Protein AF-A0A2R5G2Y9-F1 (afdb_monomer)

Nearest PDB structures (foldseek):
  3ja6-assembly1_I  TM=5.221E-01  e=2.420E+00  Escherichia coli
  3g6b-assembly1_A  TM=4.926E-01  e=2.273E+00  Thermotoga maritima
  8otz-assembly1_D3  TM=7.997E-01  e=9.014E+00  Bos taurus

Mean predicted aligned error: 24.1 Å

pLDDT: mean 70.46, std 15.28, range [30.41, 95.12]

Secondary structure (DSSP, 8-state):
-HHHHHHHHHHHHHHHHHHHHHHHHHHHHHHHHHHHHHHHHHHHHHHHHHHHHHHHHHHHHHHHHHHHHHHHTTTTTS-S------SSS---------SSSTTSSSSTTSSSSSS-SSSS---------------------TT-HHHHHHHHHHHHHHHHHHHHHHHHHHHHHHHHHHHHHHHHHHHHHHHHHHHHHHHHHHHHHHHHHHHHHHHHHHHHHHHHHHHHHHHHHHHHHHHHHHHHHHHHHHHHHHHHHHHHHHHHHHHHHHHHHHHHHHHHHHHHHHHHHHHHHHHHHHHHHHHHHHHHHHHHHHHHHHHHHHHHHHHHHHHHHHHHHHHHHHHHHHHHHHHHHHHHHHHHHHHHHHHHHHHHHHSTTS--------SSSSSSSTTTHHHHHHHHHHHHHHHHHHHHHHHHHHHHHHHHHHHHHHHHHHHHHHHHHHHHHHHHHHHHHHHHHHHHHHHHHHHHHHHHHHHHHHHHHHHHHHHHHHHHHHHHHHHHHH-SS-HHHHHHHHHHHHHHHHHHHHHHHHHHHHHHHHHHHHHHHHHHHHHHHHHHHHHHHHHHHHHHHHHHHHTT-TTHHHHHHHHHHHHHHHHHHHHHHHHHHHHHHHHHHHHHHHHHHHHHHHHHHHHHHHHHHHHHTS-HHHHHHH-

Sequence (655 aa):
MQRKAKHYISAQKQNELHVSSLKAQIRAKDDQLKQHYQSIKQKSLARNMESKELRLEVRRLQARLLDMESQMGTRLKVTDMEREKSRVADEKALGLNAELVKVREAERRARRDVENMASRLSAECAKTTSLSEHLNRALEESKVWERKCAMLSEQEAEIKADLESANAAREATHVELQSIRAEVEVAQASLAKEQQVAQMAAQRNQEIHASALAQHDANLAKEKQSLTEALERAQKAQRAAEEDRAAFNAKLNDAKSTQTTLERAITDARAEVEARRIEVEDAQHARQTLEQELETARNLASSLENAYKEEQRRTDATQKALANAQEESAARTKALENAQGDLAKARAEQKDLEETRTRERKEFALQVEQAAEQAKSAATREGAHARAELESRAMAASRDAAAAKIETETTRQELDLARQELDRARQELKKARQEHGTSLERISEESKSSLRALQTRAESWRVKAENAEKALERKEHEVRLARGELARHASELERLAELQQLIERKGDQEGDLREILLSVKEQLAAHKALLNLRLLLKSAEATDAVTHLEFARVKEKNLEQQLQVLVYNVTACESHMTQCDPIATQKQQLTRTRRLEKLESQLKESATQRDDYLRTSQTNRDRLSQLLRQAETRLALSQSETLGKLPENVKTLWA

Foldseek 3Di:
DVVVVVVVVVVVVVVVVVVVVVVVVVVVVVVVVVVVVVVVVVVVVVVVVVVVVVVVVVVVVVVVVVVVVVVVVVVVPDDPDPPPPDDDDPPDDDDDPPPPPVPPPPPPPPPPPPPPPPPPPDDDDDDDDDDDDDDDDDDDDDPCVVVVVVVVVVVVVVVVVVVVVVVVVVVVVVVVVVVVVVVVVVVVVVVVVVVVVVVVVVVVVVVVVVVVVVVVVVVVVVVVVVVVVVVVVVVVVVVVVVVVVVVVVVVVVVVVVVVVVVVVVVVVVVVVVVVVVVVVVVVVVVVVVVVVVVVVVVVVVVVVVVVVVVVVVVVVVVVVVVVVVVVVVVVVVVVVVVVVVVVVVVVVVVVVVVVVVVVVVVVVVVVVVVVVVVCPPDDDDDDDDPPDPVVVPPVVVVVVVVVVVVVVVVVVVVVVVVVVVVVVVVVVVVVVVVVVVVVLVVVLVVLVVVLVVLVVVLVVLVVVLVVLVVVLVVLVVVLVVLVVVVVVLVVVVVVLVVVVVVVVVPDDDPPPVVVVSVVVVVVSVVVVVVSVVVSVVSVVVSVVSVVVSVVSVVVSVVSVVVSVVSVVVSVV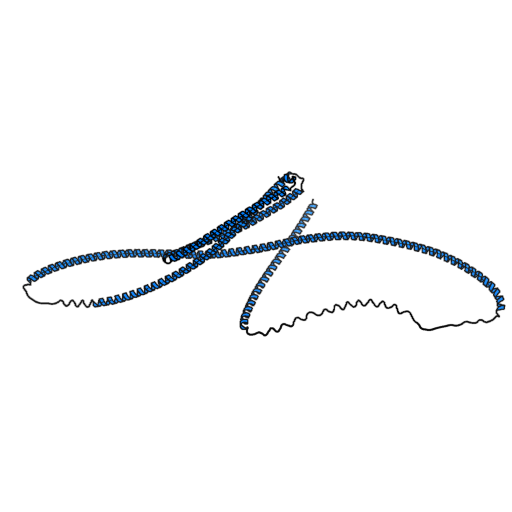SVVVVCVVDVPVVVVVVVVVVVVVVVVVVVVVVVVVVVVVVVVVVVVVVVVVVVVVVVVVVVVVVVVVVVLVPDDPVVVVVVD

Structure (mmCIF, N/CA/C/O backbone):
data_AF-A0A2R5G2Y9-F1
#
_entry.id   AF-A0A2R5G2Y9-F1
#
loop_
_atom_site.group_PDB
_atom_site.id
_atom_site.type_symbol
_atom_site.label_atom_id
_atom_site.label_alt_id
_atom_site.label_comp_id
_atom_site.label_asym_id
_atom_site.label_entity_id
_atom_site.label_seq_id
_atom_site.pdbx_PDB_ins_code
_atom_site.Cartn_x
_atom_site.Cartn_y
_atom_site.Cartn_z
_atom_site.occupancy
_atom_site.B_iso_or_equiv
_atom_site.auth_seq_id
_atom_site.auth_comp_id
_atom_site.auth_asym_id
_atom_site.auth_atom_id
_atom_site.pdbx_PDB_model_num
ATOM 1 N N . MET A 1 1 ? -20.084 44.482 50.387 1.00 67.38 1 MET A N 1
ATOM 2 C CA . MET A 1 1 ? -19.023 44.467 49.349 1.00 67.38 1 MET A CA 1
ATOM 3 C C . MET A 1 1 ? -17.738 43.782 49.825 1.00 67.38 1 MET A C 1
ATOM 5 O O . MET A 1 1 ? -17.414 42.735 49.283 1.00 67.38 1 MET A O 1
ATOM 9 N N . GLN A 1 2 ? -17.060 44.257 50.880 1.00 69.56 2 GLN A N 1
ATOM 10 C CA . GLN A 1 2 ? -15.782 43.672 51.350 1.00 69.56 2 GLN A CA 1
ATOM 11 C C . GLN A 1 2 ? -15.826 42.164 51.691 1.00 69.56 2 GLN A C 1
ATOM 13 O O . GLN A 1 2 ? -14.888 41.442 51.370 1.00 69.56 2 GLN A O 1
ATOM 18 N N . ARG A 1 3 ? -16.917 41.649 52.283 1.00 79.44 3 ARG A N 1
ATOM 19 C CA . ARG A 1 3 ? -17.065 40.199 52.549 1.00 79.44 3 ARG A CA 1
ATOM 20 C C . ARG A 1 3 ? -17.144 39.362 51.262 1.00 79.44 3 ARG A C 1
ATOM 22 O O . ARG A 1 3 ? -16.497 38.327 51.180 1.00 79.44 3 ARG A O 1
ATOM 29 N N . LYS A 1 4 ? -17.865 39.837 50.236 1.00 81.31 4 LYS A N 1
ATOM 30 C CA . LYS A 1 4 ? -17.953 39.162 48.926 1.00 81.31 4 LYS A CA 1
ATOM 31 C C . LYS A 1 4 ? -16.590 39.128 48.222 1.00 81.31 4 LYS A C 1
ATOM 33 O O . LYS A 1 4 ? -16.210 38.088 47.702 1.00 81.31 4 LYS A O 1
ATOM 38 N N . ALA A 1 5 ? -15.821 40.219 48.299 1.00 82.25 5 ALA A N 1
ATOM 39 C CA . ALA A 1 5 ? -14.457 40.268 47.767 1.00 82.25 5 ALA A CA 1
ATOM 40 C C . ALA A 1 5 ? -13.515 39.268 48.469 1.00 82.25 5 ALA A C 1
ATOM 42 O O . ALA A 1 5 ? -12.759 38.567 47.802 1.00 82.25 5 ALA A O 1
ATOM 43 N N . LYS A 1 6 ? -13.606 39.128 49.802 1.00 86.69 6 LYS A N 1
ATOM 44 C CA . LYS A 1 6 ? -12.825 38.126 50.554 1.00 86.69 6 LYS A CA 1
ATOM 45 C C . LYS A 1 6 ? -13.173 36.685 50.157 1.00 86.69 6 LYS A C 1
ATOM 47 O O . LYS A 1 6 ? -12.262 35.878 49.989 1.00 86.69 6 LYS A O 1
ATOM 52 N N . HIS A 1 7 ? -14.455 36.369 49.962 1.00 87.38 7 HIS A N 1
ATOM 53 C CA . HIS A 1 7 ? -14.868 35.038 49.501 1.00 87.38 7 HIS A CA 1
ATOM 54 C C . HIS A 1 7 ? -14.390 34.736 48.078 1.00 87.38 7 HIS A C 1
ATOM 56 O O . HIS A 1 7 ? -13.902 33.636 47.834 1.00 87.38 7 HIS A O 1
ATOM 62 N N . TYR A 1 8 ? -14.452 35.713 47.170 1.00 89.62 8 TYR A N 1
ATOM 63 C CA . TYR A 1 8 ? -13.953 35.551 45.804 1.00 89.62 8 TYR A CA 1
ATOM 64 C C . TYR A 1 8 ? -12.441 35.282 45.772 1.00 89.62 8 TYR A C 1
ATOM 66 O O . TYR A 1 8 ? -12.003 34.320 45.150 1.00 89.62 8 TYR A O 1
ATOM 74 N N . ILE A 1 9 ? -11.646 36.053 46.526 1.00 90.81 9 ILE A N 1
ATOM 75 C CA . ILE A 1 9 ? -10.191 35.840 46.629 1.00 90.81 9 ILE A CA 1
ATOM 76 C C . ILE A 1 9 ? -9.870 34.461 47.231 1.00 90.81 9 ILE A C 1
ATOM 78 O O . ILE A 1 9 ? -8.941 33.790 46.785 1.00 90.81 9 ILE A O 1
ATOM 82 N N . SER A 1 10 ? -10.639 34.011 48.228 1.00 90.88 10 SER A N 1
ATOM 83 C CA . SER A 1 10 ? -10.462 32.681 48.826 1.00 90.88 10 SER A CA 1
ATOM 84 C C . SER A 1 10 ? -10.769 31.552 47.839 1.00 90.88 10 SER A C 1
ATOM 86 O O . SER A 1 10 ? -9.999 30.597 47.751 1.00 90.88 10 SER A O 1
ATOM 88 N N . ALA A 1 11 ? -11.864 31.662 47.083 1.00 88.44 11 ALA A N 1
ATOM 89 C CA . ALA A 1 11 ? -12.238 30.683 46.064 1.00 88.44 11 ALA A CA 1
ATOM 90 C C . ALA A 1 11 ? -11.217 30.649 44.915 1.00 88.44 11 ALA A C 1
ATOM 92 O O . ALA A 1 11 ? -10.822 29.577 44.464 1.00 88.44 11 ALA A O 1
ATOM 93 N N . GLN A 1 12 ? -10.716 31.815 44.499 1.00 92.06 12 GLN A N 1
ATOM 94 C CA . GLN A 1 12 ? -9.671 31.913 43.484 1.00 92.06 12 GLN A CA 1
ATOM 95 C C . GLN A 1 12 ? -8.375 31.224 43.938 1.00 92.06 12 GLN A C 1
ATOM 97 O O . GLN A 1 12 ? -7.825 30.417 43.192 1.00 92.06 12 GLN A O 1
ATOM 102 N N . LYS A 1 13 ? -7.936 31.441 45.186 1.00 91.94 13 LYS A N 1
ATOM 103 C CA . LYS A 1 13 ? -6.767 30.741 45.749 1.00 91.94 13 LYS A CA 1
ATOM 104 C C . LYS A 1 13 ? -6.963 29.225 45.827 1.00 91.94 13 LYS A C 1
ATOM 106 O O . LYS A 1 13 ? -6.029 28.476 45.553 1.00 91.94 13 LYS A O 1
ATOM 111 N N . GLN A 1 14 ? -8.161 28.753 46.179 1.00 90.38 14 GLN A N 1
ATOM 112 C CA . GLN A 1 14 ? -8.462 27.316 46.175 1.00 90.38 14 GLN A CA 1
ATOM 113 C C . GLN A 1 14 ? -8.412 26.722 44.762 1.00 90.38 14 GLN A C 1
ATOM 115 O O . GLN A 1 14 ? -7.844 25.646 44.577 1.00 90.38 14 GLN A O 1
ATOM 120 N N . ASN A 1 15 ? -8.919 27.441 43.758 1.00 92.00 15 ASN A N 1
ATOM 121 C CA . ASN A 1 15 ? -8.829 27.018 42.362 1.00 92.00 15 ASN A CA 1
ATOM 122 C C . AS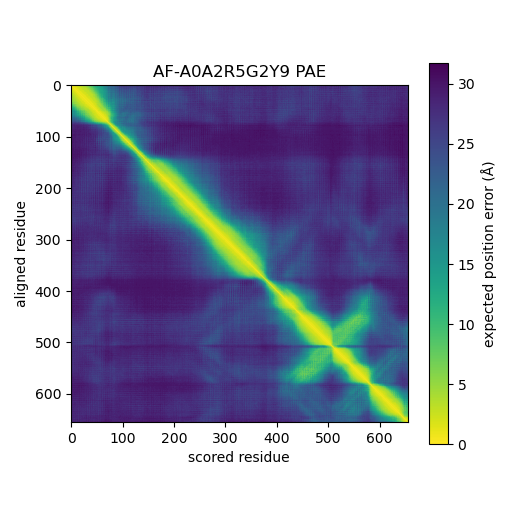N A 1 15 ? -7.377 26.981 41.865 1.00 92.00 15 ASN A C 1
ATOM 124 O O . ASN A 1 15 ? -6.983 26.020 41.208 1.00 92.00 15 ASN A O 1
ATOM 128 N N . GLU A 1 16 ? -6.551 27.967 42.218 1.00 91.38 16 GLU A N 1
ATOM 129 C CA . GLU A 1 16 ? -5.123 27.986 41.867 1.00 91.38 16 GLU A CA 1
ATOM 130 C C . GLU A 1 16 ? -4.354 26.808 42.489 1.00 91.38 16 GLU A C 1
ATOM 132 O O . GLU A 1 16 ? -3.528 26.174 41.820 1.00 91.38 16 GLU A O 1
ATOM 137 N N . LEU A 1 17 ? -4.667 26.452 43.740 1.00 93.56 17 LEU A N 1
ATOM 138 C CA . LEU A 1 17 ? -4.117 25.263 44.398 1.00 93.56 17 LEU A CA 1
ATOM 139 C C . LEU A 1 17 ? -4.585 23.969 43.720 1.00 93.56 17 LEU A C 1
ATOM 141 O O . LEU A 1 17 ? -3.776 23.065 43.498 1.00 93.56 17 LEU A O 1
ATOM 145 N N . HIS A 1 18 ? -5.860 23.886 43.336 1.00 91.38 18 HIS A N 1
ATOM 146 C CA . HIS A 1 18 ? -6.403 22.720 42.643 1.00 91.38 18 HIS A CA 1
ATOM 147 C C . HIS A 1 18 ? -5.765 22.528 41.259 1.00 91.38 18 HIS A C 1
ATOM 149 O O . HIS A 1 18 ? -5.308 21.433 40.932 1.00 91.38 18 HIS A O 1
ATOM 155 N N . VAL A 1 19 ? -5.622 23.604 40.480 1.00 91.94 19 VAL A N 1
ATOM 156 C CA . VAL A 1 19 ? -4.936 23.584 39.178 1.00 91.94 19 VAL A CA 1
ATOM 157 C C . VAL A 1 19 ? -3.465 23.192 39.332 1.00 91.94 19 VAL A C 1
ATOM 159 O O . VAL A 1 19 ? -2.943 22.423 38.524 1.00 91.94 19 VAL A O 1
ATOM 162 N N . SER A 1 20 ? -2.788 23.675 40.375 1.00 91.88 20 SER A N 1
ATOM 163 C CA . SER A 1 20 ? -1.395 23.302 40.658 1.00 91.88 20 SER A CA 1
ATOM 164 C C . SER A 1 20 ? -1.260 21.817 41.015 1.00 91.88 20 SER A C 1
ATOM 166 O O . SER A 1 20 ? -0.347 21.152 40.523 1.00 91.88 20 SER A O 1
ATOM 168 N N . SER A 1 21 ? -2.204 21.275 41.790 1.00 95.12 21 SER A N 1
ATOM 169 C CA . SER A 1 21 ? -2.285 19.843 42.109 1.00 95.12 21 SER A CA 1
ATOM 170 C C . SER A 1 21 ? -2.505 18.987 40.857 1.00 95.12 21 SER A C 1
ATOM 172 O O . SER A 1 21 ? -1.764 18.033 40.621 1.00 95.12 21 SER A O 1
ATOM 174 N N . LEU A 1 22 ? -3.444 19.374 39.985 1.00 93.12 22 LEU A N 1
ATOM 175 C CA . LEU A 1 22 ? -3.693 18.670 38.722 1.00 93.12 22 LEU A CA 1
ATOM 176 C C . LEU A 1 22 ? -2.467 18.695 37.799 1.00 93.12 22 LEU A C 1
ATOM 178 O O . LEU A 1 22 ? -2.102 17.667 37.232 1.00 93.12 22 LEU A O 1
ATOM 182 N N . LYS A 1 23 ? -1.766 19.831 37.699 1.00 92.50 23 LYS A N 1
ATOM 183 C CA . LYS A 1 23 ? -0.509 19.923 36.934 1.00 92.50 23 LYS A CA 1
ATOM 184 C C . LYS A 1 23 ? 0.572 18.990 37.483 1.00 92.50 23 LYS A C 1
ATOM 186 O O . LYS A 1 23 ? 1.299 18.385 36.697 1.00 92.50 23 LYS A O 1
ATOM 191 N N . ALA A 1 24 ? 0.682 18.857 38.805 1.00 90.31 24 ALA A N 1
ATOM 192 C CA . ALA A 1 24 ? 1.619 17.923 39.425 1.00 90.31 24 ALA A CA 1
ATOM 193 C C . ALA A 1 24 ? 1.250 16.458 39.126 1.00 90.31 24 ALA A C 1
ATOM 195 O O . ALA A 1 24 ? 2.128 15.665 38.788 1.00 90.31 24 ALA A O 1
ATOM 196 N N . GLN A 1 25 ? -0.041 16.112 39.167 1.00 91.75 25 GLN A N 1
ATOM 197 C CA . GLN A 1 25 ? -0.523 14.769 38.823 1.00 91.75 25 GLN A CA 1
ATOM 198 C C . GLN A 1 25 ? -0.269 14.414 37.352 1.00 91.75 25 GLN A C 1
ATOM 200 O O . GLN A 1 25 ? 0.174 13.302 37.068 1.00 91.75 25 GLN A O 1
ATOM 205 N N . ILE A 1 26 ? -0.486 15.355 36.427 1.00 91.38 26 ILE A N 1
ATOM 206 C CA . ILE A 1 26 ? -0.198 15.159 34.997 1.00 91.38 26 ILE A CA 1
ATOM 207 C C . ILE A 1 26 ? 1.293 14.877 34.785 1.00 91.38 26 ILE A C 1
ATOM 209 O O . ILE A 1 26 ? 1.637 13.893 34.140 1.00 91.38 26 ILE A O 1
ATOM 213 N N . ARG A 1 27 ? 2.185 15.666 35.401 1.00 91.50 27 ARG A N 1
ATOM 214 C CA . ARG A 1 27 ? 3.639 15.434 35.307 1.00 91.50 27 ARG A CA 1
ATOM 215 C C . ARG A 1 27 ? 4.042 14.063 35.849 1.00 91.50 27 ARG A C 1
ATOM 217 O O . ARG A 1 27 ? 4.801 13.352 35.201 1.00 91.50 27 ARG A O 1
ATOM 224 N N . ALA A 1 28 ? 3.482 13.659 36.990 1.00 91.06 28 ALA A N 1
ATOM 225 C CA . ALA A 1 28 ? 3.741 12.338 37.556 1.00 91.06 28 ALA A CA 1
ATOM 226 C C . ALA A 1 28 ? 3.275 11.202 36.624 1.00 91.06 28 ALA A C 1
ATOM 228 O O . ALA A 1 28 ? 3.950 10.178 36.513 1.00 91.06 28 ALA A O 1
ATOM 229 N N . LYS A 1 29 ? 2.143 11.375 35.929 1.00 93.06 29 LYS A N 1
ATOM 230 C CA . LYS A 1 29 ? 1.647 10.408 34.939 1.00 93.06 29 LYS A CA 1
ATOM 231 C C . LYS A 1 29 ? 2.501 10.366 33.673 1.00 93.06 29 LYS A C 1
ATOM 233 O O . LYS A 1 29 ? 2.789 9.271 33.192 1.00 93.06 29 LYS A O 1
ATOM 238 N N . ASP A 1 30 ? 2.966 11.511 33.186 1.00 92.81 30 ASP A N 1
ATOM 239 C CA . ASP A 1 30 ? 3.897 11.577 32.056 1.00 92.81 30 ASP A CA 1
ATOM 240 C C . ASP A 1 30 ? 5.224 10.878 32.370 1.00 92.81 30 ASP A C 1
ATOM 242 O O . ASP A 1 30 ? 5.755 10.138 31.539 1.00 92.81 30 ASP A O 1
ATOM 246 N N . ASP A 1 31 ? 5.747 11.048 33.584 1.00 91.88 31 ASP A N 1
ATOM 247 C CA . ASP A 1 31 ? 6.979 10.380 34.004 1.00 91.88 31 ASP A CA 1
ATOM 248 C C . ASP A 1 31 ? 6.782 8.860 34.159 1.00 91.88 31 ASP A C 1
ATOM 250 O O . ASP A 1 31 ? 7.640 8.087 33.723 1.00 91.88 31 ASP A O 1
ATOM 254 N N . GLN A 1 32 ? 5.621 8.409 34.657 1.00 90.94 32 GLN A N 1
ATOM 255 C CA . GLN A 1 32 ? 5.244 6.985 34.650 1.00 90.94 32 GLN A CA 1
ATOM 256 C C . GLN A 1 32 ? 5.187 6.415 33.222 1.00 90.94 32 GLN A C 1
ATOM 258 O O . GLN A 1 32 ? 5.704 5.325 32.966 1.00 90.94 32 GLN A O 1
ATOM 263 N N . LEU A 1 33 ? 4.605 7.150 32.269 1.00 90.44 33 LEU A N 1
ATOM 264 C CA . LEU A 1 33 ? 4.533 6.726 30.867 1.00 90.44 33 LEU A CA 1
ATOM 265 C C . LEU A 1 33 ? 5.920 6.637 30.221 1.00 90.44 33 LEU A C 1
ATOM 267 O O . LEU A 1 33 ? 6.210 5.661 29.524 1.00 90.44 33 LEU A O 1
ATOM 271 N N . LYS A 1 34 ? 6.812 7.597 30.495 1.00 90.88 34 LYS A N 1
ATOM 272 C CA . LYS A 1 34 ? 8.206 7.551 30.020 1.00 90.88 34 LYS A CA 1
ATOM 273 C C . LYS A 1 34 ? 8.951 6.331 30.562 1.00 90.88 34 LYS A C 1
ATOM 275 O O . LYS A 1 34 ? 9.643 5.659 29.796 1.00 90.88 34 LYS A O 1
ATOM 280 N N . GLN A 1 35 ? 8.780 6.009 31.846 1.00 90.50 35 GLN A N 1
ATOM 281 C CA . GLN A 1 35 ? 9.374 4.811 32.453 1.00 90.50 35 GLN A CA 1
ATOM 282 C C . GLN A 1 35 ? 8.833 3.522 31.816 1.00 90.50 35 GLN A C 1
ATOM 284 O O . GLN A 1 35 ? 9.610 2.629 31.464 1.00 90.50 35 GLN A O 1
ATOM 289 N N . HIS A 1 36 ? 7.519 3.436 31.580 1.00 88.62 36 HIS A N 1
ATOM 290 C CA . HIS A 1 36 ? 6.918 2.299 30.878 1.00 88.62 36 HIS A CA 1
ATOM 291 C C . HIS A 1 36 ? 7.454 2.145 29.452 1.00 88.62 36 HIS A C 1
ATOM 293 O O . HIS A 1 36 ? 7.800 1.035 29.045 1.00 88.62 36 HIS A O 1
ATOM 299 N N . TYR A 1 37 ? 7.588 3.245 28.710 1.00 90.88 37 TYR A N 1
ATOM 300 C CA . TYR A 1 37 ? 8.136 3.225 27.356 1.00 90.88 37 TYR A CA 1
ATOM 301 C C . TYR A 1 37 ? 9.590 2.732 27.327 1.00 90.88 37 TYR A C 1
ATOM 303 O O . TYR A 1 37 ? 9.945 1.879 26.510 1.00 90.88 37 TYR A O 1
ATOM 311 N N . GLN A 1 38 ? 10.428 3.198 28.259 1.00 89.19 38 GLN A N 1
ATOM 312 C CA . GLN A 1 38 ? 11.806 2.716 28.394 1.00 89.19 38 GLN A CA 1
ATOM 313 C C . GLN A 1 38 ? 11.863 1.220 28.737 1.00 89.19 38 GLN A C 1
ATOM 315 O O . GLN A 1 38 ? 12.646 0.488 28.128 1.00 89.19 38 GLN A O 1
ATOM 320 N N . SER A 1 39 ? 10.991 0.741 29.630 1.00 92.38 39 SER A N 1
ATOM 321 C CA . SER A 1 39 ? 10.887 -0.685 29.969 1.00 92.38 39 SER A CA 1
ATOM 322 C C . SER A 1 39 ? 10.476 -1.541 28.765 1.00 92.38 39 SER A C 1
ATOM 324 O O . SER A 1 39 ? 11.082 -2.583 28.508 1.00 92.38 39 SER A O 1
ATOM 326 N N . ILE A 1 40 ? 9.490 -1.097 27.978 1.00 89.19 40 ILE A N 1
ATOM 327 C CA . ILE A 1 40 ? 9.062 -1.791 26.752 1.00 89.19 40 ILE A CA 1
ATOM 328 C C . ILE A 1 40 ? 10.211 -1.839 25.741 1.00 89.19 40 ILE A C 1
ATOM 330 O O . ILE A 1 40 ? 10.488 -2.901 25.180 1.00 89.19 40 ILE A O 1
ATOM 334 N N . LYS A 1 41 ? 10.930 -0.725 25.554 1.00 90.31 41 LYS A N 1
ATOM 335 C CA . LYS A 1 41 ? 12.093 -0.660 24.662 1.00 90.31 41 LYS A CA 1
ATOM 336 C C . LYS A 1 41 ? 13.175 -1.662 25.081 1.00 90.31 41 LYS A C 1
ATOM 338 O O . LYS A 1 41 ? 13.643 -2.428 24.240 1.00 90.31 41 LYS A O 1
ATOM 343 N N . GLN A 1 42 ? 13.513 -1.730 26.368 1.00 88.81 42 GLN A N 1
ATOM 344 C CA . GLN A 1 42 ? 14.480 -2.701 26.898 1.00 88.81 42 GLN A CA 1
ATOM 345 C C . GLN A 1 42 ? 14.015 -4.153 26.706 1.00 88.81 42 GLN A C 1
ATOM 347 O O . GLN A 1 42 ? 14.784 -4.982 26.221 1.00 88.81 42 GLN A O 1
ATOM 352 N N . LYS A 1 43 ? 12.741 -4.459 26.987 1.00 89.75 43 LYS A N 1
ATOM 353 C CA . LYS A 1 43 ? 12.165 -5.797 26.754 1.00 89.75 43 LYS A CA 1
ATOM 354 C C . LYS A 1 43 ? 12.174 -6.186 25.273 1.00 89.75 43 LYS A C 1
ATOM 356 O O . LYS A 1 43 ? 12.436 -7.341 24.951 1.00 89.75 43 LYS A O 1
ATOM 361 N N . SER A 1 44 ? 11.921 -5.240 24.368 1.00 86.31 44 SER A N 1
ATOM 362 C CA . SER A 1 44 ? 11.975 -5.490 22.921 1.00 86.31 44 SER A CA 1
ATOM 363 C C . SER A 1 44 ? 13.395 -5.812 22.440 1.00 86.31 44 SER A C 1
ATOM 365 O O . SER A 1 44 ? 13.582 -6.719 21.631 1.00 86.31 44 SER A O 1
ATOM 367 N N . LEU A 1 45 ? 14.407 -5.132 22.993 1.00 85.81 45 LEU A N 1
ATOM 368 C CA . LEU A 1 45 ? 15.814 -5.407 22.704 1.00 85.81 45 LEU A CA 1
ATOM 369 C C . LEU A 1 45 ? 16.230 -6.787 23.221 1.00 85.81 45 LEU A C 1
ATOM 371 O O . LEU A 1 45 ? 16.869 -7.532 22.483 1.00 85.81 45 LEU A O 1
ATOM 375 N N . ALA A 1 46 ? 15.804 -7.160 24.431 1.00 83.94 46 ALA A N 1
ATOM 376 C CA . ALA A 1 46 ? 16.055 -8.486 24.993 1.00 83.94 46 ALA A CA 1
ATOM 377 C C . ALA A 1 46 ? 15.450 -9.605 24.123 1.00 83.94 46 ALA A C 1
ATOM 379 O O . ALA A 1 46 ? 16.160 -10.529 23.740 1.00 83.94 46 ALA A O 1
ATOM 380 N N . ARG A 1 47 ? 14.183 -9.472 23.701 1.00 86.31 47 ARG A N 1
ATOM 381 C CA . ARG A 1 47 ? 13.533 -10.441 22.794 1.00 86.31 47 ARG A CA 1
ATOM 382 C C . ARG A 1 47 ? 14.218 -10.537 21.431 1.00 86.31 47 ARG A C 1
ATOM 384 O O . ARG A 1 47 ? 14.289 -11.614 20.847 1.00 86.31 47 ARG A O 1
ATOM 391 N N . ASN A 1 48 ? 14.729 -9.424 20.906 1.00 82.88 48 ASN A N 1
ATOM 392 C CA . ASN A 1 48 ? 15.477 -9.430 19.649 1.00 82.88 48 ASN A CA 1
ATOM 393 C C . ASN A 1 48 ? 16.822 -10.157 19.776 1.00 82.88 48 ASN A C 1
ATOM 395 O O . ASN A 1 48 ? 17.236 -10.824 18.827 1.00 82.88 48 ASN A O 1
ATOM 399 N N . MET A 1 49 ? 17.492 -10.046 20.925 1.00 84.88 49 MET A N 1
ATOM 400 C CA . MET A 1 49 ? 18.711 -10.805 21.214 1.00 84.88 49 MET A CA 1
ATOM 401 C C . MET A 1 49 ? 18.409 -12.297 21.368 1.00 84.88 49 MET A C 1
ATOM 403 O O . MET A 1 49 ? 19.034 -13.107 20.691 1.00 84.88 49 MET A O 1
ATOM 407 N N . GLU A 1 50 ? 17.369 -12.649 22.121 1.00 85.50 50 GLU A N 1
ATOM 408 C CA . GLU A 1 50 ? 16.903 -14.031 22.289 1.00 85.50 50 GLU A CA 1
ATOM 409 C C . GLU A 1 50 ? 16.489 -14.664 20.945 1.00 85.50 50 GLU A C 1
ATOM 411 O O . GLU A 1 50 ? 16.882 -15.778 20.614 1.00 85.50 50 GLU A O 1
ATOM 416 N N . SER A 1 51 ? 15.794 -13.918 20.077 1.00 84.56 51 SER A N 1
ATOM 417 C CA . SER A 1 51 ? 15.458 -14.357 18.712 1.00 84.56 51 SER A CA 1
ATOM 418 C C . SER A 1 51 ? 16.692 -14.571 17.825 1.00 84.56 51 SER A C 1
ATOM 420 O O . SER A 1 51 ? 16.674 -15.417 16.923 1.00 84.56 51 SER A O 1
ATOM 422 N N . LYS A 1 52 ? 17.766 -13.797 18.022 1.00 84.75 52 LYS A N 1
ATOM 423 C CA . LYS A 1 52 ? 19.035 -14.008 17.311 1.00 84.75 52 LYS A CA 1
ATOM 424 C C . LYS A 1 52 ? 19.753 -15.250 17.831 1.00 84.75 52 LYS A C 1
ATOM 426 O O . LYS A 1 52 ? 20.233 -16.032 17.016 1.00 84.75 52 LYS A O 1
ATOM 431 N N . GLU A 1 53 ? 19.781 -15.458 19.142 1.00 85.12 53 GLU A N 1
ATOM 432 C CA . GLU A 1 53 ? 20.364 -16.652 19.764 1.00 85.12 53 GLU A CA 1
ATOM 433 C C . GLU A 1 53 ? 19.623 -17.923 19.350 1.00 85.12 53 GLU A C 1
ATOM 435 O O . GLU A 1 53 ? 20.258 -18.869 18.895 1.00 85.12 53 GLU A O 1
ATOM 440 N N . LEU A 1 54 ? 18.287 -17.911 19.360 1.00 83.75 54 LEU A N 1
ATOM 441 C CA . LEU A 1 54 ? 17.472 -19.025 18.868 1.00 83.75 54 LEU A CA 1
ATOM 442 C C . LEU A 1 54 ? 17.729 -19.315 17.385 1.00 83.75 54 LEU A C 1
ATOM 444 O O . LEU A 1 54 ? 17.840 -20.474 16.997 1.00 83.75 54 LEU A O 1
ATOM 448 N N . ARG A 1 55 ? 17.889 -18.287 16.539 1.00 83.50 55 ARG A N 1
ATOM 449 C CA . ARG A 1 55 ? 18.254 -18.482 15.123 1.00 83.50 55 ARG A CA 1
ATOM 450 C C . ARG A 1 55 ? 19.643 -19.095 14.953 1.00 83.50 55 ARG A C 1
ATOM 452 O O . ARG A 1 55 ? 19.837 -19.909 14.051 1.00 83.50 55 ARG A O 1
ATOM 459 N N . LEU A 1 56 ? 20.603 -18.713 15.791 1.00 87.06 56 LEU A N 1
ATOM 460 C CA . LEU A 1 56 ? 21.934 -19.320 15.795 1.00 87.06 56 LEU A CA 1
ATOM 461 C C . LEU A 1 56 ? 21.883 -20.769 16.285 1.00 87.06 56 LEU A C 1
ATOM 463 O O . LEU A 1 56 ? 22.540 -21.622 15.693 1.00 87.06 56 LEU A O 1
ATOM 467 N N . GLU A 1 57 ? 21.071 -21.068 17.295 1.00 88.44 57 GLU A N 1
ATOM 468 C CA . GLU A 1 57 ? 20.916 -22.424 17.818 1.00 88.44 57 GLU A CA 1
ATOM 469 C C . GLU A 1 57 ? 20.202 -23.343 16.822 1.00 88.44 57 GLU A C 1
ATOM 471 O O . GLU A 1 57 ? 20.668 -24.450 16.576 1.00 88.44 57 GLU A O 1
ATOM 476 N N . VAL A 1 58 ? 19.162 -22.861 16.133 1.00 85.50 58 VAL A N 1
ATOM 477 C CA . VAL A 1 58 ? 18.527 -23.598 15.026 1.00 85.50 58 VAL A CA 1
ATOM 478 C C . VAL A 1 58 ? 19.542 -23.915 13.927 1.00 85.50 58 VAL A C 1
ATOM 480 O O . VAL A 1 58 ? 19.577 -25.043 13.446 1.00 85.50 58 VAL A O 1
ATOM 483 N N . ARG A 1 59 ? 20.423 -22.971 13.565 1.00 87.50 59 ARG A N 1
ATOM 484 C CA . ARG A 1 59 ? 21.496 -23.232 12.588 1.00 87.50 59 ARG A CA 1
ATOM 485 C C . ARG A 1 59 ? 22.516 -24.252 13.096 1.00 87.50 59 ARG A C 1
ATOM 487 O O . ARG A 1 59 ? 22.948 -25.100 12.323 1.00 87.50 59 ARG A O 1
ATOM 494 N N . ARG A 1 60 ? 22.889 -24.205 14.380 1.00 89.00 60 ARG A N 1
ATOM 495 C CA . ARG A 1 60 ? 23.775 -25.209 14.998 1.00 89.00 60 ARG A CA 1
ATOM 496 C C . ARG A 1 60 ? 23.136 -26.594 15.005 1.00 89.00 60 ARG A C 1
ATOM 498 O O . ARG A 1 60 ? 23.812 -27.569 14.694 1.00 89.00 60 ARG A O 1
ATOM 505 N N . LEU A 1 61 ? 21.847 -26.685 15.323 1.00 86.12 61 LEU A N 1
ATOM 506 C CA . LEU A 1 61 ? 21.095 -27.938 15.310 1.00 86.12 61 LEU A CA 1
ATOM 507 C C . LEU A 1 61 ? 20.914 -28.477 13.888 1.00 86.12 61 LEU A C 1
ATOM 509 O O . LEU A 1 61 ? 21.096 -29.670 13.681 1.00 86.12 61 LEU A O 1
ATOM 513 N N . GLN A 1 62 ? 20.648 -27.620 12.899 1.00 83.75 62 GLN A N 1
ATOM 514 C CA . GLN A 1 62 ? 20.618 -28.012 11.485 1.00 83.75 62 GLN A CA 1
ATOM 515 C C . GLN A 1 62 ? 21.980 -28.526 11.003 1.00 83.75 62 GLN A C 1
ATOM 517 O O . GLN A 1 62 ? 22.036 -29.544 10.322 1.00 83.75 62 GLN A O 1
ATOM 522 N N . ALA A 1 63 ? 23.079 -27.878 11.401 1.00 80.06 63 ALA A N 1
ATOM 523 C CA . ALA A 1 63 ? 24.425 -28.358 11.092 1.00 80.06 63 ALA A CA 1
ATOM 524 C C . ALA A 1 63 ? 24.712 -29.722 11.744 1.00 80.06 63 ALA A C 1
ATOM 526 O O . ALA A 1 63 ? 25.252 -30.606 11.089 1.00 80.06 63 ALA A O 1
ATOM 527 N N . ARG A 1 64 ? 24.297 -29.928 13.004 1.00 85.69 64 ARG A N 1
ATOM 528 C CA . ARG A 1 64 ? 24.408 -31.231 13.686 1.00 85.69 64 ARG A CA 1
ATOM 529 C C . ARG A 1 64 ? 23.544 -32.313 13.042 1.00 85.69 64 ARG A C 1
ATOM 531 O O . ARG A 1 64 ? 23.979 -33.454 12.987 1.00 85.69 64 ARG A O 1
ATOM 538 N N . LEU A 1 65 ? 22.347 -31.972 12.565 1.00 81.12 65 LEU A N 1
ATOM 539 C CA . LEU A 1 65 ? 21.472 -32.908 11.855 1.00 81.12 65 LEU A CA 1
ATOM 540 C C . LEU A 1 65 ? 22.083 -33.345 10.524 1.00 81.12 65 LEU A C 1
ATOM 542 O O . LEU A 1 65 ? 22.121 -34.539 10.264 1.00 81.12 65 LEU A O 1
ATOM 546 N N . LEU A 1 66 ? 22.641 -32.419 9.741 1.00 78.81 66 LEU A N 1
ATOM 547 C CA . LEU A 1 66 ? 23.363 -32.752 8.505 1.00 78.81 66 LEU A CA 1
ATOM 548 C C . LEU A 1 66 ? 24.597 -33.629 8.775 1.00 78.81 66 LEU A C 1
ATOM 550 O O . LEU A 1 66 ? 24.878 -34.564 8.025 1.00 78.81 66 LEU A O 1
ATOM 554 N N . ASP A 1 67 ? 25.314 -33.365 9.869 1.00 76.75 67 ASP A N 1
ATOM 555 C CA . ASP A 1 67 ? 26.471 -34.167 10.279 1.00 76.75 67 ASP A CA 1
ATOM 556 C C . ASP A 1 67 ? 26.047 -35.566 10.771 1.00 76.75 67 ASP A C 1
ATOM 558 O O . ASP A 1 67 ? 26.667 -36.575 10.438 1.00 76.75 67 ASP A O 1
ATOM 562 N N . MET A 1 68 ? 24.919 -35.662 11.481 1.00 79.12 68 MET A N 1
ATOM 563 C CA . MET A 1 68 ? 24.302 -36.937 11.851 1.00 79.12 68 MET A CA 1
ATOM 564 C C . MET A 1 68 ? 23.765 -37.711 10.643 1.00 79.12 68 MET A C 1
ATOM 566 O O . MET A 1 68 ? 23.917 -38.925 10.611 1.00 79.12 68 MET A O 1
ATOM 570 N N . GLU A 1 69 ? 23.162 -37.060 9.648 1.00 77.25 69 GLU A N 1
ATOM 571 C CA . GLU A 1 69 ? 22.702 -37.703 8.408 1.00 77.25 69 GLU A CA 1
ATOM 572 C C . GLU A 1 69 ? 23.887 -38.264 7.605 1.00 77.25 69 GLU A C 1
ATOM 574 O O . GLU A 1 69 ? 23.830 -39.400 7.130 1.00 77.25 69 GLU A O 1
ATOM 579 N N . SER A 1 70 ? 25.006 -37.532 7.562 1.00 67.00 70 SER A N 1
ATOM 580 C CA . SER A 1 70 ? 26.289 -38.010 7.027 1.00 67.00 70 SER A CA 1
ATOM 581 C C . SER A 1 70 ? 26.822 -39.234 7.798 1.00 67.00 70 SER A C 1
ATOM 583 O O . SER A 1 70 ? 27.244 -40.232 7.205 1.00 67.00 70 SER A O 1
ATOM 585 N N . GLN A 1 71 ? 26.721 -39.227 9.132 1.00 64.44 71 GLN A N 1
ATOM 586 C CA . GLN A 1 71 ? 27.123 -40.354 9.986 1.00 64.44 71 GLN A CA 1
ATOM 587 C C . GLN A 1 71 ? 26.150 -41.550 9.928 1.00 64.44 71 GLN A C 1
ATOM 589 O O . GLN A 1 71 ? 26.576 -42.698 10.048 1.00 64.44 71 GLN A O 1
ATOM 594 N N . MET A 1 72 ? 24.851 -41.331 9.704 1.00 57.88 72 MET A N 1
ATOM 595 C CA . MET A 1 72 ? 23.859 -42.402 9.546 1.00 57.88 72 MET A CA 1
ATOM 596 C C . MET A 1 72 ? 23.944 -43.071 8.170 1.00 57.88 72 MET A C 1
ATOM 598 O O . MET A 1 72 ? 23.743 -44.284 8.081 1.00 57.88 72 MET A O 1
ATOM 602 N N . GLY A 1 73 ? 24.369 -42.343 7.131 1.00 53.69 73 GLY A N 1
ATOM 603 C CA . GLY A 1 73 ? 24.720 -42.914 5.824 1.00 53.69 73 GLY A CA 1
ATOM 604 C C . GLY A 1 73 ? 25.846 -43.958 5.879 1.00 53.69 73 GLY A C 1
ATOM 605 O O . GLY A 1 73 ? 25.937 -44.812 5.001 1.00 53.69 73 GLY A O 1
ATOM 606 N N . THR A 1 74 ? 26.659 -43.962 6.942 1.00 51.53 74 THR A N 1
ATOM 607 C CA . THR A 1 74 ? 27.725 -44.956 7.174 1.00 51.53 74 THR A CA 1
ATOM 608 C C . THR A 1 74 ? 27.398 -45.983 8.269 1.00 51.53 74 THR A C 1
ATOM 610 O O . THR A 1 74 ? 28.148 -46.943 8.445 1.00 51.53 74 THR A O 1
ATOM 613 N N . ARG A 1 75 ? 26.260 -45.855 8.971 1.00 44.62 75 ARG A N 1
ATOM 614 C CA . ARG A 1 75 ? 25.859 -46.734 10.093 1.00 44.62 75 ARG A CA 1
ATOM 615 C C . ARG A 1 75 ? 24.591 -47.563 9.872 1.00 44.62 75 ARG A C 1
ATOM 617 O O . ARG A 1 75 ? 24.193 -48.299 10.772 1.00 44.62 75 ARG A O 1
ATOM 624 N N . LEU A 1 76 ? 24.030 -47.584 8.662 1.00 43.41 76 LEU A N 1
ATOM 625 C CA . LEU A 1 76 ? 22.993 -48.548 8.246 1.00 43.41 76 LEU A CA 1
ATOM 626 C C . LEU A 1 76 ? 23.546 -49.976 8.026 1.00 43.41 76 LEU A C 1
ATOM 628 O O . LEU A 1 76 ? 23.298 -50.613 7.005 1.00 43.41 76 LEU A O 1
ATOM 632 N N . LYS A 1 77 ? 24.307 -50.492 8.999 1.00 48.28 77 LYS A N 1
ATOM 633 C CA . LYS A 1 77 ? 24.651 -51.919 9.121 1.00 48.28 77 LYS A CA 1
ATOM 634 C C . LYS A 1 77 ? 24.622 -52.469 10.548 1.00 48.28 77 LYS A C 1
ATOM 636 O O . LYS A 1 77 ? 24.901 -53.649 10.723 1.00 48.28 77 LYS A O 1
ATOM 641 N N . VAL A 1 78 ? 24.258 -51.685 11.562 1.00 46.75 78 VAL A N 1
ATOM 642 C CA . VAL A 1 78 ? 24.100 -52.213 12.924 1.00 46.75 78 VAL A CA 1
ATOM 643 C C . VAL A 1 78 ? 22.990 -51.442 13.626 1.00 46.75 78 VAL A C 1
ATOM 645 O O . VAL A 1 78 ? 23.180 -50.265 13.905 1.00 46.75 78 VAL A O 1
ATOM 648 N N . THR A 1 79 ? 21.843 -52.083 13.876 1.00 44.19 79 THR A N 1
ATOM 649 C CA . THR A 1 79 ? 21.137 -52.124 15.181 1.00 44.19 79 THR A CA 1
ATOM 650 C C . THR A 1 79 ? 19.680 -52.590 15.027 1.00 44.19 79 THR A C 1
ATOM 652 O O . THR A 1 79 ? 18.756 -51.793 14.938 1.00 44.19 79 THR A O 1
ATOM 655 N N . ASP A 1 80 ? 19.487 -53.908 15.098 1.00 42.53 80 ASP A N 1
ATOM 656 C CA . ASP A 1 80 ? 18.204 -54.566 15.410 1.00 42.53 80 ASP A CA 1
ATOM 657 C C . ASP A 1 80 ? 18.161 -55.026 16.889 1.00 42.53 80 ASP A C 1
ATOM 659 O O . ASP A 1 80 ? 17.569 -56.044 17.224 1.00 42.53 80 ASP A O 1
ATOM 663 N N . MET A 1 81 ? 18.819 -54.314 17.817 1.00 44.38 81 MET A N 1
ATOM 664 C CA . MET A 1 81 ? 19.035 -54.825 19.187 1.00 44.38 81 MET A CA 1
ATOM 665 C C . MET A 1 81 ? 18.620 -53.920 20.357 1.00 44.38 81 MET A C 1
ATOM 667 O O . MET A 1 81 ? 18.985 -54.221 21.488 1.00 44.38 81 MET A O 1
ATOM 671 N N . GLU A 1 82 ? 17.833 -52.854 20.171 1.00 41.59 82 GLU A N 1
ATOM 672 C CA . GLU A 1 82 ? 17.458 -51.984 21.310 1.00 41.59 82 GLU A CA 1
ATOM 673 C C . GLU A 1 82 ? 15.993 -51.510 21.299 1.00 41.59 82 GLU A C 1
ATOM 675 O O . GLU A 1 82 ? 15.695 -50.327 21.435 1.00 41.59 82 GLU A O 1
ATOM 680 N N . ARG A 1 83 ? 15.041 -52.450 21.192 1.00 42.91 83 ARG A N 1
ATOM 681 C CA . ARG A 1 83 ? 13.607 -52.203 21.478 1.00 42.91 83 ARG A CA 1
ATOM 682 C C . ARG A 1 83 ? 13.053 -52.963 22.691 1.00 42.91 83 ARG A C 1
ATOM 684 O O . ARG A 1 83 ? 11.845 -53.097 22.835 1.00 42.91 83 ARG A O 1
ATOM 691 N N . GLU A 1 84 ? 13.915 -53.355 23.626 1.00 42.66 84 GLU A N 1
ATOM 692 C CA . GLU A 1 84 ? 13.543 -54.190 24.780 1.00 42.66 84 GLU A CA 1
ATOM 693 C C . GLU A 1 84 ? 13.751 -53.497 26.149 1.00 42.66 84 GLU A C 1
ATOM 695 O O . GLU A 1 84 ? 14.184 -54.139 27.100 1.00 42.66 84 GLU A O 1
ATOM 700 N N . LYS A 1 85 ? 13.502 -52.181 26.294 1.00 42.84 85 LYS A N 1
ATOM 701 C CA . LYS A 1 85 ? 13.612 -51.477 27.602 1.00 42.84 85 LYS A CA 1
ATOM 702 C C . LYS A 1 85 ? 12.634 -50.302 27.813 1.00 42.84 85 LYS A C 1
ATOM 704 O O . LYS A 1 85 ? 13.035 -49.237 28.271 1.00 42.84 85 LYS A O 1
ATOM 709 N N . SER A 1 86 ? 11.333 -50.477 27.563 1.00 37.69 86 SER A N 1
ATOM 710 C CA . SER A 1 86 ? 10.315 -49.564 28.133 1.00 37.69 86 SER A CA 1
ATOM 711 C C . SER A 1 86 ? 8.988 -50.265 28.447 1.00 37.69 86 SER A C 1
ATOM 713 O O . SER A 1 86 ? 7.981 -50.076 27.763 1.00 37.69 86 SER A O 1
ATOM 715 N N . ARG A 1 87 ? 8.970 -51.105 29.490 1.00 46.19 87 ARG A N 1
ATOM 716 C CA . ARG A 1 87 ? 7.718 -51.727 29.956 1.00 46.19 87 ARG A CA 1
ATOM 717 C C . ARG A 1 87 ? 7.559 -51.918 31.465 1.00 46.19 87 ARG A C 1
ATOM 719 O O . ARG A 1 87 ? 6.756 -52.743 31.874 1.00 46.19 87 ARG A O 1
ATOM 726 N N . VAL A 1 88 ? 8.261 -51.154 32.303 1.00 43.75 88 VAL A N 1
ATOM 727 C CA . VAL A 1 88 ? 8.057 -51.211 33.764 1.00 43.75 88 VAL A CA 1
ATOM 728 C C . VAL A 1 88 ? 8.298 -49.836 34.389 1.00 43.75 88 VAL A C 1
ATOM 730 O O . VAL A 1 88 ? 9.424 -49.560 34.787 1.00 43.75 88 VAL A O 1
ATOM 733 N N . ALA A 1 89 ? 7.274 -48.973 34.454 1.00 41.72 89 ALA A N 1
ATOM 734 C CA . ALA A 1 89 ? 7.265 -47.803 35.350 1.00 41.72 89 ALA A CA 1
ATOM 735 C C . ALA A 1 89 ? 5.895 -47.091 35.503 1.00 41.72 89 ALA A C 1
ATOM 737 O O . ALA A 1 89 ? 5.906 -45.906 35.791 1.00 41.72 89 ALA A O 1
ATOM 738 N N . ASP A 1 90 ? 4.735 -47.753 35.360 1.00 40.50 90 ASP A N 1
ATOM 739 C CA . ASP A 1 90 ? 3.420 -47.075 35.507 1.00 40.50 90 ASP A CA 1
ATOM 740 C C . ASP A 1 90 ? 2.351 -47.907 36.254 1.00 40.50 90 ASP A C 1
ATOM 742 O O . ASP A 1 90 ? 1.188 -47.956 35.870 1.00 40.50 90 ASP A O 1
ATOM 746 N N . GLU A 1 91 ? 2.712 -48.544 37.375 1.00 44.66 91 GLU A N 1
ATOM 747 C CA . GLU A 1 91 ? 1.734 -49.173 38.290 1.00 44.66 91 GLU A CA 1
ATOM 748 C C . GLU A 1 91 ? 2.088 -48.967 39.773 1.00 44.66 91 GLU A C 1
ATOM 750 O O . GLU A 1 91 ? 2.347 -49.916 40.514 1.00 44.66 91 GLU A O 1
ATOM 755 N N . LYS A 1 92 ? 2.118 -47.712 40.247 1.00 46.19 92 LYS A N 1
ATOM 756 C CA . LYS A 1 92 ? 2.232 -47.431 41.696 1.00 46.19 92 LYS A CA 1
ATOM 757 C C . LYS A 1 92 ? 1.754 -46.032 42.106 1.00 46.19 92 LYS A C 1
ATOM 759 O O . LYS A 1 92 ? 2.506 -45.258 42.687 1.00 46.19 92 LYS A O 1
ATOM 764 N N . ALA A 1 93 ? 0.492 -45.698 41.822 1.00 44.00 93 ALA A N 1
ATOM 765 C CA . ALA A 1 93 ? -0.074 -44.407 42.240 1.00 44.00 93 ALA A CA 1
ATOM 766 C C . ALA A 1 93 ? -1.569 -44.409 42.619 1.00 44.00 93 ALA A C 1
ATOM 768 O O . ALA A 1 93 ? -2.206 -43.366 42.529 1.00 44.00 93 ALA A O 1
ATOM 769 N N . LEU A 1 94 ? -2.143 -45.523 43.089 1.00 45.31 94 LEU A N 1
ATOM 770 C CA . LEU A 1 94 ? -3.487 -45.522 43.690 1.00 45.31 94 LEU A CA 1
ATOM 771 C C . LEU A 1 94 ? -3.580 -46.533 44.837 1.00 45.31 94 LEU A C 1
ATOM 773 O O . LEU A 1 94 ? -3.858 -47.711 44.637 1.00 45.31 94 LEU A O 1
ATOM 777 N N . GLY A 1 95 ? -3.348 -46.057 46.058 1.00 34.22 95 GLY A N 1
ATOM 778 C CA . GLY A 1 95 ? -3.545 -46.846 47.267 1.00 34.22 95 GLY A CA 1
ATOM 779 C C . GLY A 1 95 ? -2.993 -46.133 48.489 1.00 34.22 95 GLY A C 1
ATOM 780 O O . GLY A 1 95 ? -1.785 -46.154 48.684 1.00 34.22 95 GLY A O 1
ATOM 781 N N . LEU A 1 96 ? -3.894 -45.505 49.259 1.00 34.97 96 LEU A N 1
ATOM 782 C CA . LEU A 1 96 ? -3.864 -45.249 50.715 1.00 34.97 96 LEU A CA 1
ATOM 783 C C . LEU A 1 96 ? -4.542 -43.910 51.047 1.00 34.97 96 LEU A C 1
ATOM 785 O O . LEU A 1 96 ? -3.898 -42.882 51.217 1.00 34.97 96 LEU A O 1
ATOM 789 N N . ASN A 1 97 ? -5.870 -43.940 51.176 1.00 39.12 97 ASN A N 1
ATOM 790 C CA . ASN A 1 97 ? -6.608 -42.948 51.962 1.00 39.12 97 ASN A CA 1
ATOM 791 C C . ASN A 1 97 ? -7.774 -43.642 52.690 1.00 39.12 97 ASN A C 1
ATOM 793 O O . ASN A 1 97 ? -8.950 -43.357 52.480 1.00 39.12 97 ASN A O 1
ATOM 797 N N . ALA A 1 98 ? -7.412 -44.648 53.494 1.00 48.41 98 ALA A N 1
ATOM 798 C CA . ALA A 1 98 ? -8.314 -45.563 54.197 1.00 48.41 98 ALA A CA 1
ATOM 799 C C . ALA A 1 98 ? -8.261 -45.411 55.735 1.00 48.41 98 ALA A C 1
ATOM 801 O O . ALA A 1 98 ? -8.553 -46.361 56.457 1.00 48.41 98 ALA A O 1
ATOM 802 N N . GLU A 1 99 ? -7.939 -44.218 56.249 1.00 48.12 99 GLU A N 1
ATOM 803 C CA . GLU A 1 99 ? -7.912 -43.925 57.697 1.00 48.12 99 GLU A CA 1
ATOM 804 C C . GLU A 1 99 ? -8.620 -42.612 58.085 1.00 48.12 99 GLU A C 1
ATOM 806 O O . GLU A 1 99 ? -8.238 -41.929 59.027 1.00 48.12 99 GLU A O 1
ATOM 811 N N . LEU A 1 100 ? -9.716 -42.265 57.401 1.00 44.44 100 LEU A N 1
ATOM 812 C CA . LEU A 1 100 ? -10.564 -41.113 57.765 1.00 44.44 100 LEU A CA 1
ATOM 813 C C . LEU A 1 100 ? -12.064 -41.450 57.845 1.00 44.44 100 LEU A C 1
ATOM 815 O O . LEU A 1 100 ? -12.924 -40.588 57.684 1.00 44.44 100 LEU A O 1
ATOM 819 N N . VAL A 1 101 ? -12.383 -42.719 58.134 1.00 49.06 101 VAL A N 1
ATOM 820 C CA . VAL A 1 101 ? -13.768 -43.205 58.337 1.00 49.06 101 VAL A CA 1
ATOM 821 C C . VAL A 1 101 ? -13.965 -43.942 59.676 1.00 49.06 101 VAL A C 1
ATOM 823 O O . VAL A 1 101 ? -15.093 -44.106 60.125 1.00 49.06 101 VAL A O 1
ATOM 826 N N . LYS A 1 102 ? -12.903 -44.279 60.422 1.00 48.38 102 LYS A N 1
ATOM 827 C CA . LYS A 1 102 ? -13.011 -45.045 61.686 1.00 48.38 102 LYS A CA 1
ATOM 828 C C . LYS A 1 102 ? -13.204 -44.218 62.973 1.00 48.38 102 LYS A C 1
ATOM 830 O O . LYS A 1 102 ? -13.153 -44.778 64.060 1.00 48.38 102 LYS A O 1
ATOM 835 N N . VAL A 1 103 ? -13.489 -42.915 62.878 1.00 47.12 103 VAL A N 1
ATOM 836 C CA . VAL A 1 103 ? -13.713 -42.036 64.056 1.00 47.12 103 VAL A CA 1
ATOM 837 C C . VAL A 1 103 ? -15.176 -41.574 64.205 1.00 47.12 103 VAL A C 1
ATOM 839 O O . VAL A 1 103 ? -15.542 -40.998 65.221 1.00 47.12 103 VAL A O 1
ATOM 842 N N . ARG A 1 104 ? -16.077 -41.901 63.264 1.00 52.25 104 ARG A N 1
ATOM 843 C CA . ARG A 1 104 ? -17.500 -41.483 63.319 1.00 52.25 104 ARG A CA 1
ATOM 844 C C . ARG A 1 104 ? -18.506 -42.581 63.699 1.00 52.25 104 ARG A C 1
ATOM 846 O O . ARG A 1 104 ? -19.707 -42.394 63.537 1.00 52.25 104 ARG A O 1
ATOM 853 N N . GLU A 1 105 ? -18.042 -43.693 64.273 1.00 47.34 105 GLU A N 1
ATOM 854 C CA . GLU A 1 105 ? -18.911 -44.793 64.744 1.00 47.34 105 GLU A CA 1
ATOM 855 C C . GLU A 1 105 ? -18.846 -45.066 66.261 1.00 47.34 105 GLU A C 1
ATOM 857 O O . GLU A 1 105 ? -19.562 -45.930 66.764 1.00 47.34 105 GLU A O 1
ATOM 862 N N . ALA A 1 106 ? -18.082 -44.277 67.024 1.00 44.62 106 ALA A N 1
ATOM 863 C CA . ALA A 1 106 ? -18.005 -44.392 68.487 1.00 44.62 106 ALA A CA 1
ATOM 864 C C . ALA A 1 106 ? -19.103 -43.610 69.248 1.00 44.62 106 ALA A C 1
ATOM 866 O O . ALA A 1 106 ? -19.287 -43.808 70.444 1.00 44.62 106 ALA A O 1
ATOM 867 N N . GLU A 1 107 ? -19.891 -42.771 68.571 1.00 43.09 107 GLU A N 1
ATOM 868 C CA . GLU A 1 107 ? -20.845 -41.849 69.215 1.00 43.09 107 GLU A CA 1
ATOM 869 C C . GLU A 1 107 ? -22.272 -42.424 69.365 1.00 43.09 107 GLU A C 1
ATOM 871 O O . GLU A 1 107 ? -23.092 -41.913 70.124 1.00 43.09 107 GLU A O 1
ATOM 876 N N . ARG A 1 108 ? -22.591 -43.546 68.701 1.00 50.88 108 ARG A N 1
ATOM 877 C CA . ARG A 1 108 ? -23.945 -44.148 68.738 1.00 50.88 108 ARG A CA 1
ATOM 878 C C . ARG A 1 108 ? -24.163 -45.198 69.837 1.00 50.88 108 ARG A C 1
ATOM 880 O O . ARG A 1 108 ? -25.277 -45.698 69.969 1.00 50.88 108 ARG A O 1
ATOM 887 N N . ARG A 1 109 ? -23.144 -45.533 70.639 1.00 50.94 109 ARG A N 1
ATOM 888 C CA . ARG A 1 109 ? -23.237 -46.562 71.702 1.00 50.94 109 ARG A CA 1
ATOM 889 C C . ARG A 1 109 ? -23.575 -46.020 73.099 1.00 50.94 109 ARG A C 1
ATOM 891 O O . ARG A 1 109 ? -23.763 -46.809 74.010 1.00 50.94 109 ARG A O 1
ATOM 898 N N . ALA A 1 110 ? -23.760 -44.709 73.261 1.00 44.84 110 ALA A N 1
ATOM 899 C CA . ALA A 1 110 ? -24.032 -44.069 74.556 1.00 44.84 110 ALA A CA 1
ATOM 900 C C . ALA A 1 110 ? -25.526 -43.802 74.867 1.00 44.84 110 ALA A C 1
ATOM 902 O O . ALA A 1 110 ? -25.834 -42.906 75.644 1.00 44.84 110 ALA A O 1
ATOM 903 N N . ARG A 1 111 ? -26.484 -44.523 74.263 1.00 46.97 111 ARG A N 1
ATOM 904 C CA . ARG A 1 111 ? -27.927 -44.237 74.462 1.00 46.97 111 ARG A CA 1
ATOM 905 C C . ARG A 1 111 ? -28.819 -45.429 74.829 1.00 46.97 111 ARG A C 1
ATOM 907 O O . ARG A 1 111 ? -30.030 -45.277 74.772 1.00 46.97 111 ARG A O 1
ATOM 914 N N . ARG A 1 112 ? -28.276 -46.599 75.191 1.00 52.19 112 ARG A N 1
ATOM 915 C CA . ARG A 1 112 ? -29.117 -47.788 75.466 1.00 52.19 112 ARG A CA 1
ATOM 916 C C . ARG A 1 112 ? -28.942 -48.498 76.812 1.00 52.19 112 ARG A C 1
ATOM 918 O O . ARG A 1 112 ? -29.738 -49.379 77.093 1.00 52.19 112 ARG A O 1
ATOM 925 N N . ASP A 1 113 ? -28.047 -48.047 77.690 1.00 44.09 113 ASP A N 1
ATOM 926 C CA . ASP A 1 113 ? -27.792 -48.753 78.963 1.00 44.09 113 ASP A CA 1
ATOM 927 C C . ASP A 1 113 ? -28.237 -47.990 80.229 1.00 44.09 113 ASP A C 1
ATOM 929 O O . ASP A 1 113 ? -27.886 -48.370 81.342 1.00 44.09 113 ASP A O 1
ATOM 933 N N . VAL A 1 114 ? -29.062 -46.943 80.088 1.00 46.53 114 VAL A N 1
ATOM 934 C CA . VAL A 1 114 ? -29.632 -46.181 81.227 1.00 46.53 114 VAL A CA 1
ATOM 935 C C . VAL A 1 114 ? -31.054 -46.646 81.606 1.00 46.53 114 VAL A C 1
ATOM 937 O O . VAL A 1 114 ? -31.577 -46.260 82.644 1.00 46.53 114 VAL A O 1
ATOM 940 N N . GLU A 1 115 ? -31.664 -47.564 80.849 1.00 44.06 115 GLU A N 1
ATOM 941 C CA . GLU A 1 115 ? -33.037 -48.053 81.096 1.00 44.06 115 GLU A CA 1
ATOM 942 C C . GLU A 1 115 ? -33.142 -49.373 81.892 1.00 44.06 115 GLU A C 1
ATOM 944 O O . GLU A 1 115 ? -34.247 -49.827 82.168 1.00 44.06 115 GLU A O 1
ATOM 949 N N . ASN A 1 116 ? -32.035 -49.971 82.355 1.00 43.41 116 ASN A N 1
ATOM 950 C CA . ASN A 1 116 ? -32.047 -51.299 83.004 1.00 43.41 116 ASN A CA 1
ATOM 951 C C . ASN A 1 116 ? -31.701 -51.317 84.512 1.00 43.41 116 ASN A C 1
ATOM 953 O O . ASN A 1 116 ? -31.163 -52.303 85.014 1.00 43.41 116 ASN A O 1
ATOM 957 N N . MET A 1 117 ? -32.043 -50.266 85.269 1.00 39.88 117 MET A N 1
ATOM 958 C CA . MET A 1 117 ? -31.863 -50.221 86.739 1.00 39.88 117 MET A CA 1
ATOM 959 C C . MET A 1 117 ? -33.164 -50.118 87.564 1.00 39.88 117 MET A C 1
ATOM 961 O O . MET A 1 117 ? -33.120 -49.777 88.741 1.00 39.88 117 MET A O 1
ATOM 965 N N . ALA A 1 118 ? -34.323 -50.482 87.001 1.00 40.97 118 ALA A N 1
ATOM 966 C CA . ALA A 1 118 ? -35.623 -50.377 87.684 1.00 40.97 118 ALA A CA 1
ATOM 967 C C . ALA A 1 118 ? -36.371 -51.715 87.889 1.00 40.97 118 ALA A C 1
ATOM 969 O O . ALA A 1 118 ? -37.599 -51.735 87.942 1.00 40.97 118 ALA A O 1
ATOM 970 N N . SER A 1 119 ? -35.682 -52.861 88.006 1.00 39.50 119 SER A N 1
ATOM 971 C CA . SER A 1 119 ? -36.383 -54.160 88.163 1.00 39.50 119 SER A CA 1
ATOM 972 C C . SER A 1 119 ? -35.706 -55.210 89.055 1.00 39.50 119 SER A C 1
ATOM 974 O O . SER A 1 119 ? -35.931 -56.402 88.865 1.00 39.50 119 SER A O 1
ATOM 976 N N . ARG A 1 120 ? -34.892 -54.820 90.048 1.00 40.53 120 ARG A N 1
ATOM 977 C CA . ARG A 1 120 ? -34.274 -55.791 90.983 1.00 40.53 120 ARG A CA 1
ATOM 978 C C . ARG A 1 120 ? -34.252 -55.354 92.455 1.00 40.53 120 ARG A C 1
ATOM 980 O O . ARG A 1 120 ? -33.249 -55.538 93.132 1.00 40.53 120 ARG A O 1
ATOM 987 N N . LEU A 1 121 ? -35.363 -54.810 92.959 1.00 38.31 121 LEU A N 1
ATOM 988 C CA . LEU A 1 121 ? -35.573 -54.564 94.396 1.00 38.31 121 LEU A CA 1
ATOM 989 C C . LEU A 1 121 ? -37.037 -54.812 94.819 1.00 38.31 121 LEU A C 1
ATOM 991 O O . LEU A 1 121 ? -37.736 -53.876 95.189 1.00 38.31 121 LEU A O 1
ATOM 995 N N . SER A 1 122 ? -37.510 -56.066 94.764 1.00 34.31 122 SER A N 1
ATOM 996 C CA . SER A 1 122 ? -38.654 -56.535 95.576 1.00 34.31 122 SER A CA 1
ATOM 997 C C . SER A 1 122 ? -38.814 -58.067 95.525 1.00 34.31 122 SER A C 1
ATOM 999 O O . SER A 1 122 ? -38.952 -58.603 94.430 1.00 34.31 122 SER A O 1
ATOM 1001 N N . ALA A 1 123 ? -38.872 -58.713 96.704 1.00 33.78 123 ALA A N 1
ATOM 1002 C CA . ALA A 1 123 ? -38.996 -60.161 97.013 1.00 33.78 123 ALA A CA 1
ATOM 1003 C C . ALA A 1 123 ? -37.665 -60.963 96.972 1.00 33.78 123 ALA A C 1
ATOM 1005 O O . ALA A 1 123 ? -36.956 -60.902 95.978 1.00 33.78 123 ALA A O 1
ATOM 1006 N N . GLU A 1 124 ? -37.210 -61.731 97.980 1.00 33.94 124 GLU A N 1
ATOM 1007 C CA . GLU A 1 124 ? -37.879 -62.401 99.114 1.00 33.94 124 GLU A CA 1
ATOM 1008 C C . GLU A 1 124 ? -36.859 -62.909 100.196 1.00 33.94 124 GLU A C 1
ATOM 1010 O O . GLU A 1 124 ? -35.830 -63.483 99.854 1.00 33.94 124 GLU A O 1
ATOM 1015 N N . CYS A 1 125 ? -37.188 -62.702 101.487 1.00 35.72 125 CYS A N 1
ATOM 1016 C CA . CYS A 1 125 ? -37.117 -63.575 102.695 1.00 35.72 125 CYS A CA 1
ATOM 1017 C C . CYS A 1 125 ? -35.896 -64.439 103.163 1.00 35.72 125 CYS A C 1
ATOM 1019 O O . CYS A 1 125 ? -35.563 -65.426 102.517 1.00 35.72 125 CYS A O 1
ATOM 1021 N N . ALA A 1 126 ? -35.434 -64.239 104.435 1.00 34.91 126 ALA A N 1
ATOM 1022 C CA . ALA A 1 126 ? -35.610 -65.169 105.603 1.00 34.91 126 ALA A CA 1
ATOM 1023 C C . ALA A 1 126 ? -34.927 -64.771 106.973 1.00 34.91 126 ALA A C 1
ATOM 1025 O O . ALA A 1 126 ? -33.709 -64.641 107.011 1.00 34.91 126 ALA A O 1
ATOM 1026 N N . LYS A 1 127 ? -35.722 -64.794 108.090 1.00 39.59 127 LYS A N 1
ATOM 1027 C CA . LYS A 1 127 ? -35.456 -65.174 109.542 1.00 39.59 127 LYS A CA 1
ATOM 1028 C C . LYS A 1 127 ? -34.609 -64.251 110.491 1.00 39.59 127 LYS A C 1
ATOM 1030 O O . LYS A 1 127 ? -33.598 -63.750 110.033 1.00 39.59 127 LYS A O 1
ATOM 1035 N N . THR A 1 128 ? -34.890 -63.960 111.799 1.00 38.66 128 THR A N 1
ATOM 1036 C CA . THR A 1 128 ? -35.570 -64.630 112.976 1.00 38.66 128 THR A CA 1
ATOM 1037 C C . THR A 1 128 ? -35.873 -63.707 114.230 1.00 38.66 128 THR A C 1
ATOM 1039 O O . THR A 1 128 ? -34.982 -62.964 114.621 1.00 38.66 128 THR A O 1
ATOM 1042 N N . THR A 1 129 ? -37.085 -63.828 114.848 1.00 46.19 129 THR A N 1
ATOM 1043 C CA . THR A 1 129 ? -37.608 -63.905 116.291 1.00 46.19 129 THR A CA 1
ATOM 1044 C C . THR A 1 129 ? -36.880 -63.352 117.570 1.00 46.19 129 THR A C 1
ATOM 1046 O O . THR A 1 129 ? -35.661 -63.332 117.554 1.00 46.19 129 THR A O 1
ATOM 1049 N N . SER A 1 130 ? -37.460 -63.047 118.779 1.00 43.69 130 SER A N 1
ATOM 1050 C CA . SER A 1 130 ? -38.828 -62.987 119.421 1.00 43.69 130 SER A CA 1
ATOM 1051 C C . SER A 1 130 ? -38.829 -62.617 120.957 1.00 43.69 130 SER A C 1
ATOM 1053 O O . SER A 1 130 ? -37.847 -62.962 121.602 1.00 43.69 130 SER A O 1
ATOM 1055 N N . LEU A 1 131 ? -39.987 -62.144 121.512 1.00 41.78 131 LEU A N 1
ATOM 1056 C CA . LEU A 1 131 ? -40.668 -62.438 122.840 1.00 41.78 131 LEU A CA 1
ATOM 1057 C C . LEU A 1 131 ? -39.968 -62.108 124.203 1.00 41.78 131 LEU A C 1
ATOM 1059 O O . LEU A 1 131 ? -38.752 -62.137 124.254 1.00 41.78 131 LEU A O 1
ATOM 1063 N N . SER A 1 132 ? -40.569 -61.905 125.400 1.00 45.28 132 SER A N 1
ATOM 1064 C CA . SER A 1 132 ? -41.889 -61.592 126.030 1.00 45.28 132 SER A CA 1
ATOM 1065 C C . SER A 1 132 ? -41.718 -61.679 127.583 1.00 45.28 132 SER A C 1
ATOM 1067 O O . SER A 1 132 ? -40.625 -62.024 128.011 1.00 45.28 132 SER A O 1
ATOM 1069 N N . GLU A 1 133 ? -42.796 -61.496 128.384 1.00 41.84 133 GLU A N 1
ATOM 1070 C CA . GLU A 1 133 ? -42.987 -61.870 129.829 1.00 41.84 133 GLU A CA 1
ATOM 1071 C C . GLU A 1 133 ? -42.715 -60.784 130.898 1.00 41.84 133 GLU A C 1
ATOM 1073 O O . GLU A 1 133 ? -41.764 -60.027 130.780 1.00 41.84 133 GLU A O 1
ATOM 1078 N N . HIS A 1 134 ? -43.433 -60.631 132.023 1.00 36.03 134 HIS A N 1
ATOM 1079 C CA . HIS A 1 134 ? -44.661 -61.180 132.638 1.00 36.03 134 HIS A CA 1
ATOM 1080 C C . HIS A 1 134 ? -44.953 -60.264 133.867 1.00 36.03 134 HIS A C 1
ATOM 1082 O O . HIS A 1 134 ? -44.023 -59.839 134.541 1.00 36.03 134 HIS A O 1
ATOM 1088 N N . LEU A 1 135 ? -46.168 -59.763 134.126 1.00 41.31 135 LEU A N 1
ATOM 1089 C CA . LEU A 1 135 ? -47.270 -60.411 134.867 1.00 41.31 135 LEU A CA 1
ATOM 1090 C C . LEU A 1 135 ? -46.944 -60.874 136.312 1.00 41.31 135 LEU A C 1
ATOM 1092 O O . LEU A 1 135 ? -46.136 -61.773 136.510 1.00 41.31 135 LEU A O 1
ATOM 1096 N N . ASN A 1 136 ? -47.761 -60.371 137.256 1.00 34.25 136 ASN A N 1
ATOM 1097 C CA . ASN A 1 136 ? -48.267 -61.008 138.493 1.00 34.25 136 ASN A CA 1
ATOM 1098 C C . ASN A 1 136 ? -47.692 -60.622 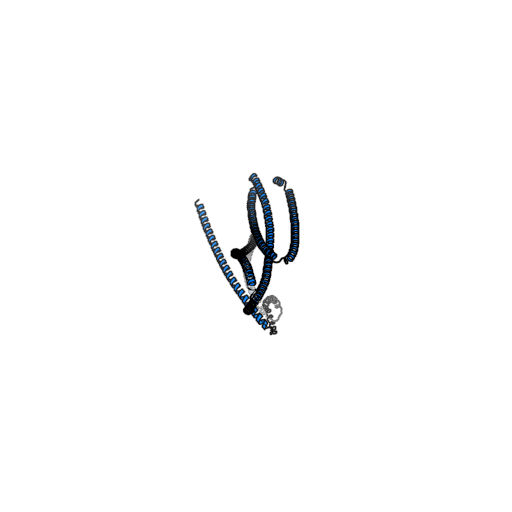139.867 1.00 34.25 136 ASN A C 1
ATOM 1100 O O . ASN A 1 136 ? -46.556 -60.951 140.195 1.00 34.25 136 ASN A O 1
ATOM 1104 N N . ARG A 1 137 ? -48.607 -60.098 140.707 1.00 37.25 137 ARG A N 1
ATOM 1105 C CA . ARG A 1 137 ? -48.934 -60.451 142.119 1.00 37.25 137 ARG A CA 1
ATOM 1106 C C . ARG A 1 137 ? -49.415 -59.169 142.822 1.00 37.25 137 ARG A C 1
ATOM 1108 O O . ARG A 1 137 ? -48.606 -58.287 143.050 1.00 37.25 137 ARG A O 1
ATOM 1115 N N . ALA A 1 138 ? -50.686 -58.888 143.128 1.00 40.62 138 ALA A N 1
ATOM 1116 C CA . ALA A 1 138 ? -51.767 -59.710 143.676 1.00 40.62 138 ALA A CA 1
ATOM 1117 C C . ALA A 1 138 ? -51.271 -60.616 144.811 1.00 40.62 138 ALA A C 1
ATOM 1119 O O . ALA A 1 138 ? -50.610 -61.602 144.511 1.00 40.62 138 ALA A O 1
ATOM 1120 N N . LEU A 1 139 ? -51.556 -60.264 146.075 1.00 37.47 139 LEU A N 1
ATOM 1121 C CA . LEU A 1 139 ? -52.340 -61.101 147.008 1.00 37.47 139 LEU A CA 1
ATOM 1122 C C . LEU A 1 139 ? -52.227 -60.748 148.509 1.00 37.47 139 LEU A C 1
ATOM 1124 O O . LEU A 1 139 ? -52.701 -61.534 149.316 1.00 37.47 139 LEU A O 1
ATOM 1128 N N . GLU A 1 140 ? -51.673 -59.612 148.934 1.00 39.53 140 GLU A N 1
ATOM 1129 C CA . GLU A 1 140 ? -51.575 -59.327 150.379 1.00 39.53 140 GLU A CA 1
ATOM 1130 C C . GLU A 1 140 ? -52.718 -58.437 150.900 1.00 39.53 140 GLU A C 1
ATOM 1132 O O . GLU A 1 140 ? -52.666 -57.210 150.906 1.00 39.53 140 GLU A O 1
ATOM 1137 N N . GLU A 1 141 ? -53.769 -59.141 151.330 1.00 38.12 141 GLU A N 1
ATOM 1138 C CA . GLU A 1 141 ? -54.434 -58.935 152.623 1.00 38.12 141 GLU A CA 1
ATOM 1139 C C . GLU A 1 141 ? -55.226 -57.627 152.818 1.00 38.12 141 GLU A C 1
ATOM 1141 O O . GLU A 1 141 ? -54.741 -56.600 153.283 1.00 38.12 141 GLU A O 1
ATOM 1146 N N . SER A 1 142 ? -56.543 -57.613 152.594 1.00 39.47 142 SER A N 1
ATOM 1147 C CA . SER A 1 142 ? -57.601 -58.190 153.462 1.00 39.47 142 SER A CA 1
ATOM 1148 C C . SER A 1 142 ? -57.575 -57.799 154.955 1.00 39.47 142 SER A C 1
ATOM 1150 O O . SER A 1 142 ? -58.576 -58.002 155.635 1.00 39.47 142 SER A O 1
ATOM 1152 N N . LYS A 1 143 ? -56.507 -57.175 155.470 1.00 45.19 143 LYS A N 1
ATOM 1153 C CA . LYS A 1 143 ? -56.435 -56.611 156.837 1.00 45.19 143 LYS A CA 1
ATOM 1154 C C . LYS A 1 143 ? -56.535 -55.081 156.851 1.00 45.19 143 LYS A C 1
ATOM 1156 O O . LYS A 1 143 ? -56.603 -54.458 157.903 1.00 45.19 143 LYS A O 1
ATOM 1161 N N . VAL A 1 144 ? -56.590 -54.465 155.669 1.00 50.16 144 VAL A N 1
ATOM 1162 C CA . VAL A 1 144 ? -56.684 -53.007 155.485 1.00 50.16 144 VAL A CA 1
ATOM 1163 C C . VAL A 1 144 ? -58.117 -52.480 155.668 1.00 50.16 144 VAL A C 1
ATOM 1165 O O . VAL A 1 144 ? -58.304 -51.281 155.855 1.00 50.16 144 VAL A O 1
ATOM 1168 N N . TRP A 1 145 ? -59.137 -53.346 155.657 1.00 48.31 145 TRP A N 1
ATOM 1169 C CA . TRP A 1 145 ? -60.544 -52.939 155.538 1.00 48.31 145 TRP A CA 1
ATOM 1170 C C . TRP A 1 145 ? -61.068 -52.093 156.718 1.00 48.31 145 TRP A C 1
ATOM 1172 O O . TRP A 1 145 ? -61.848 -51.175 156.491 1.00 48.31 145 TRP A O 1
ATOM 1182 N N . GLU A 1 146 ? -60.557 -52.272 157.939 1.00 50.22 146 GLU A N 1
ATOM 1183 C CA . GLU A 1 146 ? -60.972 -51.457 159.099 1.00 50.22 146 GLU A CA 1
ATOM 1184 C C . GLU A 1 146 ? -60.226 -50.114 159.213 1.00 50.22 146 GLU A C 1
ATOM 1186 O O . GLU A 1 146 ? -60.796 -49.131 159.680 1.00 50.22 146 GLU A O 1
ATOM 1191 N N . ARG A 1 147 ? -58.990 -50.009 158.694 1.00 52.97 147 ARG A N 1
ATOM 1192 C CA . ARG A 1 147 ? -58.296 -48.709 158.536 1.00 52.97 147 ARG A CA 1
ATOM 1193 C C . ARG A 1 147 ? -58.816 -47.920 157.334 1.00 52.97 147 ARG A C 1
ATOM 1195 O O . ARG A 1 147 ? -58.667 -46.703 157.289 1.00 52.97 147 ARG A O 1
ATOM 1202 N N . LYS A 1 148 ? -59.455 -48.599 156.377 1.00 50.75 148 LYS A N 1
ATOM 1203 C CA . LYS A 1 148 ? -60.022 -47.992 155.170 1.00 50.75 148 LYS A CA 1
ATOM 1204 C C . LYS A 1 148 ? -61.229 -47.105 155.484 1.00 50.75 148 LYS A C 1
ATOM 1206 O O . LYS A 1 148 ? -61.345 -46.053 154.880 1.00 50.75 148 LYS A O 1
ATOM 1211 N N . CYS A 1 149 ? -62.071 -47.442 156.463 1.00 51.66 149 CYS A N 1
ATOM 1212 C CA . CYS A 1 149 ? -63.265 -46.637 156.767 1.00 51.66 149 CYS A CA 1
ATOM 1213 C C . CYS A 1 149 ? -62.964 -45.291 157.456 1.00 51.66 149 CYS A C 1
ATOM 1215 O O . CYS A 1 149 ? -63.687 -44.330 157.222 1.00 51.66 149 CYS A O 1
ATOM 1217 N N . ALA A 1 150 ? -61.888 -45.185 158.245 1.00 55.59 150 ALA A N 1
ATOM 1218 C CA . ALA A 1 150 ? -61.453 -43.901 158.813 1.00 55.59 150 ALA A CA 1
ATOM 1219 C C . ALA A 1 150 ? -60.696 -43.041 157.782 1.00 55.59 150 ALA A C 1
ATOM 1221 O O . ALA A 1 150 ? -60.916 -41.838 157.702 1.00 55.59 150 ALA A O 1
ATOM 1222 N N . MET A 1 151 ? -59.879 -43.674 156.931 1.00 56.25 151 MET A N 1
ATOM 1223 C CA . MET A 1 151 ? -59.159 -43.004 155.842 1.00 56.25 151 MET A CA 1
ATOM 1224 C C . MET A 1 151 ? -60.108 -42.486 154.749 1.00 56.25 151 MET A C 1
ATOM 1226 O O . MET A 1 151 ? -59.860 -41.430 154.190 1.00 56.25 151 MET A O 1
ATOM 1230 N N . LEU A 1 152 ? -61.218 -43.183 154.471 1.00 56.75 152 LEU A N 1
ATOM 1231 C CA . LEU A 1 152 ? -62.201 -42.765 153.462 1.00 56.75 152 LEU A CA 1
ATOM 1232 C C . LEU A 1 152 ? -62.951 -41.478 153.845 1.00 56.75 152 LEU A C 1
ATOM 1234 O O . LEU A 1 152 ? -63.305 -40.721 152.952 1.00 56.75 152 LEU A O 1
ATOM 1238 N N . SER A 1 153 ? -63.140 -41.184 155.138 1.00 61.97 153 SER A N 1
ATOM 1239 C CA . SER A 1 153 ? -63.763 -39.922 155.578 1.00 61.97 153 SER A CA 1
ATOM 1240 C C . SER A 1 153 ? -62.815 -38.722 155.472 1.00 61.97 153 SER A C 1
ATOM 1242 O O . SER A 1 153 ? -63.275 -37.602 155.263 1.00 61.97 153 SER A O 1
ATOM 1244 N N . GLU A 1 154 ? -61.508 -38.940 155.631 1.00 61.62 154 GLU A N 1
ATOM 1245 C CA . GLU A 1 154 ? -60.477 -37.907 155.464 1.00 61.62 154 GLU A CA 1
ATOM 1246 C C . GLU A 1 154 ? -60.165 -37.705 153.969 1.00 61.62 154 GLU A C 1
ATOM 1248 O O . GLU A 1 154 ? -60.107 -36.573 153.493 1.00 61.62 154 GLU A O 1
ATOM 1253 N N . GLN A 1 155 ? -60.141 -38.798 153.195 1.00 60.66 155 GLN A N 1
ATOM 1254 C CA . GLN A 1 155 ? -60.059 -38.774 151.734 1.00 60.66 155 GLN A CA 1
ATOM 1255 C C . GLN A 1 155 ? -61.295 -38.150 151.083 1.00 60.66 155 GLN A C 1
ATOM 1257 O O . GLN A 1 155 ? -61.140 -37.473 150.082 1.00 60.66 155 GLN A O 1
ATOM 1262 N N . GLU A 1 156 ? -62.515 -38.309 151.609 1.00 66.62 156 GLU A N 1
ATOM 1263 C CA . GLU A 1 156 ? -63.687 -37.612 151.051 1.00 66.62 156 GLU A CA 1
ATOM 1264 C C . GLU A 1 156 ? -63.602 -36.090 151.226 1.00 66.62 156 GLU A C 1
ATOM 1266 O O . GLU A 1 156 ? -64.046 -35.359 150.341 1.00 66.62 156 GLU A O 1
ATOM 1271 N N . ALA A 1 157 ? -63.016 -35.600 152.324 1.00 67.75 157 ALA A N 1
ATOM 1272 C CA . ALA A 1 157 ? -62.796 -34.170 152.535 1.00 67.75 157 ALA A CA 1
ATOM 1273 C C . ALA A 1 157 ? -61.668 -33.625 151.638 1.00 67.75 157 ALA A C 1
ATOM 1275 O O . ALA A 1 157 ? -61.825 -32.558 151.042 1.00 67.75 157 ALA A O 1
ATOM 1276 N N . GLU A 1 158 ? -60.580 -34.383 151.484 1.00 69.19 158 GLU A N 1
ATOM 1277 C CA . GLU A 1 158 ? -59.458 -34.061 150.592 1.00 69.19 158 GLU A CA 1
ATOM 1278 C C . GLU A 1 158 ? -59.884 -34.106 149.114 1.00 69.19 158 GLU A C 1
ATOM 1280 O O . GLU A 1 158 ? -59.663 -33.149 148.382 1.00 69.19 158 GLU A O 1
ATOM 1285 N N . ILE A 1 159 ? -60.649 -35.124 148.702 1.00 69.19 159 ILE A N 1
ATOM 1286 C CA . ILE A 1 159 ? -61.224 -35.243 147.353 1.00 69.19 159 ILE A CA 1
ATOM 1287 C C . ILE A 1 159 ? -62.189 -34.092 147.060 1.00 69.19 159 ILE A C 1
ATOM 1289 O O . ILE A 1 159 ? -62.252 -33.643 145.918 1.00 69.19 159 ILE A O 1
ATOM 1293 N N . LYS A 1 160 ? -62.935 -33.582 148.051 1.00 72.88 160 LYS A N 1
ATOM 1294 C CA . LYS A 1 160 ? -63.814 -32.417 147.856 1.00 72.88 160 LYS A CA 1
ATOM 1295 C C . LYS A 1 160 ? -63.020 -31.128 147.643 1.00 72.88 160 LYS A C 1
ATOM 1297 O O . LYS A 1 160 ? -63.356 -30.369 146.737 1.00 72.88 160 LYS A O 1
ATOM 1302 N N . ALA A 1 161 ? -61.960 -30.914 148.423 1.00 71.19 161 ALA A N 1
ATOM 1303 C CA . ALA A 1 161 ? -61.056 -29.778 148.248 1.00 71.19 161 ALA A CA 1
ATOM 1304 C C . ALA A 1 161 ? -60.287 -29.861 146.915 1.00 71.19 161 ALA A C 1
ATOM 1306 O O . ALA A 1 161 ? -60.167 -28.862 146.204 1.00 71.19 161 ALA A O 1
ATOM 1307 N N . ASP A 1 162 ? -59.854 -31.060 146.522 1.00 71.44 162 ASP A N 1
ATOM 1308 C CA . ASP A 1 162 ? -59.206 -31.320 145.237 1.00 71.44 162 ASP A CA 1
ATOM 1309 C C . ASP A 1 162 ? -60.171 -31.149 144.060 1.00 71.44 162 ASP A C 1
ATOM 1311 O O . ASP A 1 162 ? -59.766 -30.649 143.015 1.00 71.44 162 ASP A O 1
ATOM 1315 N N . LEU A 1 163 ? -61.455 -31.493 144.210 1.00 73.00 163 LEU A N 1
ATOM 1316 C CA . LEU A 1 163 ? -62.483 -31.247 143.190 1.00 73.00 163 LEU A CA 1
ATOM 1317 C C . LEU A 1 163 ? -62.787 -29.759 143.022 1.00 73.00 163 LEU A C 1
ATOM 1319 O O . LEU A 1 163 ? -62.979 -29.306 141.896 1.00 73.00 163 LEU A O 1
ATOM 1323 N N . GLU A 1 164 ? -62.824 -28.990 144.109 1.00 74.94 164 GLU A N 1
ATOM 1324 C CA . GLU A 1 164 ? -63.003 -27.536 144.047 1.00 74.94 164 GLU A CA 1
ATOM 1325 C C . GLU A 1 164 ? -61.770 -26.848 143.438 1.00 74.94 164 GLU A C 1
ATOM 1327 O O . GLU A 1 164 ? -61.915 -25.999 142.558 1.00 74.94 164 GLU A O 1
ATOM 1332 N N . SER A 1 165 ? -60.561 -27.291 143.797 1.00 73.56 165 SER A N 1
ATOM 1333 C CA . SER A 1 165 ? -59.301 -26.848 143.183 1.00 73.56 165 SER A CA 1
ATOM 1334 C C . SER A 1 165 ? -59.209 -27.231 141.698 1.00 73.56 165 SER A C 1
ATOM 1336 O O . SER A 1 165 ? -58.855 -26.408 140.852 1.00 73.56 165 SER A O 1
ATOM 1338 N N . ALA A 1 166 ? -59.613 -28.452 141.339 1.00 67.00 166 ALA A N 1
ATOM 1339 C CA . ALA A 1 166 ? -59.649 -28.923 139.959 1.00 67.00 166 ALA A CA 1
ATOM 1340 C C . ALA A 1 166 ? -60.710 -28.193 139.128 1.00 67.00 166 ALA A C 1
ATOM 1342 O O . ALA A 1 166 ? -60.468 -27.910 137.956 1.00 67.00 166 ALA A O 1
ATOM 1343 N N . ASN A 1 167 ? -61.859 -27.845 139.712 1.00 71.75 167 ASN A N 1
ATOM 1344 C CA . ASN A 1 167 ? -62.872 -27.038 139.036 1.00 71.75 167 ASN A CA 1
ATOM 1345 C C . ASN A 1 167 ? -62.394 -25.594 138.834 1.00 71.75 167 ASN A C 1
ATOM 1347 O O . ASN A 1 167 ? -62.544 -25.076 137.730 1.00 71.75 167 ASN A O 1
ATOM 1351 N N . ALA A 1 168 ? -61.718 -24.987 139.814 1.00 71.94 168 ALA A N 1
ATOM 1352 C CA . ALA A 1 168 ? -61.093 -23.673 139.646 1.00 71.94 168 ALA A CA 1
ATOM 1353 C C . ALA A 1 168 ? -59.988 -23.688 138.567 1.00 71.94 168 ALA A C 1
ATOM 1355 O O . ALA A 1 168 ? -59.925 -22.794 137.722 1.00 71.94 168 ALA A O 1
ATOM 1356 N N . ALA A 1 169 ? -59.158 -24.737 138.521 1.00 68.94 169 ALA A N 1
ATOM 1357 C CA . ALA A 1 169 ? -58.162 -24.928 137.464 1.00 68.94 169 ALA A CA 1
ATOM 1358 C C . ALA A 1 169 ? -58.811 -25.161 136.085 1.00 68.94 169 ALA A C 1
ATOM 1360 O O . ALA A 1 169 ? -58.316 -24.693 135.056 1.00 68.94 169 ALA A O 1
ATOM 1361 N N . ARG A 1 170 ? -59.953 -25.853 136.041 1.00 74.38 170 ARG A N 1
ATOM 1362 C CA . ARG A 1 170 ? -60.712 -26.089 134.808 1.00 74.38 170 ARG A CA 1
ATOM 1363 C C . ARG A 1 170 ? -61.367 -24.814 134.279 1.00 74.38 170 ARG A C 1
ATOM 1365 O O . ARG A 1 170 ? -61.393 -24.602 133.071 1.00 74.38 170 ARG A O 1
ATOM 1372 N N . GLU A 1 171 ? -61.855 -23.948 135.159 1.00 75.19 171 GLU A N 1
ATOM 1373 C CA . GLU A 1 171 ? -62.383 -22.635 134.779 1.00 75.19 171 GLU A CA 1
ATOM 1374 C C . GLU A 1 171 ? -61.267 -21.700 134.295 1.00 75.19 171 GLU A C 1
ATOM 1376 O O . GLU A 1 171 ? -61.419 -21.068 133.250 1.00 75.19 171 GLU A O 1
ATOM 1381 N N . ALA A 1 172 ? -60.109 -21.688 134.965 1.00 71.94 172 ALA A N 1
ATOM 1382 C CA . ALA A 1 172 ? -58.941 -20.924 134.520 1.00 71.94 172 ALA A CA 1
ATOM 1383 C C . ALA A 1 172 ? -58.448 -21.372 133.130 1.00 71.94 172 ALA A C 1
ATOM 1385 O O . ALA A 1 172 ? -58.261 -20.544 132.237 1.00 71.94 172 ALA A O 1
ATOM 1386 N N . THR A 1 173 ? -58.332 -22.685 132.900 1.00 74.81 173 THR A N 1
ATOM 1387 C CA . THR A 1 173 ? -57.955 -23.223 131.579 1.00 74.81 173 THR A CA 1
ATOM 1388 C C . THR A 1 173 ? -59.019 -22.974 130.509 1.00 74.81 173 THR A C 1
ATOM 1390 O O . THR A 1 173 ? -58.682 -22.768 129.345 1.00 74.81 173 THR A O 1
ATOM 1393 N N . HIS A 1 174 ? -60.306 -22.930 130.867 1.00 77.44 174 HIS A N 1
ATOM 1394 C CA . HIS A 1 174 ? -61.365 -22.573 129.924 1.00 77.44 174 HIS A CA 1
ATOM 1395 C C . HIS A 1 174 ? -61.271 -21.105 129.476 1.00 77.44 174 HIS A C 1
ATOM 1397 O O . HIS A 1 174 ? -61.476 -20.813 128.296 1.00 77.44 174 HIS A O 1
ATOM 1403 N N . VAL A 1 175 ? -60.926 -20.184 130.381 1.00 79.50 175 VAL A N 1
ATOM 1404 C CA . VAL A 1 175 ? -60.704 -18.767 130.044 1.00 79.50 175 VAL A CA 1
ATOM 1405 C C . VAL A 1 175 ? -59.482 -18.600 129.135 1.00 79.50 175 VAL A C 1
ATOM 1407 O O . VAL A 1 175 ? -59.566 -17.898 128.126 1.00 79.50 175 VAL A O 1
ATOM 1410 N N . GLU A 1 176 ? -58.378 -19.297 129.412 1.00 77.88 176 GLU A N 1
ATOM 1411 C CA . GLU A 1 176 ? -57.196 -19.285 128.536 1.00 77.88 176 GLU A CA 1
ATOM 1412 C C . GLU A 1 176 ? -57.499 -19.863 127.147 1.00 77.88 176 GLU A C 1
ATOM 1414 O O . GLU A 1 176 ? -57.118 -19.276 126.135 1.00 77.88 176 GLU A O 1
ATOM 1419 N N . LEU A 1 177 ? -58.259 -20.960 127.065 1.00 79.00 177 LEU A N 1
ATOM 1420 C CA . LEU A 1 177 ? -58.682 -21.533 125.783 1.00 79.00 177 LEU A CA 1
ATOM 1421 C C . LEU A 1 177 ? -59.597 -20.590 124.992 1.00 79.00 177 LEU A C 1
ATOM 1423 O O . LEU A 1 177 ? -59.508 -20.545 123.764 1.00 79.00 177 LEU A O 1
ATOM 1427 N N . GLN A 1 178 ? -60.454 -19.816 125.663 1.00 81.25 178 GLN A N 1
ATOM 1428 C CA . GLN A 1 178 ? -61.252 -18.778 125.005 1.00 81.25 178 GLN A CA 1
ATOM 1429 C C . GLN A 1 178 ? -60.385 -17.616 124.502 1.00 81.25 178 GLN A C 1
ATOM 1431 O O . GLN A 1 178 ? -60.619 -17.141 123.390 1.00 81.25 178 GLN A O 1
ATOM 1436 N N . SER A 1 179 ? -59.356 -17.213 125.256 1.00 81.81 179 SER A N 1
ATOM 1437 C CA . SER A 1 179 ? -58.379 -16.204 124.817 1.00 81.81 179 SER A CA 1
ATOM 1438 C C . SER A 1 179 ? -57.603 -16.672 123.585 1.00 81.81 179 SER A C 1
ATOM 1440 O O . SER A 1 179 ? -57.561 -15.972 122.576 1.00 81.81 179 SER A O 1
ATOM 1442 N N . ILE A 1 180 ? -57.079 -17.902 123.611 1.00 79.56 180 ILE A N 1
ATOM 1443 C CA . ILE A 1 180 ? -56.359 -18.505 122.479 1.00 79.56 180 ILE A CA 1
ATOM 1444 C C . ILE A 1 180 ? -57.273 -18.607 121.253 1.00 79.56 180 ILE A C 1
ATOM 1446 O O . ILE A 1 180 ? -56.847 -18.340 120.132 1.00 79.56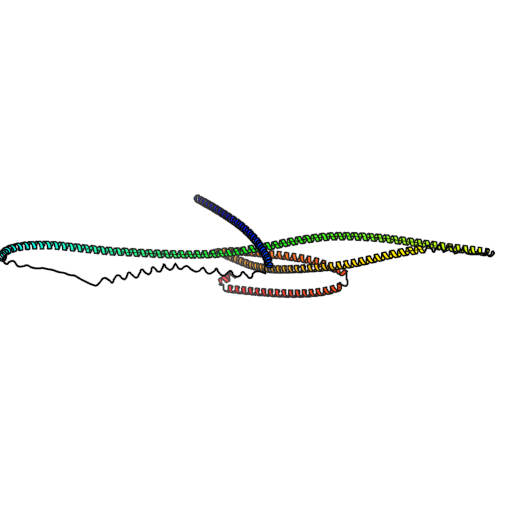 180 ILE A O 1
ATOM 1450 N N . ARG A 1 181 ? -58.551 -18.956 121.438 1.00 83.56 181 ARG A N 1
ATOM 1451 C CA . ARG A 1 181 ? -59.509 -19.029 120.328 1.00 83.56 181 ARG A CA 1
ATOM 1452 C C . ARG A 1 181 ? -59.750 -17.660 119.686 1.00 83.56 181 ARG A C 1
ATOM 1454 O O . ARG A 1 181 ? -59.765 -17.578 118.461 1.00 83.56 181 ARG A O 1
ATOM 1461 N N . ALA A 1 182 ? -59.873 -16.603 120.488 1.00 80.50 182 ALA A N 1
ATOM 1462 C CA . ALA A 1 182 ? -59.997 -15.238 119.983 1.00 80.50 182 ALA A CA 1
ATOM 1463 C C . ALA A 1 182 ? -58.726 -14.784 119.238 1.00 80.50 182 ALA A C 1
ATOM 1465 O O . ALA A 1 182 ? -58.816 -14.194 118.162 1.00 80.50 182 ALA A O 1
ATOM 1466 N N . GLU A 1 183 ? -57.539 -15.113 119.753 1.00 83.50 183 GLU A N 1
ATOM 1467 C CA . GLU A 1 183 ? -56.264 -14.822 119.084 1.00 83.50 183 GLU A CA 1
ATOM 1468 C C . GLU A 1 183 ? -56.125 -15.565 117.747 1.00 83.50 183 GLU A C 1
ATOM 1470 O O . GLU A 1 183 ? -55.682 -14.981 116.755 1.00 83.50 183 GLU A O 1
ATOM 1475 N N . VAL A 1 184 ? -56.564 -16.825 117.678 1.00 82.62 184 VAL A N 1
ATOM 1476 C CA . VAL A 1 184 ? -56.575 -17.612 116.435 1.00 82.62 184 VAL A CA 1
ATOM 1477 C C . VAL A 1 184 ? -57.547 -17.025 115.411 1.00 82.62 184 VAL A C 1
ATOM 1479 O O . VAL A 1 184 ? -57.200 -16.946 114.234 1.00 82.62 184 VAL A O 1
ATOM 1482 N N . GLU A 1 185 ? -58.730 -16.571 115.825 1.00 83.88 185 GLU A N 1
ATOM 1483 C CA . GLU A 1 185 ? -59.687 -15.914 114.923 1.00 83.88 185 GLU A CA 1
ATOM 1484 C C . GLU A 1 185 ? -59.127 -14.595 114.363 1.00 83.88 185 GLU A C 1
ATOM 1486 O O . GLU A 1 185 ? -59.240 -14.327 113.163 1.00 83.88 185 GLU A O 1
ATOM 1491 N N . VAL A 1 186 ? -58.434 -13.806 115.191 1.00 84.62 186 VAL A N 1
ATOM 1492 C CA . VAL A 1 186 ? -57.738 -12.587 114.746 1.00 84.62 186 VAL A CA 1
ATOM 1493 C C . VAL A 1 186 ? -56.593 -12.921 113.783 1.00 84.62 186 VAL A C 1
ATOM 1495 O O . VAL A 1 186 ? -56.456 -12.271 112.742 1.00 84.62 186 VAL A O 1
ATOM 1498 N N . ALA A 1 187 ? -55.801 -13.957 114.069 1.00 78.38 187 ALA A N 1
ATOM 1499 C CA . ALA A 1 187 ? -54.717 -14.402 113.195 1.00 78.38 187 ALA A CA 1
ATOM 1500 C C . ALA A 1 187 ? -55.237 -14.922 111.843 1.00 78.38 187 ALA A C 1
ATOM 1502 O O . ALA A 1 187 ? -54.679 -14.592 110.795 1.00 78.38 187 ALA A O 1
ATOM 1503 N N . GLN A 1 188 ? -56.345 -15.669 111.837 1.00 81.19 188 GLN A N 1
ATOM 1504 C CA . GLN A 1 188 ? -57.000 -16.139 110.612 1.00 81.19 188 GLN A CA 1
ATOM 1505 C C . GLN A 1 188 ? -57.553 -14.978 109.778 1.00 81.19 188 GLN A C 1
ATOM 1507 O O . GLN A 1 188 ? -57.385 -14.964 108.556 1.00 81.19 188 GLN A O 1
ATOM 1512 N N . ALA A 1 189 ? -58.144 -13.966 110.418 1.00 80.12 189 ALA A N 1
ATOM 1513 C CA . ALA A 1 189 ? -58.602 -12.759 109.733 1.00 80.12 189 ALA A CA 1
ATOM 1514 C C . ALA A 1 189 ? -57.437 -11.939 109.144 1.00 80.12 189 ALA A C 1
ATOM 1516 O O . ALA A 1 189 ? -57.563 -11.383 108.049 1.00 80.12 189 ALA A O 1
ATOM 1517 N N . SER A 1 190 ? -56.293 -11.883 109.835 1.00 82.38 190 SER A N 1
ATOM 1518 C CA . SER A 1 190 ? -55.073 -11.244 109.325 1.00 82.38 190 SER A CA 1
ATOM 1519 C C . SER A 1 190 ? -54.510 -11.989 108.112 1.00 82.38 190 SER A C 1
ATOM 1521 O O . SER A 1 190 ? -54.223 -11.371 107.087 1.00 82.38 190 SER A O 1
ATOM 1523 N N . LEU A 1 191 ? -54.442 -13.321 108.181 1.00 80.88 191 LEU A N 1
ATOM 1524 C CA . LEU A 1 191 ? -53.965 -14.162 107.083 1.00 80.88 191 LEU A CA 1
ATOM 1525 C C . LEU A 1 191 ? -54.848 -14.030 105.832 1.00 80.88 191 LEU A C 1
ATOM 1527 O O . LEU A 1 191 ? -54.334 -13.929 104.719 1.00 80.88 191 LEU A O 1
ATOM 1531 N N . ALA A 1 192 ? -56.172 -13.971 105.998 1.00 81.19 192 ALA A N 1
ATOM 1532 C CA . ALA A 1 192 ? -57.098 -13.766 104.884 1.00 81.19 192 ALA A CA 1
ATOM 1533 C C . ALA A 1 192 ? -56.879 -12.409 104.187 1.00 81.19 192 ALA A C 1
ATOM 1535 O O . ALA A 1 192 ? -56.906 -12.329 102.956 1.00 81.19 192 ALA A O 1
ATOM 1536 N N . LYS A 1 193 ? -56.598 -11.344 104.953 1.00 83.56 193 LYS A N 1
ATOM 1537 C CA . LYS A 1 193 ? -56.256 -10.027 104.391 1.00 83.56 193 LYS A CA 1
ATOM 1538 C C . LYS A 1 193 ? -54.930 -10.052 103.636 1.00 83.56 193 LYS A C 1
ATOM 1540 O O . LYS A 1 193 ? -54.854 -9.499 102.541 1.00 83.56 193 LYS A O 1
ATOM 1545 N N . GLU A 1 194 ? -53.904 -10.711 104.169 1.00 79.31 194 GLU A N 1
ATOM 1546 C CA . GLU A 1 194 ? -52.617 -10.852 103.475 1.00 79.31 194 GLU A CA 1
ATOM 1547 C C . GLU A 1 194 ? -52.748 -11.647 102.172 1.00 79.31 194 GLU A C 1
ATOM 1549 O O . GLU A 1 194 ? -52.199 -11.243 101.146 1.00 79.31 194 GLU A O 1
ATOM 1554 N N . GLN A 1 195 ? -53.542 -12.721 102.167 1.00 83.44 195 GLN A N 1
ATOM 1555 C CA . GLN A 1 195 ? -53.831 -13.489 100.954 1.00 83.44 195 GLN A CA 1
ATOM 1556 C C . GLN A 1 195 ? -54.562 -12.648 99.900 1.00 83.44 195 GLN A C 1
ATOM 1558 O O . GLN A 1 195 ? -54.223 -12.717 98.717 1.00 83.44 195 GLN A O 1
ATOM 1563 N N . GLN A 1 196 ? -55.512 -11.804 100.310 1.00 82.50 196 GLN A N 1
ATOM 1564 C CA . GLN A 1 196 ? -56.214 -10.898 99.400 1.00 82.50 196 GLN A CA 1
ATOM 1565 C C . GLN A 1 196 ? -55.272 -9.834 98.807 1.00 82.50 196 GLN A C 1
ATOM 1567 O O . GLN A 1 196 ? -55.321 -9.559 97.606 1.00 82.50 196 GLN A O 1
ATOM 1572 N N . VAL A 1 197 ? -54.373 -9.265 99.617 1.00 81.56 197 VAL A N 1
ATOM 1573 C CA . VAL A 1 197 ? -53.357 -8.307 99.146 1.00 81.56 197 VAL A CA 1
ATOM 1574 C C . VAL A 1 197 ? -52.373 -8.977 98.183 1.00 81.56 197 VAL A C 1
ATOM 1576 O O . VAL A 1 197 ? -52.061 -8.406 97.137 1.00 81.56 197 VAL A O 1
ATOM 1579 N N . ALA A 1 198 ? -51.938 -10.205 98.474 1.00 77.00 198 ALA A N 1
ATOM 1580 C CA . ALA A 1 198 ? -51.063 -10.976 97.593 1.00 77.00 198 ALA A CA 1
ATOM 1581 C C . ALA A 1 198 ? -51.732 -11.298 96.244 1.00 77.00 198 ALA A C 1
ATOM 1583 O O . ALA A 1 198 ? -51.092 -11.182 95.198 1.00 77.00 198 ALA A O 1
ATOM 1584 N N . GLN A 1 199 ? -53.027 -11.635 96.241 1.00 81.44 199 GLN A N 1
ATOM 1585 C CA . GLN A 1 199 ? -53.788 -11.868 95.010 1.00 81.44 199 GLN A CA 1
ATOM 1586 C C . GLN A 1 199 ? -53.929 -10.598 94.163 1.00 81.44 199 GLN A C 1
ATOM 1588 O O . GLN A 1 199 ? -53.696 -10.646 92.954 1.00 81.44 199 GLN A O 1
ATOM 1593 N N . MET A 1 200 ? -54.230 -9.451 94.781 1.00 80.81 200 MET A N 1
ATOM 1594 C CA . MET A 1 200 ? -54.297 -8.180 94.050 1.00 80.81 200 MET A CA 1
ATOM 1595 C C . MET A 1 200 ? -52.929 -7.745 93.508 1.00 80.81 200 MET A C 1
ATOM 1597 O O . MET A 1 200 ? -52.842 -7.237 92.390 1.00 80.81 200 MET A O 1
ATOM 1601 N N . ALA A 1 201 ? -51.845 -7.976 94.254 1.00 76.62 201 ALA A N 1
ATOM 1602 C CA . ALA A 1 201 ? -50.487 -7.711 93.779 1.00 76.62 201 ALA A CA 1
ATOM 1603 C C . ALA A 1 201 ? -50.103 -8.619 92.595 1.00 76.62 201 ALA A C 1
ATOM 1605 O O . ALA A 1 201 ? -49.506 -8.149 91.626 1.00 76.62 201 ALA A O 1
ATOM 1606 N N . ALA A 1 202 ? -50.490 -9.899 92.631 1.00 77.31 202 ALA A N 1
ATOM 1607 C CA . ALA A 1 202 ? -50.258 -10.837 91.535 1.00 77.31 202 ALA A CA 1
ATOM 1608 C C . ALA A 1 202 ? -51.021 -10.443 90.259 1.00 77.31 202 ALA A C 1
ATOM 1610 O O . ALA A 1 202 ? -50.425 -10.428 89.182 1.00 77.31 202 ALA A O 1
ATOM 1611 N N . GLN A 1 203 ? -52.297 -10.057 90.374 1.00 79.50 203 GLN A N 1
ATOM 1612 C CA . GLN A 1 203 ? -53.082 -9.557 89.238 1.00 79.50 203 GLN A CA 1
ATOM 1613 C C . GLN A 1 203 ? -52.471 -8.289 88.638 1.00 79.50 203 GLN A C 1
ATOM 1615 O O . GLN A 1 203 ? -52.264 -8.212 87.428 1.00 79.50 203 GLN A O 1
ATOM 1620 N N . ARG A 1 204 ? -52.085 -7.325 89.477 1.00 80.50 204 ARG A N 1
ATOM 1621 C CA . ARG A 1 204 ? -51.478 -6.078 89.000 1.00 80.50 204 ARG A CA 1
ATOM 1622 C C . ARG A 1 204 ? -50.133 -6.307 88.306 1.00 80.50 204 ARG A C 1
ATOM 1624 O O . ARG A 1 204 ? -49.844 -5.661 87.304 1.00 80.50 204 ARG A O 1
ATOM 1631 N N . ASN A 1 205 ? -49.330 -7.259 88.781 1.00 79.62 205 ASN A N 1
ATOM 1632 C CA . ASN A 1 205 ? -48.094 -7.649 88.099 1.00 79.62 205 ASN A CA 1
ATOM 1633 C C . ASN A 1 205 ? -48.366 -8.327 86.748 1.00 79.62 205 ASN A C 1
ATOM 1635 O O . ASN A 1 205 ? -47.656 -8.052 85.781 1.00 79.62 205 ASN A O 1
ATOM 1639 N N . GLN A 1 206 ? -49.401 -9.165 86.642 1.00 79.94 206 GLN A N 1
ATOM 1640 C CA . GLN A 1 206 ? -49.801 -9.761 85.362 1.00 79.94 206 GLN A CA 1
ATOM 1641 C C . GLN A 1 206 ? -50.237 -8.695 84.347 1.00 79.94 206 GLN A C 1
ATOM 1643 O O . GLN A 1 206 ? -49.826 -8.760 83.190 1.00 79.94 206 GLN A O 1
ATOM 1648 N N . GLU A 1 207 ? -50.987 -7.678 84.775 1.00 81.12 207 GLU A N 1
ATOM 1649 C CA . GLU A 1 207 ? -51.388 -6.552 83.919 1.00 81.12 207 GLU A CA 1
ATOM 1650 C C . GLU A 1 207 ? -50.187 -5.720 83.446 1.00 81.12 207 GLU A C 1
ATOM 1652 O O . GLU A 1 207 ? -50.099 -5.365 82.268 1.00 81.12 207 GLU A O 1
ATOM 1657 N N . ILE A 1 208 ? -49.220 -5.455 84.333 1.00 78.94 208 ILE A N 1
ATOM 1658 C CA . ILE A 1 208 ? -47.980 -4.748 83.981 1.00 78.94 208 ILE A CA 1
ATOM 1659 C C . ILE A 1 208 ? -47.171 -5.553 82.954 1.00 78.94 208 ILE A C 1
ATOM 1661 O O . ILE A 1 208 ? -46.708 -4.987 81.961 1.00 78.94 208 ILE A O 1
ATOM 1665 N N . HIS A 1 209 ? -47.031 -6.869 83.143 1.00 77.44 209 HIS A N 1
ATOM 1666 C CA . HIS A 1 209 ? -46.323 -7.730 82.194 1.00 77.44 209 HIS A CA 1
ATOM 1667 C C . HIS A 1 209 ? -47.035 -7.831 80.840 1.00 77.44 209 HIS A C 1
ATOM 1669 O O . HIS A 1 209 ? -46.373 -7.760 79.805 1.00 77.44 209 HIS A O 1
ATOM 1675 N N . ALA A 1 210 ? -48.365 -7.940 80.828 1.00 78.44 210 ALA A N 1
ATOM 1676 C CA . ALA A 1 210 ? -49.150 -7.971 79.596 1.00 78.44 210 ALA A CA 1
ATOM 1677 C C . ALA A 1 210 ? -49.038 -6.652 78.810 1.00 78.44 210 ALA A C 1
ATOM 1679 O O . ALA A 1 210 ? -48.852 -6.668 77.594 1.00 78.44 210 ALA A O 1
ATOM 1680 N N . SER A 1 211 ? -49.074 -5.510 79.506 1.00 80.81 211 SER A N 1
ATOM 1681 C CA . SER A 1 211 ? -48.883 -4.186 78.902 1.00 80.81 211 SER A CA 1
ATOM 1682 C C . SER A 1 211 ? -47.472 -4.012 78.322 1.00 80.81 211 SER A C 1
ATOM 1684 O O . SER A 1 211 ? -47.313 -3.578 77.179 1.00 80.81 211 SER A O 1
ATOM 1686 N N . ALA A 1 212 ? -46.439 -4.431 79.062 1.00 79.81 212 ALA A N 1
ATOM 1687 C CA . ALA A 1 212 ? -45.054 -4.376 78.596 1.00 79.81 212 ALA A CA 1
ATOM 1688 C C . ALA A 1 212 ? -44.809 -5.265 77.362 1.00 79.81 212 ALA A C 1
ATOM 1690 O O . ALA A 1 212 ? -44.118 -4.844 76.434 1.00 79.81 212 ALA A O 1
ATOM 1691 N N . LEU A 1 213 ? -45.407 -6.463 77.319 1.00 80.31 213 LEU A N 1
ATOM 1692 C CA . LEU A 1 213 ? -45.346 -7.358 76.158 1.00 80.31 213 LEU A CA 1
ATOM 1693 C C . LEU A 1 213 ? -46.043 -6.752 74.936 1.00 80.31 213 LEU A C 1
ATOM 1695 O O . LEU A 1 213 ? -45.448 -6.704 73.863 1.00 80.31 213 LEU A O 1
ATOM 1699 N N . ALA A 1 214 ? -47.248 -6.199 75.100 1.00 79.69 214 ALA A N 1
ATOM 1700 C CA . ALA A 1 214 ? -47.963 -5.543 74.006 1.00 79.69 214 ALA A CA 1
A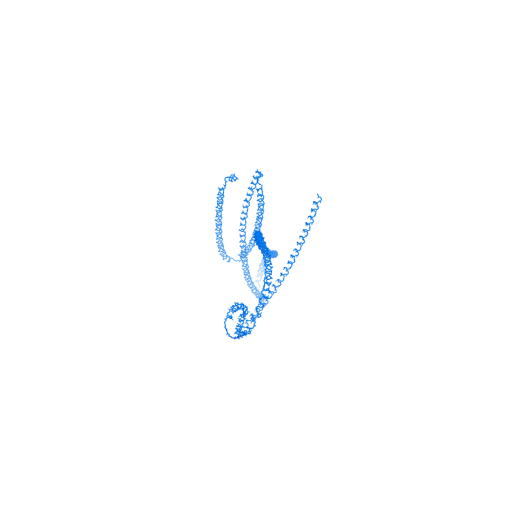TOM 1701 C C . ALA A 1 214 ? -47.183 -4.342 73.438 1.00 79.69 214 ALA A C 1
ATOM 1703 O O . ALA A 1 214 ? -47.145 -4.125 72.224 1.00 79.69 214 ALA A O 1
ATOM 1704 N N . GLN A 1 215 ? -46.516 -3.573 74.304 1.00 81.31 215 GLN A N 1
ATOM 1705 C CA . GLN A 1 215 ? -45.684 -2.447 73.887 1.00 81.31 215 GLN A CA 1
ATOM 1706 C C . GLN A 1 215 ? -44.394 -2.903 73.186 1.00 81.31 215 GLN A C 1
ATOM 1708 O O . GLN A 1 215 ? -43.978 -2.286 72.202 1.00 81.31 215 GLN A O 1
ATOM 1713 N N . HIS A 1 216 ? -43.784 -3.997 73.646 1.00 80.62 216 HIS A N 1
ATOM 1714 C CA . HIS A 1 216 ? -42.643 -4.619 72.980 1.00 80.62 216 HIS A CA 1
ATOM 1715 C C . HIS A 1 216 ? -43.020 -5.137 71.584 1.00 80.62 216 HIS A C 1
ATOM 1717 O O . HIS A 1 216 ? -42.332 -4.822 70.615 1.00 80.62 216 HIS A O 1
ATOM 1723 N N . ASP A 1 217 ? -44.146 -5.839 71.448 1.00 81.62 217 ASP A N 1
ATOM 1724 C CA . ASP A 1 217 ? -44.619 -6.363 70.162 1.00 81.62 217 ASP A CA 1
ATOM 1725 C C . ASP A 1 217 ? -44.957 -5.243 69.168 1.00 81.62 217 ASP A C 1
ATOM 1727 O O . ASP A 1 217 ? -44.611 -5.328 67.987 1.00 81.62 217 ASP A O 1
ATOM 1731 N N . ALA A 1 218 ? -45.549 -4.143 69.644 1.00 80.81 218 ALA A N 1
ATOM 1732 C CA . ALA A 1 218 ? -45.802 -2.961 68.823 1.00 80.81 218 ALA A CA 1
ATOM 1733 C C . ALA A 1 218 ? -44.503 -2.292 68.334 1.00 80.81 218 ALA A C 1
ATOM 1735 O O . ALA A 1 218 ? -44.429 -1.842 67.187 1.00 80.81 218 ALA A O 1
ATOM 1736 N N . ASN A 1 219 ? -43.467 -2.234 69.174 1.00 83.50 219 ASN A N 1
ATOM 1737 C CA . ASN A 1 219 ? -42.158 -1.707 68.780 1.00 83.50 219 ASN A CA 1
ATOM 1738 C C . ASN A 1 219 ? -41.457 -2.630 67.777 1.00 83.50 219 ASN A C 1
ATOM 1740 O O . ASN A 1 219 ? -40.921 -2.157 66.775 1.00 83.50 219 ASN A O 1
ATOM 1744 N N . LEU A 1 220 ? -41.538 -3.941 67.991 1.00 83.50 220 LEU A N 1
ATOM 1745 C CA . LEU A 1 220 ? -40.937 -4.946 67.121 1.00 83.50 220 LEU A CA 1
ATOM 1746 C C . LEU A 1 220 ? -41.617 -4.983 65.741 1.00 83.50 220 LEU A C 1
ATOM 1748 O O . LEU A 1 220 ? -40.955 -5.179 64.721 1.00 83.50 220 LEU A O 1
ATOM 1752 N N . ALA A 1 221 ? -42.927 -4.725 65.677 1.00 81.62 221 ALA A N 1
ATOM 1753 C CA . ALA A 1 221 ? -43.651 -4.537 64.421 1.00 81.62 221 ALA A CA 1
ATOM 1754 C C . ALA A 1 221 ? -43.189 -3.277 63.662 1.00 81.62 221 ALA A C 1
ATOM 1756 O O . ALA A 1 221 ? -42.954 -3.344 62.454 1.00 81.62 221 ALA A O 1
ATOM 1757 N N . LYS A 1 222 ? -42.986 -2.151 64.364 1.00 83.38 222 LYS A N 1
ATOM 1758 C CA . LYS A 1 222 ? -42.462 -0.909 63.765 1.00 83.38 222 LYS A CA 1
ATOM 1759 C C . LYS A 1 222 ? -41.035 -1.075 63.236 1.00 83.38 222 LYS A C 1
ATOM 1761 O O . LYS A 1 222 ? -40.737 -0.609 62.139 1.00 83.38 222 LYS A O 1
ATOM 1766 N N . GLU A 1 223 ? -40.165 -1.766 63.972 1.00 84.94 223 GLU A N 1
ATOM 1767 C CA . GLU A 1 223 ? -38.806 -2.078 63.510 1.00 84.94 223 GLU A CA 1
ATOM 1768 C C . GLU A 1 223 ? -38.807 -2.997 62.293 1.00 84.94 223 GLU A C 1
ATOM 1770 O O . GLU A 1 223 ? -38.092 -2.729 61.329 1.00 84.94 223 GLU A O 1
ATOM 1775 N N . LYS A 1 224 ? -39.642 -4.044 62.288 1.00 84.75 224 LYS A N 1
ATOM 1776 C CA . LYS A 1 224 ? -39.788 -4.921 61.119 1.00 84.75 224 LYS A CA 1
ATOM 1777 C C . LYS A 1 224 ? -40.233 -4.139 59.889 1.00 84.75 224 LYS A C 1
ATOM 1779 O O . LYS A 1 224 ? -39.655 -4.323 58.822 1.00 84.75 224 LYS A O 1
ATOM 1784 N N . GLN A 1 225 ? -41.206 -3.243 60.030 1.00 84.31 225 GLN A N 1
ATOM 1785 C CA . GLN A 1 225 ? -41.672 -2.411 58.921 1.00 84.31 225 GLN A CA 1
ATOM 1786 C C . GLN A 1 225 ? -40.562 -1.476 58.406 1.00 84.31 225 GLN A C 1
ATOM 1788 O O . GLN A 1 225 ? -40.281 -1.462 57.210 1.00 84.31 225 GLN A O 1
ATOM 1793 N N . SER A 1 226 ? -39.853 -0.795 59.310 1.00 85.06 226 SER A N 1
ATOM 1794 C CA . SER A 1 226 ? -38.687 0.049 58.998 1.00 85.06 226 SER A CA 1
ATOM 1795 C C . SER A 1 226 ? -37.575 -0.713 58.261 1.00 85.06 226 SER A C 1
ATOM 1797 O O . SER A 1 226 ? -37.074 -0.258 57.230 1.00 85.06 226 SER A O 1
ATOM 1799 N N . LEU A 1 227 ? -37.218 -1.906 58.744 1.00 85.12 227 LEU A N 1
ATOM 1800 C CA . LEU A 1 227 ? -36.199 -2.757 58.127 1.00 85.12 227 LEU A CA 1
ATOM 1801 C C . LEU A 1 227 ? -36.627 -3.257 56.747 1.00 85.12 227 LEU A C 1
ATOM 1803 O O . LEU A 1 227 ? -35.792 -3.344 55.850 1.00 85.12 227 LEU A O 1
ATOM 1807 N N . THR A 1 228 ? -37.914 -3.550 56.562 1.00 85.69 228 THR A N 1
ATOM 1808 C CA . THR A 1 228 ? -38.447 -3.995 55.268 1.00 85.69 228 THR A CA 1
ATOM 1809 C C . THR A 1 228 ? -38.369 -2.865 54.239 1.00 85.69 228 THR A C 1
ATOM 1811 O O . THR A 1 228 ? -37.852 -3.068 53.143 1.00 85.69 228 THR A O 1
ATOM 1814 N N . GLU A 1 229 ? -38.758 -1.643 54.613 1.00 86.56 229 GLU A N 1
ATOM 1815 C CA . GLU A 1 229 ? -38.617 -0.467 53.744 1.00 86.56 229 GLU A CA 1
ATOM 1816 C C . GLU A 1 229 ? -37.147 -0.136 53.434 1.00 86.56 229 GLU A C 1
ATOM 1818 O O . GLU A 1 229 ? -36.807 0.236 52.308 1.00 86.56 229 GLU A O 1
ATOM 1823 N N . ALA A 1 230 ? -36.252 -0.273 54.416 1.00 79.88 230 ALA A N 1
ATOM 1824 C CA . ALA A 1 230 ? -34.819 -0.070 54.216 1.00 79.88 230 ALA A CA 1
ATOM 1825 C C . ALA A 1 230 ? -34.220 -1.123 53.268 1.00 79.88 230 ALA A C 1
ATOM 1827 O O . ALA A 1 230 ? -33.414 -0.777 52.400 1.00 79.88 230 ALA A O 1
ATOM 1828 N N . LEU A 1 231 ? -34.645 -2.384 53.391 1.00 86.38 231 LEU A N 1
ATOM 1829 C CA . LEU A 1 231 ? -34.234 -3.477 52.514 1.00 86.38 231 LEU A CA 1
ATOM 1830 C C . LEU A 1 231 ? -34.697 -3.237 51.072 1.00 86.38 231 LEU A C 1
ATOM 1832 O O . LEU A 1 231 ? -33.896 -3.378 50.151 1.00 86.38 231 LEU A O 1
ATOM 1836 N N . GLU A 1 232 ? -35.946 -2.817 50.862 1.00 87.88 232 GLU A N 1
ATOM 1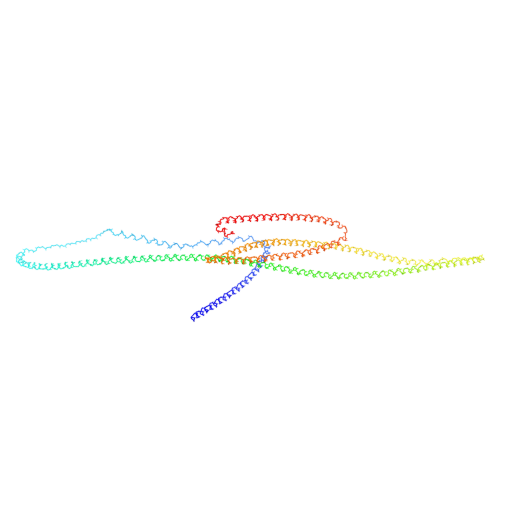837 C CA . GLU A 1 232 ? -36.459 -2.504 49.523 1.00 87.88 232 GLU A CA 1
ATOM 1838 C C . GLU A 1 232 ? -35.713 -1.328 48.880 1.00 87.88 232 GLU A C 1
ATOM 1840 O O . GLU A 1 232 ? -35.339 -1.397 47.705 1.00 87.88 232 GLU A O 1
ATOM 1845 N N . ARG A 1 233 ? -35.419 -0.264 49.643 1.00 83.75 233 ARG A N 1
ATOM 1846 C CA . ARG A 1 233 ? -34.605 0.862 49.149 1.00 83.75 233 ARG A CA 1
ATOM 1847 C C . ARG A 1 233 ? -33.188 0.417 48.789 1.00 83.75 233 ARG A C 1
ATOM 1849 O O . ARG A 1 233 ? -32.679 0.823 47.745 1.00 83.75 233 ARG A O 1
ATOM 1856 N N . ALA A 1 234 ? -32.570 -0.435 49.608 1.00 80.62 234 ALA A N 1
ATOM 1857 C CA . ALA A 1 234 ? -31.239 -0.975 49.344 1.00 80.62 234 ALA A CA 1
ATOM 1858 C C . ALA A 1 234 ? -31.219 -1.877 48.099 1.00 80.62 234 ALA A C 1
ATOM 1860 O O . ALA A 1 234 ? -30.344 -1.724 47.249 1.00 80.62 234 ALA A O 1
ATOM 1861 N N . GLN A 1 235 ? -32.213 -2.753 47.932 1.00 87.50 235 GLN A N 1
ATOM 1862 C CA . GLN A 1 235 ? -32.343 -3.605 46.745 1.00 87.50 235 GLN A CA 1
ATOM 1863 C C . GLN A 1 235 ? -32.586 -2.786 45.473 1.00 87.50 235 GLN A C 1
ATOM 1865 O O . GLN A 1 235 ? -32.028 -3.093 44.419 1.00 87.50 235 GLN A O 1
ATOM 1870 N N . LYS A 1 236 ? -33.380 -1.713 45.558 1.00 84.31 236 LYS A N 1
ATOM 1871 C CA . LYS A 1 236 ? -33.614 -0.807 44.429 1.00 84.31 236 LYS A CA 1
ATOM 1872 C C . LYS A 1 236 ? -32.345 -0.041 44.042 1.00 84.31 236 LYS A C 1
ATOM 1874 O O . LYS A 1 236 ? -32.043 0.066 42.857 1.00 84.31 236 LYS A O 1
ATOM 1879 N N . ALA A 1 237 ? -31.573 0.425 45.025 1.00 79.31 237 ALA A N 1
ATOM 1880 C CA . ALA A 1 237 ? -30.274 1.056 44.793 1.00 79.31 237 ALA A CA 1
ATOM 1881 C C . ALA A 1 237 ? -29.245 0.074 44.203 1.00 79.31 237 ALA A C 1
ATOM 1883 O O . ALA A 1 237 ? -28.480 0.447 43.317 1.00 79.31 237 ALA A O 1
ATOM 1884 N N . GLN A 1 238 ? -29.259 -1.189 44.641 1.00 81.88 238 GLN A N 1
ATOM 1885 C CA . GLN A 1 238 ? -28.392 -2.229 44.091 1.00 81.88 238 GLN A CA 1
ATOM 1886 C C . GLN A 1 238 ? -28.700 -2.508 42.614 1.00 81.88 238 GLN A C 1
ATOM 1888 O O . GLN A 1 238 ? -27.775 -2.547 41.808 1.00 81.88 238 GLN A O 1
ATOM 1893 N N . ARG A 1 239 ? -29.979 -2.642 42.240 1.00 80.31 239 ARG A N 1
ATOM 1894 C CA . ARG A 1 239 ? -30.372 -2.850 40.834 1.00 80.31 239 ARG A CA 1
ATOM 1895 C C . ARG A 1 239 ? -29.964 -1.679 39.941 1.00 80.31 239 ARG A C 1
ATOM 1897 O O . ARG A 1 239 ? -29.397 -1.911 38.882 1.00 80.31 239 ARG A O 1
ATOM 1904 N N . ALA A 1 240 ? -30.158 -0.440 40.399 1.00 79.94 240 ALA A N 1
ATOM 1905 C CA . ALA A 1 240 ? -29.704 0.743 39.664 1.00 79.94 240 ALA A CA 1
ATOM 1906 C C . ALA A 1 240 ? -28.175 0.747 39.462 1.00 79.94 240 ALA A C 1
ATOM 1908 O O . ALA A 1 240 ? -27.690 1.010 38.366 1.00 79.94 240 ALA A O 1
ATOM 1909 N N . ALA A 1 241 ? -27.403 0.370 40.488 1.00 77.12 241 ALA A N 1
ATOM 1910 C CA . ALA A 1 241 ? -25.949 0.261 40.375 1.00 77.12 241 ALA A CA 1
ATOM 1911 C C . ALA A 1 241 ? -25.501 -0.877 39.432 1.00 77.12 241 ALA A C 1
ATOM 1913 O O . ALA A 1 241 ? -24.483 -0.752 38.749 1.00 77.12 241 ALA A O 1
ATOM 1914 N N . GLU A 1 242 ? -26.236 -1.991 39.383 1.00 82.38 242 GLU A N 1
ATOM 1915 C CA . GLU A 1 242 ? -25.988 -3.093 38.444 1.00 82.38 242 GLU A CA 1
ATOM 1916 C C . GLU A 1 242 ? -26.308 -2.691 36.994 1.00 82.38 242 GLU A C 1
ATOM 1918 O O . GLU A 1 242 ? -25.524 -3.005 36.094 1.00 82.38 242 GLU A O 1
ATOM 1923 N N . GLU A 1 243 ? -27.383 -1.930 36.771 1.00 81.69 243 GLU A N 1
ATOM 1924 C CA . GLU A 1 243 ? -27.736 -1.345 35.470 1.00 81.69 243 GLU A CA 1
ATOM 1925 C C . GLU A 1 243 ? -26.679 -0.337 34.991 1.00 81.69 243 GLU A C 1
ATOM 1927 O O . GLU A 1 243 ? -26.201 -0.438 33.857 1.00 81.69 243 GLU A O 1
ATOM 1932 N N . ASP A 1 244 ? -26.213 0.561 35.866 1.00 82.25 244 ASP A N 1
ATOM 1933 C CA . ASP A 1 244 ? -25.125 1.501 35.559 1.00 82.25 244 ASP A CA 1
ATOM 1934 C C . ASP A 1 244 ? -23.820 0.769 35.214 1.00 82.25 244 ASP A C 1
ATOM 1936 O O . ASP A 1 244 ? -23.095 1.142 34.284 1.00 82.25 244 ASP A O 1
ATOM 1940 N N . ARG A 1 245 ? -23.522 -0.325 35.926 1.00 80.44 245 ARG A N 1
ATOM 1941 C CA . ARG A 1 245 ? -22.341 -1.158 35.665 1.00 80.44 245 ARG A CA 1
ATOM 1942 C C . ARG A 1 245 ? -22.454 -1.902 34.334 1.00 80.44 245 ARG A C 1
ATOM 1944 O O . ARG A 1 245 ? -21.453 -2.027 33.624 1.00 80.44 245 ARG A O 1
ATOM 1951 N N . ALA A 1 246 ? -23.649 -2.363 33.967 1.00 79.25 246 ALA A N 1
ATOM 1952 C CA . ALA A 1 246 ? -23.916 -2.965 32.664 1.00 79.25 246 ALA A CA 1
ATOM 1953 C C . ALA A 1 246 ? -23.771 -1.937 31.528 1.00 79.25 246 ALA A C 1
ATOM 1955 O O . ALA A 1 246 ? -23.085 -2.213 30.541 1.00 79.25 246 ALA A O 1
ATOM 1956 N N . ALA A 1 247 ? -24.316 -0.728 31.696 1.00 78.94 247 ALA A N 1
ATOM 1957 C CA . ALA A 1 247 ? -24.186 0.363 30.731 1.00 78.94 247 ALA A CA 1
ATOM 1958 C C . ALA A 1 247 ? -22.726 0.815 30.553 1.00 78.94 247 ALA A C 1
ATOM 1960 O O . ALA A 1 247 ? -22.271 1.056 29.431 1.00 78.94 247 ALA A O 1
ATOM 1961 N N . PHE A 1 248 ? -21.957 0.884 31.643 1.00 83.56 248 PHE A N 1
ATOM 1962 C CA . PHE A 1 248 ? -20.524 1.168 31.588 1.00 83.56 248 PHE A CA 1
ATOM 1963 C C . PHE A 1 248 ? -19.750 0.071 30.846 1.00 83.56 248 PHE A C 1
ATOM 1965 O O . PHE A 1 248 ? -18.920 0.377 29.990 1.00 83.56 248 PHE A O 1
ATOM 1972 N N . ASN A 1 249 ? -20.038 -1.205 31.117 1.00 80.62 249 ASN A N 1
ATOM 1973 C CA . ASN A 1 249 ? -19.392 -2.323 30.427 1.00 80.62 249 ASN A CA 1
ATOM 1974 C C . ASN A 1 249 ? -19.730 -2.369 28.930 1.00 80.62 249 ASN A C 1
ATOM 1976 O O . ASN A 1 249 ? -18.848 -2.677 28.127 1.00 80.62 249 ASN A O 1
ATOM 1980 N N . ALA A 1 250 ? -20.960 -2.021 28.540 1.00 81.81 250 ALA A N 1
ATOM 1981 C CA . ALA A 1 250 ? -21.336 -1.881 27.134 1.00 81.81 250 ALA A CA 1
ATOM 1982 C C . ALA A 1 250 ? -20.493 -0.794 26.444 1.00 81.81 250 ALA A C 1
ATOM 1984 O O . ALA A 1 250 ? -19.833 -1.071 25.445 1.00 81.81 250 ALA A O 1
ATOM 1985 N N . LYS A 1 251 ? -20.389 0.398 27.051 1.00 81.00 251 LYS A N 1
ATOM 1986 C CA . LYS A 1 251 ? -19.539 1.492 26.543 1.00 81.00 251 LYS A CA 1
ATOM 1987 C C . LYS A 1 251 ? -18.055 1.118 26.489 1.00 81.00 251 LYS A C 1
ATOM 1989 O O . LYS A 1 251 ? -17.356 1.503 25.555 1.00 81.00 251 LYS A O 1
ATOM 1994 N N . LEU A 1 252 ? -17.562 0.362 27.470 1.00 84.44 252 LEU A N 1
ATOM 1995 C CA . LEU A 1 252 ? -16.181 -0.123 27.496 1.00 84.44 252 LEU A CA 1
ATOM 1996 C C . LEU A 1 252 ? -15.906 -1.111 26.351 1.00 84.44 252 LEU A C 1
ATOM 1998 O O . LEU A 1 252 ? -14.829 -1.077 25.756 1.00 84.44 252 LEU A O 1
ATOM 2002 N N . ASN A 1 253 ? -16.859 -1.989 26.040 1.00 80.88 253 ASN A N 1
ATOM 2003 C CA . ASN A 1 253 ? -16.735 -2.936 24.934 1.00 80.88 253 ASN A CA 1
ATOM 2004 C C . ASN A 1 253 ? -16.818 -2.236 23.573 1.00 80.88 253 ASN A C 1
ATOM 2006 O O . ASN A 1 253 ? -15.998 -2.536 22.705 1.00 80.88 253 ASN A O 1
ATOM 2010 N N . ASP A 1 254 ? -17.704 -1.251 23.417 1.00 81.38 254 ASP A N 1
ATOM 2011 C CA . ASP A 1 254 ? -17.750 -0.409 22.216 1.00 81.38 254 ASP A CA 1
ATOM 2012 C C . ASP A 1 254 ? -16.424 0.330 22.017 1.00 81.38 254 ASP A C 1
ATOM 2014 O O . ASP A 1 254 ? -15.840 0.263 20.933 1.00 81.38 254 ASP A O 1
ATOM 2018 N N . ALA A 1 255 ? -15.873 0.926 23.081 1.00 78.38 255 ALA A N 1
ATOM 2019 C CA . ALA A 1 255 ? -14.568 1.581 23.047 1.00 78.38 255 ALA A CA 1
ATOM 2020 C C . ALA A 1 255 ? -13.442 0.612 22.637 1.00 78.38 255 ALA A C 1
ATOM 2022 O O . ALA A 1 255 ? -12.628 0.939 21.772 1.00 78.38 255 ALA A O 1
ATOM 2023 N N . LYS A 1 256 ? -13.422 -0.617 23.170 1.00 82.94 256 LYS A N 1
ATOM 2024 C CA . LYS A 1 256 ? -12.462 -1.659 22.754 1.00 82.94 256 LYS A CA 1
ATOM 2025 C C . LYS A 1 256 ? -12.642 -2.080 21.291 1.00 82.94 256 LYS A C 1
ATOM 2027 O O . LYS A 1 256 ? -11.652 -2.315 20.596 1.00 82.94 256 LYS A O 1
ATOM 2032 N N . SER A 1 257 ? -13.878 -2.148 20.794 1.00 82.75 257 SER A N 1
ATOM 2033 C CA . SER A 1 257 ? -14.144 -2.440 19.378 1.00 82.75 257 SER A CA 1
ATOM 2034 C C . SER A 1 257 ? -13.630 -1.314 18.468 1.00 82.75 257 SER A C 1
ATOM 2036 O O . SER A 1 257 ? -12.974 -1.568 17.457 1.00 82.75 257 SER A O 1
ATOM 2038 N N . THR A 1 258 ? -13.810 -0.052 18.871 1.00 80.06 258 THR A N 1
ATOM 2039 C CA . THR A 1 258 ? -13.265 1.091 18.129 1.00 80.06 258 THR A CA 1
ATOM 2040 C C . THR A 1 258 ? -11.741 1.131 18.188 1.00 80.06 258 THR A C 1
ATOM 2042 O O . THR A 1 258 ? -11.104 1.378 17.168 1.00 80.06 258 THR A O 1
ATOM 2045 N N . GLN A 1 259 ? -11.137 0.792 19.333 1.00 82.56 259 GLN A N 1
ATOM 2046 C CA . GLN A 1 259 ? -9.686 0.690 19.477 1.00 82.56 259 GLN A CA 1
ATOM 2047 C C . GLN A 1 259 ? -9.104 -0.373 18.540 1.00 82.56 259 GLN A C 1
ATOM 2049 O O . GLN A 1 259 ? -8.172 -0.084 17.798 1.00 82.56 259 GLN A O 1
ATOM 2054 N N . THR A 1 260 ? -9.672 -1.580 18.521 1.00 81.50 260 THR A N 1
ATOM 2055 C CA . THR A 1 260 ? -9.207 -2.653 17.623 1.00 81.50 260 THR A CA 1
ATOM 2056 C C . THR A 1 260 ? -9.385 -2.293 16.146 1.00 81.50 260 THR A C 1
ATOM 2058 O O . THR A 1 260 ? -8.530 -2.623 15.327 1.00 81.50 260 THR A O 1
ATOM 2061 N N . THR A 1 261 ? -10.445 -1.558 15.799 1.00 82.31 261 THR A N 1
ATOM 2062 C CA . THR A 1 261 ? -10.659 -1.047 14.434 1.00 82.31 261 THR A CA 1
ATOM 2063 C C . THR A 1 261 ? -9.600 -0.009 14.045 1.00 82.31 261 THR A C 1
ATOM 2065 O O . THR A 1 261 ? -9.047 -0.077 12.948 1.00 82.31 261 THR A O 1
ATOM 2068 N N . LEU A 1 262 ? -9.259 0.912 14.953 1.00 80.94 262 LEU A N 1
ATOM 2069 C CA . LEU A 1 262 ? -8.199 1.904 14.745 1.00 80.94 262 LEU A CA 1
ATOM 2070 C C . LEU A 1 262 ? -6.811 1.261 14.661 1.00 80.94 262 LEU A C 1
ATOM 2072 O O . LEU A 1 262 ? -6.014 1.644 13.810 1.00 80.94 262 LEU A O 1
ATOM 2076 N N . GLU A 1 263 ? -6.517 0.264 15.497 1.00 85.62 263 GLU A N 1
ATOM 2077 C CA . GLU A 1 263 ? -5.259 -0.487 15.433 1.00 85.62 263 GLU A CA 1
ATOM 2078 C C . GLU A 1 263 ? -5.099 -1.187 14.077 1.00 85.62 263 GLU A C 1
ATOM 2080 O O . GLU A 1 263 ? -4.013 -1.124 13.492 1.00 85.62 263 GLU A O 1
ATOM 2085 N N . ARG A 1 264 ? -6.185 -1.760 13.534 1.00 84.50 264 ARG A N 1
ATOM 2086 C CA . ARG A 1 264 ? -6.225 -2.331 12.176 1.00 84.50 264 ARG A CA 1
ATOM 2087 C C . ARG A 1 264 ? -5.959 -1.278 11.102 1.00 84.50 264 ARG A C 1
ATOM 2089 O O . ARG A 1 264 ? -5.047 -1.451 10.305 1.00 84.50 264 ARG A O 1
ATOM 2096 N N . ALA A 1 265 ? -6.659 -0.145 11.152 1.00 81.94 265 ALA A N 1
ATOM 2097 C CA . ALA A 1 265 ? -6.458 0.951 10.202 1.00 81.94 265 ALA A CA 1
ATOM 2098 C C . ALA A 1 265 ? -5.016 1.497 10.227 1.00 81.94 265 ALA A C 1
ATOM 2100 O O . ALA A 1 265 ? -4.444 1.804 9.185 1.00 81.94 265 ALA A O 1
ATOM 2101 N N . ILE A 1 266 ? -4.391 1.570 11.408 1.00 84.94 266 ILE A N 1
ATOM 2102 C CA . ILE A 1 266 ? -2.980 1.963 11.550 1.00 84.94 266 ILE A CA 1
ATOM 2103 C C . ILE A 1 266 ? -2.047 0.911 10.938 1.00 84.94 266 ILE A C 1
ATOM 2105 O O . ILE A 1 266 ? -1.012 1.270 10.372 1.00 84.94 266 ILE A O 1
ATOM 2109 N N . THR A 1 267 ? -2.369 -0.379 11.064 1.00 85.94 267 THR A N 1
ATOM 2110 C CA . THR A 1 267 ? -1.552 -1.440 10.459 1.00 85.94 267 THR A CA 1
ATOM 2111 C C . THR A 1 267 ? -1.657 -1.422 8.938 1.00 85.94 267 THR A C 1
ATOM 2113 O O . THR A 1 267 ? -0.625 -1.478 8.272 1.00 85.94 267 THR A O 1
ATOM 2116 N N . ASP A 1 268 ? -2.864 -1.244 8.405 1.00 83.19 268 ASP A N 1
ATOM 2117 C CA . ASP A 1 268 ? -3.112 -1.152 6.965 1.00 83.19 268 ASP A CA 1
ATOM 2118 C C . ASP A 1 268 ? -2.418 0.081 6.359 1.00 83.19 268 ASP A C 1
ATOM 2120 O O . ASP A 1 268 ? -1.692 -0.039 5.373 1.00 83.19 268 ASP A O 1
ATOM 2124 N N . ALA A 1 269 ? -2.509 1.246 7.014 1.00 81.94 269 ALA A N 1
ATOM 2125 C CA . ALA A 1 269 ? -1.817 2.460 6.575 1.00 81.94 269 ALA A CA 1
ATOM 2126 C C . ALA A 1 269 ? -0.284 2.305 6.571 1.00 81.94 269 ALA A C 1
ATOM 2128 O O . ALA A 1 269 ? 0.399 2.821 5.688 1.00 81.94 269 ALA A O 1
ATOM 2129 N N . ARG A 1 270 ? 0.289 1.572 7.537 1.00 87.00 270 ARG A N 1
ATOM 2130 C CA . ARG A 1 270 ? 1.734 1.273 7.548 1.00 87.00 270 ARG A CA 1
ATOM 2131 C C . ARG A 1 270 ? 2.139 0.354 6.401 1.00 87.00 270 ARG A C 1
ATOM 2133 O O . ARG A 1 270 ? 3.196 0.572 5.816 1.00 87.00 270 ARG A O 1
ATOM 2140 N N . ALA A 1 271 ? 1.322 -0.650 6.087 1.00 84.81 271 ALA A N 1
ATOM 2141 C CA . ALA A 1 271 ? 1.570 -1.533 4.953 1.00 84.81 271 ALA A CA 1
ATOM 2142 C C . ALA A 1 271 ? 1.522 -0.761 3.625 1.00 84.81 271 ALA A C 1
ATOM 2144 O O . ALA A 1 271 ? 2.369 -0.979 2.763 1.00 84.81 271 ALA A O 1
ATOM 2145 N N . GLU A 1 272 ? 0.594 0.189 3.490 1.00 84.31 272 GLU A N 1
ATOM 2146 C CA . GLU A 1 272 ? 0.497 1.043 2.304 1.00 84.31 272 GLU A CA 1
ATOM 2147 C C . GLU A 1 272 ? 1.707 1.979 2.156 1.00 84.31 272 GLU A C 1
ATOM 2149 O O . GLU A 1 272 ? 2.265 2.099 1.066 1.00 84.31 272 GLU A O 1
ATOM 2154 N N . VAL A 1 273 ? 2.174 2.594 3.249 1.00 86.94 273 VAL A N 1
ATOM 2155 C CA . VAL A 1 273 ? 3.388 3.430 3.232 1.00 86.94 273 VAL A CA 1
ATOM 2156 C C . VAL A 1 273 ? 4.618 2.620 2.822 1.00 86.94 273 VAL A C 1
ATOM 2158 O O . VAL A 1 273 ? 5.414 3.098 2.013 1.00 86.94 273 VAL A O 1
ATOM 2161 N N . GLU A 1 274 ? 4.771 1.395 3.328 1.00 85.88 274 GLU A N 1
ATOM 2162 C CA . GLU A 1 274 ? 5.910 0.547 2.961 1.00 85.88 274 GLU A CA 1
ATOM 2163 C C . GLU A 1 274 ? 5.817 0.070 1.502 1.00 85.88 274 GLU A C 1
ATOM 2165 O O . GLU A 1 274 ? 6.826 0.051 0.800 1.00 85.88 274 GLU A O 1
ATOM 2170 N N . ALA A 1 275 ? 4.612 -0.223 0.999 1.00 83.94 275 ALA A N 1
ATOM 2171 C CA . ALA A 1 275 ? 4.399 -0.530 -0.416 1.00 83.94 275 ALA A CA 1
ATOM 2172 C C . ALA A 1 275 ? 4.781 0.656 -1.320 1.00 83.94 275 ALA A C 1
ATOM 2174 O O . ALA A 1 275 ? 5.532 0.479 -2.280 1.00 83.94 275 ALA A O 1
ATOM 2175 N N . ARG A 1 276 ? 4.351 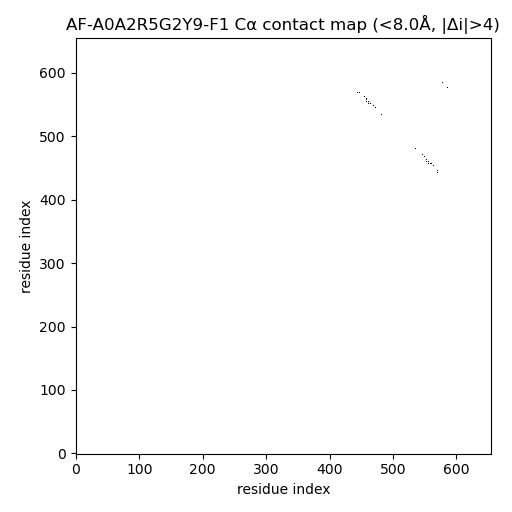1.880 -0.974 1.00 85.19 276 ARG A N 1
ATOM 2176 C CA . ARG A 1 276 ? 4.739 3.102 -1.701 1.00 85.19 276 ARG A CA 1
ATOM 2177 C C . ARG A 1 276 ? 6.250 3.344 -1.638 1.00 85.19 276 ARG A C 1
ATOM 2179 O O . ARG A 1 276 ? 6.839 3.794 -2.617 1.00 85.19 276 ARG A O 1
ATOM 2186 N N . ARG A 1 277 ? 6.900 3.032 -0.514 1.00 90.00 277 ARG A N 1
ATOM 2187 C CA . ARG A 1 277 ? 8.358 3.143 -0.378 1.00 90.00 277 ARG A CA 1
ATOM 2188 C C . ARG A 1 277 ? 9.093 2.203 -1.337 1.00 90.00 277 ARG A C 1
ATOM 2190 O O . ARG A 1 277 ? 10.007 2.659 -2.017 1.00 90.00 277 ARG A O 1
ATOM 2197 N N . ILE A 1 278 ? 8.672 0.941 -1.425 1.00 85.88 278 ILE A N 1
ATOM 2198 C CA . ILE A 1 278 ? 9.248 -0.035 -2.363 1.00 85.88 278 ILE A CA 1
ATOM 2199 C C . ILE A 1 278 ? 9.063 0.443 -3.811 1.00 85.88 278 ILE A C 1
ATOM 2201 O O . ILE A 1 278 ? 10.011 0.419 -4.587 1.00 85.88 278 ILE A O 1
ATOM 2205 N N . GLU A 1 279 ? 7.886 0.969 -4.168 1.00 82.75 279 GLU A N 1
ATOM 2206 C CA . GLU A 1 279 ? 7.651 1.518 -5.514 1.00 82.75 279 GLU A CA 1
ATOM 2207 C C . GLU A 1 279 ? 8.561 2.711 -5.847 1.00 82.75 279 GLU A C 1
ATOM 2209 O O . GLU A 1 279 ? 9.002 2.855 -6.992 1.00 82.75 279 GLU A O 1
ATOM 2214 N N . VAL A 1 280 ? 8.861 3.566 -4.865 1.00 85.44 280 VAL A N 1
ATOM 2215 C CA . VAL A 1 280 ? 9.800 4.685 -5.032 1.00 85.44 280 VAL A CA 1
ATOM 2216 C C . VAL A 1 280 ? 11.234 4.181 -5.197 1.00 85.44 280 VAL A C 1
ATOM 2218 O O . VAL A 1 280 ? 11.947 4.688 -6.063 1.00 85.44 280 VAL A O 1
ATOM 2221 N N . GLU A 1 281 ? 11.655 3.187 -4.414 1.00 84.88 281 GLU A N 1
ATOM 2222 C CA . GLU A 1 281 ? 12.982 2.565 -4.534 1.00 84.88 281 GLU A CA 1
ATOM 2223 C C . GLU A 1 281 ? 13.147 1.881 -5.911 1.00 84.88 281 GLU A C 1
ATOM 2225 O O . GLU A 1 281 ? 14.139 2.120 -6.605 1.00 84.88 281 GLU A O 1
ATOM 2230 N N . ASP A 1 282 ? 12.132 1.154 -6.389 1.00 85.62 282 ASP A N 1
ATOM 2231 C CA . ASP A 1 282 ? 12.107 0.561 -7.735 1.00 85.62 282 ASP A CA 1
ATOM 2232 C C . ASP A 1 282 ? 12.158 1.626 -8.844 1.00 85.62 282 ASP A C 1
ATOM 2234 O O . ASP A 1 282 ? 12.856 1.468 -9.852 1.00 85.62 282 ASP A O 1
ATOM 2238 N N . ALA A 1 283 ? 11.437 2.740 -8.674 1.00 80.50 283 ALA A N 1
ATOM 2239 C CA . ALA A 1 283 ? 11.464 3.853 -9.620 1.00 80.50 283 ALA A CA 1
ATOM 2240 C C . ALA A 1 283 ? 12.835 4.552 -9.655 1.00 80.50 283 ALA A C 1
ATOM 2242 O O . ALA A 1 283 ? 13.286 4.961 -10.728 1.00 80.50 283 ALA A O 1
ATOM 2243 N N . GLN A 1 284 ? 13.516 4.665 -8.511 1.00 86.19 284 GLN A N 1
ATOM 2244 C CA . GLN A 1 284 ? 14.877 5.199 -8.436 1.00 86.19 284 GLN A CA 1
ATOM 2245 C C . GLN A 1 284 ? 15.882 4.278 -9.129 1.00 86.19 284 GLN A C 1
ATOM 2247 O O . GLN A 1 284 ? 16.699 4.766 -9.911 1.00 86.19 284 GLN A O 1
ATOM 2252 N N . HIS A 1 285 ? 15.787 2.964 -8.919 1.00 85.00 285 HIS A N 1
ATOM 2253 C CA . HIS A 1 285 ? 16.621 1.998 -9.632 1.00 85.00 285 HIS A CA 1
ATOM 2254 C C . HIS A 1 285 ? 16.394 2.053 -11.145 1.00 85.00 285 HIS A C 1
ATOM 2256 O O . HIS A 1 285 ? 17.358 2.169 -11.899 1.00 85.00 285 HIS A O 1
ATOM 2262 N N . ALA A 1 286 ? 15.137 2.074 -11.599 1.00 84.31 286 ALA A N 1
ATOM 2263 C CA . ALA A 1 286 ? 14.820 2.204 -13.022 1.00 84.31 286 ALA A CA 1
ATOM 2264 C C . ALA A 1 286 ? 15.376 3.504 -13.627 1.00 84.31 286 ALA A C 1
ATOM 2266 O O . ALA A 1 286 ? 15.866 3.507 -14.755 1.00 84.31 286 ALA A O 1
ATOM 2267 N N . ARG A 1 287 ? 15.338 4.609 -12.872 1.00 86.12 287 ARG A N 1
ATOM 2268 C CA . ARG A 1 287 ? 15.919 5.882 -13.304 1.00 86.12 287 ARG A CA 1
ATOM 2269 C C . ARG A 1 287 ? 17.441 5.806 -13.437 1.00 86.12 287 ARG A C 1
ATOM 2271 O O . ARG A 1 287 ? 17.965 6.297 -14.430 1.00 86.12 287 ARG A O 1
ATOM 2278 N N . GLN A 1 288 ? 18.135 5.179 -12.489 1.00 87.88 288 GLN A N 1
ATOM 2279 C CA . GLN A 1 288 ? 19.587 4.979 -12.578 1.00 87.88 288 GLN A CA 1
ATOM 2280 C C . GLN A 1 288 ? 19.967 4.128 -13.794 1.00 87.88 288 GLN A C 1
ATOM 2282 O O . GLN A 1 288 ? 20.921 4.457 -14.495 1.00 87.88 288 GLN A O 1
ATOM 2287 N N . THR A 1 289 ? 19.203 3.072 -14.086 1.00 88.06 289 THR A N 1
ATOM 2288 C CA . THR A 1 289 ? 19.418 2.251 -15.286 1.00 88.06 289 THR A CA 1
ATOM 2289 C C . THR A 1 289 ? 19.227 3.068 -16.562 1.00 88.06 289 THR A C 1
ATOM 2291 O O . THR A 1 289 ? 20.082 3.032 -17.439 1.00 88.06 289 THR A O 1
ATOM 2294 N N . LEU A 1 290 ? 18.162 3.873 -16.645 1.00 85.88 290 LEU A N 1
ATOM 2295 C CA . LEU A 1 290 ? 17.933 4.752 -17.796 1.00 85.88 290 LEU A CA 1
ATOM 2296 C C . LEU A 1 290 ? 19.026 5.820 -17.950 1.00 85.88 290 LEU A C 1
ATOM 2298 O O . LEU A 1 290 ? 19.406 6.145 -19.071 1.00 85.88 290 LEU A O 1
ATOM 2302 N N . GLU A 1 291 ? 19.553 6.366 -16.852 1.00 88.50 291 GLU A N 1
ATOM 2303 C CA . GLU A 1 291 ? 20.680 7.308 -16.894 1.00 88.50 291 GLU A CA 1
ATOM 2304 C C . GLU A 1 291 ? 21.952 6.631 -17.443 1.00 88.50 291 GLU A C 1
ATOM 2306 O O . GLU A 1 291 ? 22.615 7.204 -18.309 1.00 88.50 291 GLU A O 1
ATOM 2311 N N . GLN A 1 292 ? 22.240 5.385 -17.047 1.00 90.12 292 GLN A N 1
ATOM 2312 C CA . GLN A 1 292 ? 23.348 4.594 -17.605 1.00 90.12 292 GLN A CA 1
ATOM 2313 C C . GLN A 1 292 ? 23.142 4.259 -19.092 1.00 90.12 292 GLN A C 1
ATOM 2315 O O . GLN A 1 292 ? 24.072 4.365 -19.895 1.00 90.12 292 GLN A O 1
ATOM 2320 N N . GLU A 1 293 ? 21.926 3.890 -19.495 1.00 87.38 293 GLU A N 1
ATOM 2321 C CA . GLU A 1 293 ? 21.584 3.642 -20.902 1.00 87.38 293 GLU A CA 1
ATOM 2322 C C . GLU A 1 293 ? 21.718 4.915 -21.752 1.00 87.38 293 GLU A C 1
ATOM 2324 O O . GLU A 1 293 ? 22.256 4.877 -22.857 1.00 87.38 293 GLU A O 1
ATOM 2329 N N . LEU A 1 294 ? 21.315 6.075 -21.227 1.00 86.88 294 LEU A N 1
ATOM 2330 C CA . LEU A 1 294 ? 21.514 7.357 -21.905 1.00 86.88 294 LEU A CA 1
ATOM 2331 C C . LEU A 1 294 ? 22.996 7.712 -22.044 1.00 86.88 294 LEU A C 1
ATOM 2333 O O . LEU A 1 294 ? 23.403 8.255 -23.071 1.00 86.88 294 LEU A O 1
ATOM 2337 N N . GLU A 1 295 ? 23.812 7.418 -21.037 1.00 90.00 295 GLU A N 1
ATOM 2338 C CA . GLU A 1 295 ? 25.249 7.673 -21.087 1.00 90.00 295 GLU A CA 1
ATOM 2339 C C . GLU A 1 295 ? 25.962 6.745 -22.080 1.00 90.00 295 GLU A C 1
ATOM 2341 O O . GLU A 1 295 ? 26.756 7.206 -22.902 1.00 90.00 295 GLU A O 1
ATOM 2346 N N . THR A 1 296 ? 25.603 5.459 -22.109 1.00 89.12 296 THR A N 1
ATOM 2347 C CA . THR A 1 296 ? 26.101 4.525 -23.134 1.00 89.12 296 THR A CA 1
ATOM 2348 C C . THR A 1 296 ? 25.656 4.925 -24.543 1.00 89.12 296 THR A C 1
ATOM 2350 O O . THR A 1 296 ? 26.478 4.909 -25.460 1.00 89.12 296 THR A O 1
ATOM 2353 N N . ALA A 1 297 ? 24.412 5.380 -24.721 1.00 86.00 297 ALA A N 1
ATOM 2354 C CA . ALA A 1 297 ? 23.923 5.895 -25.999 1.00 86.00 297 ALA A CA 1
ATOM 2355 C C . ALA A 1 297 ? 24.670 7.165 -26.445 1.00 86.00 297 ALA A C 1
ATOM 2357 O O . ALA A 1 297 ? 25.018 7.288 -27.620 1.00 86.00 297 ALA A O 1
ATOM 2358 N N . ARG A 1 298 ? 24.976 8.091 -25.524 1.00 89.12 298 ARG A N 1
ATOM 2359 C CA . ARG A 1 298 ? 25.798 9.283 -25.814 1.00 89.12 298 ARG A CA 1
ATOM 2360 C C . ARG A 1 298 ? 27.213 8.906 -26.246 1.00 89.12 298 ARG A C 1
ATOM 2362 O O . ARG A 1 298 ? 27.719 9.465 -27.218 1.00 89.12 298 ARG A O 1
ATOM 2369 N N . ASN A 1 299 ? 27.825 7.934 -25.573 1.00 89.88 299 ASN A N 1
ATOM 2370 C CA . ASN A 1 299 ? 29.155 7.439 -25.928 1.00 89.88 299 ASN A CA 1
ATOM 2371 C C . ASN A 1 299 ? 29.158 6.768 -27.309 1.00 89.88 299 ASN A C 1
ATOM 2373 O O . ASN A 1 299 ? 30.052 7.024 -28.117 1.00 89.88 299 ASN A O 1
ATOM 2377 N N . LEU A 1 300 ? 28.130 5.969 -27.617 1.00 88.75 300 LEU A N 1
ATOM 2378 C CA . LEU A 1 300 ? 27.960 5.358 -28.935 1.00 88.75 300 LEU A CA 1
ATOM 2379 C C . LEU A 1 300 ? 27.768 6.423 -30.024 1.00 88.75 300 LEU A C 1
ATOM 2381 O O . LEU A 1 300 ? 28.418 6.358 -31.063 1.00 88.75 300 LEU A O 1
ATOM 2385 N N . ALA A 1 301 ? 26.924 7.429 -29.779 1.00 84.81 301 ALA A N 1
ATOM 2386 C CA . ALA A 1 301 ? 26.695 8.523 -30.718 1.00 84.81 301 ALA A CA 1
ATOM 2387 C C . ALA A 1 301 ? 27.985 9.307 -31.006 1.00 84.81 301 ALA A C 1
ATOM 2389 O O . ALA A 1 301 ? 28.297 9.564 -32.167 1.00 84.81 301 ALA A O 1
ATOM 2390 N N . SER A 1 302 ? 28.781 9.611 -29.975 1.00 86.75 302 SER A N 1
ATOM 2391 C CA . SER A 1 302 ? 30.088 10.260 -30.146 1.00 86.75 302 SER A CA 1
ATOM 2392 C C . SER A 1 302 ? 31.074 9.382 -30.930 1.00 86.75 302 SER A C 1
ATOM 2394 O O . SER A 1 302 ? 31.788 9.872 -31.806 1.00 86.75 302 SER A O 1
ATOM 2396 N N . SER A 1 303 ? 31.085 8.069 -30.677 1.00 89.50 303 SER A N 1
ATOM 2397 C CA . SER A 1 303 ? 31.898 7.116 -31.440 1.00 89.50 303 SER A CA 1
ATOM 2398 C C . SER A 1 303 ? 31.492 7.062 -32.917 1.00 89.50 303 SER A C 1
ATOM 2400 O O . SER A 1 303 ? 32.366 7.102 -33.784 1.00 89.50 303 SER A O 1
ATOM 2402 N N . LEU A 1 304 ? 30.189 7.041 -33.211 1.00 85.25 304 LEU A N 1
ATOM 2403 C CA . LEU A 1 304 ? 29.663 7.066 -34.577 1.00 85.25 304 LEU A CA 1
ATOM 2404 C C . LEU A 1 304 ? 29.969 8.387 -35.288 1.00 85.25 304 LEU A C 1
ATOM 2406 O O . LEU A 1 304 ? 30.326 8.371 -36.461 1.00 85.25 304 LEU A O 1
ATOM 2410 N N . GLU A 1 305 ? 29.894 9.522 -34.592 1.00 90.06 305 GLU A N 1
ATOM 2411 C CA . GLU A 1 305 ? 30.266 10.821 -35.158 1.00 90.06 305 GLU A CA 1
ATOM 2412 C C . GLU A 1 305 ? 31.757 10.864 -35.534 1.00 90.06 305 GLU A C 1
ATOM 2414 O O . GLU A 1 305 ? 32.123 11.357 -36.603 1.00 90.06 305 GLU A O 1
ATOM 2419 N N . ASN A 1 306 ? 32.626 10.297 -34.693 1.00 87.38 306 ASN A N 1
ATOM 2420 C CA . ASN A 1 306 ? 34.051 10.176 -34.996 1.00 87.38 306 ASN A CA 1
ATOM 2421 C C . ASN A 1 306 ? 34.307 9.225 -36.173 1.00 87.38 306 ASN A C 1
ATOM 2423 O O . ASN A 1 306 ? 35.104 9.552 -37.050 1.00 87.38 306 ASN A O 1
ATOM 2427 N N . ALA A 1 307 ? 33.605 8.089 -36.231 1.00 86.19 307 ALA A N 1
ATOM 2428 C CA . ALA A 1 307 ? 33.691 7.159 -37.355 1.00 86.19 307 ALA A CA 1
ATOM 2429 C C . ALA A 1 307 ? 33.226 7.808 -38.668 1.00 86.19 307 ALA A C 1
ATOM 2431 O O . ALA A 1 307 ? 33.875 7.643 -39.697 1.00 86.19 307 ALA A O 1
ATOM 2432 N N . TYR A 1 308 ? 32.155 8.607 -38.623 1.00 86.50 308 TYR A N 1
ATOM 2433 C CA . TYR A 1 308 ? 31.663 9.363 -39.772 1.00 86.50 308 TYR A CA 1
ATOM 2434 C C . TYR A 1 308 ? 32.682 10.404 -40.253 1.00 86.50 308 TYR A C 1
ATOM 2436 O O . TYR A 1 308 ? 32.971 10.471 -41.445 1.00 86.50 308 TYR A O 1
ATOM 2444 N N . LYS A 1 309 ? 33.283 11.179 -39.338 1.00 89.06 309 LYS A N 1
ATOM 2445 C CA . LYS A 1 309 ? 34.349 12.141 -39.681 1.00 89.06 309 LYS A CA 1
ATOM 2446 C C . LYS A 1 309 ? 35.565 11.453 -40.301 1.00 89.06 309 LYS A C 1
ATOM 2448 O O . LYS A 1 309 ? 36.191 12.013 -41.197 1.00 89.06 309 LYS A O 1
ATOM 2453 N N . GLU A 1 310 ? 35.905 10.256 -39.836 1.00 88.00 310 GLU A N 1
ATOM 2454 C CA . GLU A 1 310 ? 37.028 9.492 -40.377 1.00 88.00 310 GLU A CA 1
ATOM 2455 C C . GLU A 1 310 ? 36.721 8.912 -41.765 1.00 88.00 310 GLU A C 1
ATOM 2457 O O . GLU A 1 310 ? 37.561 9.002 -42.659 1.00 88.00 310 GLU A O 1
ATOM 2462 N N . GLU A 1 311 ? 35.508 8.401 -41.992 1.00 84.25 311 GLU A N 1
ATOM 2463 C CA . GLU A 1 311 ? 35.058 8.022 -43.337 1.00 84.25 311 GLU A CA 1
ATOM 2464 C C . GLU A 1 311 ? 35.047 9.222 -44.286 1.00 84.25 311 GLU A C 1
ATOM 2466 O O . GLU A 1 311 ? 35.570 9.128 -45.391 1.00 84.25 311 GLU A O 1
ATOM 2471 N N . GLN A 1 312 ? 34.582 10.388 -43.834 1.00 89.31 312 GLN A N 1
ATOM 2472 C CA . GLN A 1 312 ? 34.620 11.607 -44.639 1.00 89.31 312 GLN A CA 1
ATOM 2473 C C . GLN A 1 312 ? 36.057 11.987 -45.048 1.00 89.31 312 GLN A C 1
ATOM 2475 O O . GLN A 1 312 ? 36.323 12.310 -46.205 1.00 89.31 312 GLN A O 1
ATOM 2480 N N . ARG A 1 313 ? 37.030 11.862 -44.136 1.00 88.62 313 ARG A N 1
ATOM 2481 C CA . ARG A 1 313 ? 38.452 12.069 -44.469 1.00 88.62 313 ARG A CA 1
ATOM 2482 C C . ARG A 1 313 ? 38.972 11.047 -45.478 1.00 88.62 313 ARG A C 1
ATOM 2484 O O . ARG A 1 313 ? 39.768 11.405 -46.345 1.00 88.62 313 ARG A O 1
ATOM 2491 N N . ARG A 1 314 ? 38.541 9.785 -45.390 1.00 86.38 314 ARG A N 1
ATOM 2492 C CA . ARG A 1 314 ? 38.901 8.742 -46.366 1.00 86.38 314 ARG A CA 1
ATOM 2493 C C . ARG A 1 314 ? 38.291 9.020 -47.733 1.00 86.38 314 ARG A C 1
ATOM 2495 O O . ARG A 1 314 ? 38.977 8.849 -48.742 1.00 86.38 314 ARG A O 1
ATOM 2502 N N . THR A 1 315 ? 37.046 9.487 -47.792 1.00 85.50 315 THR A N 1
ATOM 2503 C CA . THR A 1 315 ? 36.422 9.883 -49.059 1.00 85.50 315 THR A CA 1
ATOM 2504 C C . THR A 1 315 ? 37.137 11.078 -49.679 1.00 85.50 315 THR A C 1
ATOM 2506 O O . THR A 1 315 ? 37.437 11.049 -50.868 1.00 85.50 315 THR A O 1
ATOM 2509 N N . ASP A 1 316 ? 37.528 12.072 -48.882 1.00 87.00 316 ASP A N 1
ATOM 2510 C CA . ASP A 1 316 ? 38.283 13.227 -49.381 1.00 87.00 316 ASP A CA 1
ATOM 2511 C C . ASP A 1 316 ? 39.677 12.807 -49.885 1.00 87.00 316 ASP A C 1
ATOM 2513 O O . ASP A 1 316 ? 40.131 13.240 -50.947 1.00 87.00 316 ASP A O 1
ATOM 2517 N N . ALA A 1 317 ? 40.351 11.903 -49.164 1.00 85.69 317 ALA A N 1
ATOM 2518 C CA . ALA A 1 317 ? 41.647 11.359 -49.567 1.00 85.69 317 ALA A CA 1
ATOM 2519 C C . ALA A 1 317 ? 41.559 10.534 -50.861 1.00 85.69 317 ALA A C 1
ATOM 2521 O O . ALA A 1 317 ? 42.416 10.669 -51.736 1.00 85.69 317 ALA A O 1
ATOM 2522 N N . THR A 1 318 ? 40.521 9.708 -51.012 1.00 84.25 318 THR A N 1
ATOM 2523 C CA . THR A 1 318 ? 40.301 8.909 -52.229 1.00 84.25 318 THR A CA 1
ATOM 2524 C C . THR A 1 318 ? 39.896 9.775 -53.418 1.00 84.25 318 THR A C 1
ATOM 2526 O O . THR A 1 318 ? 40.404 9.550 -54.513 1.00 84.25 318 THR A O 1
ATOM 2529 N N . GLN A 1 319 ? 39.074 10.811 -53.221 1.00 82.50 319 GLN A N 1
ATOM 2530 C CA . GLN A 1 319 ? 38.770 11.794 -54.267 1.00 82.50 319 GLN A CA 1
ATOM 2531 C C . GLN A 1 319 ? 40.027 12.540 -54.722 1.00 82.50 319 GLN A C 1
ATOM 2533 O O . GLN A 1 319 ? 40.251 12.691 -55.923 1.00 82.50 319 GLN A O 1
ATOM 2538 N N . LYS A 1 320 ? 40.892 12.946 -53.786 1.00 86.44 320 LYS A N 1
ATOM 2539 C CA . LYS A 1 320 ? 42.174 13.581 -54.114 1.00 86.44 320 LYS A CA 1
ATOM 2540 C C . LYS A 1 320 ? 43.115 12.630 -54.860 1.00 86.44 320 LYS A C 1
ATOM 2542 O O . LYS A 1 320 ? 43.739 13.032 -55.837 1.00 86.44 320 LYS A O 1
ATOM 2547 N N . ALA A 1 321 ? 43.197 11.368 -54.440 1.00 83.75 321 ALA A N 1
ATOM 2548 C CA . ALA A 1 321 ? 43.984 10.351 -55.138 1.00 83.75 321 ALA A CA 1
ATOM 2549 C C . ALA A 1 321 ? 43.450 10.081 -56.556 1.00 83.75 321 ALA A C 1
ATOM 2551 O O . ALA A 1 321 ? 44.237 9.935 -57.488 1.00 83.75 321 ALA A O 1
ATOM 2552 N N . LEU A 1 322 ? 42.125 10.070 -56.736 1.00 84.19 322 LEU A N 1
ATOM 2553 C CA . LEU A 1 322 ? 41.489 9.925 -58.043 1.00 84.19 322 LEU A CA 1
ATOM 2554 C C . LEU A 1 322 ? 41.791 11.120 -58.956 1.00 84.19 322 LEU A C 1
ATOM 2556 O O . LEU A 1 322 ? 42.124 10.910 -60.119 1.00 84.19 322 LEU A O 1
ATOM 2560 N N . ALA A 1 323 ? 41.723 12.349 -58.436 1.00 84.50 323 ALA A N 1
ATOM 2561 C CA . ALA A 1 323 ? 42.086 13.551 -59.185 1.00 84.50 323 ALA A CA 1
ATOM 2562 C C . ALA A 1 323 ? 43.552 13.500 -59.652 1.00 84.50 323 ALA A C 1
ATOM 2564 O O . ALA A 1 323 ? 43.825 13.689 -60.835 1.00 84.50 323 ALA A O 1
ATOM 2565 N N . ASN A 1 324 ? 44.479 13.125 -58.763 1.00 85.12 324 ASN A N 1
ATOM 2566 C CA . ASN A 1 324 ? 45.889 12.941 -59.120 1.00 85.12 324 ASN A CA 1
ATOM 2567 C C . ASN A 1 324 ? 46.074 11.850 -60.191 1.00 85.12 324 ASN A C 1
ATOM 2569 O O . ASN A 1 324 ? 46.812 12.044 -61.152 1.00 85.12 324 ASN A O 1
ATOM 2573 N N . ALA A 1 325 ? 45.380 10.713 -60.068 1.00 82.88 325 ALA A N 1
ATOM 2574 C CA . ALA A 1 325 ? 45.449 9.637 -61.058 1.00 82.88 325 ALA A CA 1
ATOM 2575 C C . ALA A 1 325 ? 44.892 10.064 -62.430 1.00 82.88 325 ALA A C 1
ATOM 2577 O O . ALA A 1 325 ? 45.407 9.645 -63.468 1.00 82.88 325 ALA A O 1
ATOM 2578 N N . GLN A 1 326 ? 43.862 10.914 -62.454 1.00 85.12 326 GLN A N 1
ATOM 2579 C CA . GLN A 1 326 ? 43.325 11.496 -63.685 1.00 85.12 326 GLN A CA 1
ATOM 2580 C C . GLN A 1 326 ? 44.309 12.482 -64.325 1.00 85.12 326 GLN A C 1
ATOM 2582 O O . GLN A 1 326 ? 44.504 12.429 -65.540 1.00 85.12 326 GLN A O 1
ATOM 2587 N N . GLU A 1 327 ? 44.971 13.328 -63.533 1.00 86.06 327 GLU A N 1
ATOM 2588 C CA . GLU A 1 327 ? 46.034 14.217 -64.017 1.00 86.06 327 GLU A CA 1
ATOM 2589 C C . GLU A 1 327 ? 47.223 13.429 -64.578 1.00 86.06 327 GLU A C 1
ATOM 2591 O O . GLU A 1 327 ? 47.687 13.715 -65.684 1.00 86.06 327 GLU A O 1
ATOM 2596 N N . GLU A 1 328 ? 47.675 12.385 -63.877 1.00 86.12 328 GLU A N 1
ATOM 2597 C CA . GLU A 1 328 ? 48.729 11.492 -64.364 1.00 86.12 328 GLU A CA 1
ATOM 2598 C C . GLU A 1 328 ? 48.323 10.784 -65.659 1.00 86.12 328 GLU A C 1
ATOM 2600 O O . GLU A 1 328 ? 49.123 10.694 -66.593 1.00 86.12 328 GLU A O 1
ATOM 2605 N N . SER A 1 329 ? 47.080 10.306 -65.752 1.00 84.31 329 SER A N 1
ATOM 2606 C CA . SER A 1 329 ? 46.557 9.705 -66.979 1.00 84.31 329 SER A CA 1
ATOM 2607 C C . SER A 1 329 ? 46.557 10.709 -68.134 1.00 84.31 329 SER A C 1
ATOM 2609 O O . SER A 1 329 ? 46.993 10.364 -69.230 1.00 84.31 329 SER A O 1
ATOM 2611 N N . ALA A 1 330 ? 46.125 11.951 -67.900 1.00 84.44 330 ALA A N 1
ATOM 2612 C CA . ALA A 1 330 ? 46.120 13.009 -68.911 1.00 84.44 330 ALA A CA 1
ATOM 2613 C C . ALA A 1 330 ? 47.542 13.421 -69.342 1.00 84.44 330 ALA A C 1
ATOM 2615 O O . ALA A 1 330 ? 47.790 13.730 -70.511 1.00 84.44 330 ALA A O 1
ATOM 2616 N N . ALA A 1 331 ? 48.502 13.406 -68.414 1.00 84.12 331 ALA A N 1
ATOM 2617 C CA . ALA A 1 331 ? 49.910 13.623 -68.727 1.00 84.12 331 ALA A CA 1
ATOM 2618 C C . ALA A 1 331 ? 50.472 12.478 -69.585 1.00 84.12 331 ALA A C 1
ATOM 2620 O O . ALA A 1 331 ? 51.161 12.729 -70.577 1.00 84.12 331 ALA A O 1
ATOM 2621 N N . ARG A 1 332 ? 50.130 11.223 -69.259 1.00 84.81 332 ARG A N 1
ATOM 2622 C CA . ARG A 1 332 ? 50.532 10.043 -70.040 1.00 84.81 332 ARG A CA 1
ATOM 2623 C C . ARG A 1 332 ? 49.934 10.049 -71.444 1.00 84.81 332 ARG A C 1
ATOM 2625 O O . ARG A 1 332 ? 50.656 9.735 -72.383 1.00 84.81 332 ARG A O 1
ATOM 2632 N N . THR A 1 333 ? 48.670 10.438 -71.620 1.00 83.44 333 THR A N 1
ATOM 2633 C CA . THR A 1 333 ? 48.063 10.530 -72.960 1.00 83.44 333 THR A CA 1
ATOM 2634 C C . THR A 1 333 ? 48.746 11.592 -73.815 1.00 83.44 333 THR A C 1
ATOM 2636 O O . THR A 1 333 ? 49.096 11.297 -74.952 1.00 83.44 333 THR A O 1
ATOM 2639 N N . LYS A 1 334 ? 49.049 12.775 -73.260 1.00 84.75 334 LYS A N 1
ATOM 2640 C CA . LYS A 1 334 ? 49.820 13.810 -73.975 1.00 84.75 334 LYS A CA 1
ATOM 2641 C C . LYS A 1 334 ? 51.230 13.344 -74.343 1.00 84.75 334 LYS A C 1
ATOM 2643 O O . LYS A 1 334 ? 51.700 13.606 -75.445 1.00 84.75 334 LYS A O 1
ATOM 2648 N N . ALA A 1 335 ? 51.915 12.646 -73.436 1.00 82.56 335 ALA A N 1
ATOM 2649 C CA . ALA A 1 335 ? 53.233 12.084 -73.723 1.00 82.56 335 ALA A CA 1
ATOM 2650 C C . ALA A 1 335 ? 53.174 11.040 -74.850 1.00 82.56 335 ALA A C 1
ATOM 2652 O O . ALA A 1 335 ? 54.062 10.996 -75.699 1.00 82.56 335 ALA A O 1
ATOM 2653 N N . LEU A 1 336 ? 52.110 10.235 -74.886 1.00 82.88 336 LEU A N 1
ATOM 2654 C CA . LEU A 1 336 ? 51.884 9.228 -75.917 1.00 82.88 336 LEU A CA 1
ATOM 2655 C C . LEU A 1 336 ? 51.555 9.868 -77.275 1.00 82.88 336 LEU A C 1
ATOM 2657 O O . LEU A 1 336 ? 52.109 9.441 -78.283 1.00 82.88 336 LEU A O 1
ATOM 2661 N N . GLU A 1 337 ? 50.738 10.924 -77.306 1.00 84.81 337 GLU A N 1
ATOM 2662 C CA . GLU A 1 337 ? 50.474 11.723 -78.513 1.00 84.81 337 GLU A CA 1
ATOM 2663 C C . GLU A 1 337 ? 51.758 12.355 -79.071 1.00 84.81 337 GLU A C 1
ATOM 2665 O O . GLU A 1 337 ? 52.020 12.262 -80.271 1.00 84.81 337 GLU A O 1
ATOM 2670 N N . ASN A 1 338 ? 52.604 12.925 -78.206 1.00 85.31 338 ASN A N 1
ATOM 2671 C CA . ASN A 1 338 ? 53.901 13.473 -78.612 1.00 85.31 338 ASN A CA 1
ATOM 2672 C C . ASN A 1 338 ? 54.818 12.382 -79.179 1.00 85.31 338 ASN A C 1
ATOM 2674 O O . ASN A 1 338 ? 55.361 12.548 -80.268 1.00 85.31 338 ASN A O 1
ATOM 2678 N N . ALA A 1 339 ? 54.927 11.237 -78.498 1.00 81.44 339 ALA A N 1
ATOM 2679 C CA . ALA A 1 339 ? 55.723 10.107 -78.971 1.00 81.44 339 ALA A CA 1
ATOM 2680 C C . ALA A 1 339 ? 55.206 9.551 -80.311 1.00 81.44 339 ALA A C 1
ATOM 2682 O O . ALA A 1 339 ? 56.000 9.178 -81.172 1.00 81.44 339 ALA A O 1
ATOM 2683 N N . GLN A 1 340 ? 53.887 9.523 -80.525 1.00 82.50 340 GLN A N 1
ATOM 2684 C CA . GLN A 1 340 ? 53.291 9.157 -81.812 1.00 82.50 340 GLN A CA 1
ATOM 2685 C C . GLN A 1 340 ? 53.603 10.186 -82.904 1.00 82.50 340 GLN A C 1
ATOM 2687 O O . GLN A 1 340 ? 53.900 9.794 -84.034 1.00 82.50 340 GLN A O 1
ATOM 2692 N N . GLY A 1 341 ? 53.577 11.481 -82.578 1.00 84.56 341 GLY A N 1
ATOM 2693 C CA . GLY A 1 341 ? 53.973 12.558 -83.484 1.00 84.56 341 GLY A CA 1
ATOM 2694 C C . GLY A 1 341 ? 55.447 12.474 -83.887 1.00 84.56 341 GLY A C 1
ATOM 2695 O O . GLY A 1 341 ? 55.767 12.569 -85.072 1.00 84.56 341 GLY A O 1
ATOM 2696 N N . ASP A 1 342 ? 56.338 12.221 -82.931 1.00 82.25 342 ASP A N 1
ATOM 2697 C CA . ASP A 1 342 ? 57.770 12.046 -83.186 1.00 82.25 342 ASP A CA 1
ATOM 2698 C C . ASP A 1 342 ? 58.048 10.774 -83.991 1.00 82.25 342 ASP A C 1
ATOM 2700 O O . ASP A 1 342 ? 58.853 10.787 -84.920 1.00 82.25 342 ASP A O 1
ATOM 2704 N N . LEU A 1 343 ? 57.317 9.690 -83.724 1.00 81.12 343 LEU A N 1
ATOM 2705 C CA . LEU A 1 343 ? 57.408 8.461 -84.508 1.00 81.12 343 LEU A CA 1
ATOM 2706 C C . LEU A 1 343 ? 56.878 8.646 -85.940 1.00 81.12 343 LEU A C 1
ATOM 2708 O O . LEU A 1 343 ? 57.419 8.060 -86.877 1.00 81.12 343 LEU A O 1
ATOM 2712 N N . ALA A 1 344 ? 55.849 9.474 -86.138 1.00 80.50 344 ALA A N 1
ATOM 2713 C CA . ALA A 1 344 ? 55.367 9.841 -87.468 1.00 80.50 344 ALA A CA 1
ATOM 2714 C C . ALA A 1 344 ? 56.396 10.688 -88.235 1.00 80.50 344 ALA A C 1
ATOM 2716 O O . ALA A 1 344 ? 56.624 10.424 -89.415 1.00 80.50 344 ALA A O 1
ATOM 2717 N N . LYS A 1 345 ? 57.065 11.641 -87.567 1.00 81.75 345 LYS A N 1
ATOM 2718 C CA . LYS A 1 345 ? 58.186 12.402 -88.148 1.00 81.75 345 LYS A CA 1
ATOM 2719 C C . LYS A 1 345 ? 59.354 11.492 -88.510 1.00 81.75 345 LYS A C 1
ATOM 2721 O O . LYS A 1 345 ? 59.794 11.525 -89.649 1.00 81.75 345 LYS A O 1
ATOM 2726 N N . ALA A 1 346 ? 59.776 10.615 -87.601 1.00 79.62 346 ALA A N 1
ATOM 2727 C CA . ALA A 1 346 ? 60.851 9.660 -87.856 1.00 79.62 346 ALA A CA 1
ATOM 2728 C C . ALA A 1 346 ? 60.524 8.723 -89.031 1.00 79.62 346 ALA A C 1
ATOM 2730 O O . ALA A 1 346 ? 61.397 8.406 -89.832 1.00 79.62 346 ALA A O 1
ATOM 2731 N N . ARG A 1 347 ? 59.258 8.309 -89.188 1.00 81.44 347 ARG A N 1
ATOM 2732 C CA . ARG A 1 347 ? 58.805 7.535 -90.357 1.00 81.44 347 ARG A CA 1
ATOM 2733 C C . ARG A 1 347 ? 58.817 8.349 -91.650 1.00 81.44 347 ARG A C 1
ATOM 2735 O O . ARG A 1 347 ? 59.141 7.789 -92.692 1.00 81.44 347 ARG A O 1
ATOM 2742 N N . ALA A 1 348 ? 58.457 9.630 -91.600 1.00 78.25 348 ALA A N 1
ATOM 2743 C CA . ALA A 1 348 ? 58.539 10.520 -92.756 1.00 78.25 348 ALA A CA 1
ATOM 2744 C C . ALA A 1 348 ? 60.001 10.755 -93.167 1.00 78.25 348 ALA A C 1
ATOM 2746 O O . ALA A 1 348 ? 60.338 10.550 -94.325 1.00 78.25 348 ALA A O 1
ATOM 2747 N N . GLU A 1 349 ? 60.883 11.046 -92.210 1.00 81.38 349 GLU A N 1
ATOM 2748 C CA . GLU A 1 349 ? 62.326 11.182 -92.435 1.00 81.38 349 GLU A CA 1
ATOM 2749 C C . GLU A 1 349 ? 62.948 9.880 -92.951 1.00 81.38 349 GLU A C 1
ATOM 2751 O O . GLU A 1 349 ? 63.753 9.902 -93.877 1.00 81.38 349 GLU A O 1
ATOM 2756 N N . GLN A 1 350 ? 62.552 8.725 -92.404 1.00 81.75 350 GLN A N 1
ATOM 2757 C CA . GLN A 1 350 ? 62.988 7.425 -92.911 1.00 81.75 350 GLN A CA 1
ATOM 2758 C C . GLN A 1 350 ? 62.532 7.215 -94.357 1.00 81.75 350 GLN A C 1
ATOM 2760 O O . GLN A 1 350 ? 63.313 6.731 -95.173 1.00 81.75 350 GLN A O 1
ATOM 2765 N N . LYS A 1 351 ? 61.291 7.585 -94.687 1.00 82.25 351 LYS A N 1
ATOM 2766 C CA . LYS A 1 351 ? 60.771 7.494 -96.051 1.00 82.25 351 LYS A CA 1
ATOM 2767 C C . LYS A 1 351 ? 61.532 8.423 -97.000 1.00 82.25 351 LYS A C 1
ATOM 2769 O O . LYS A 1 351 ? 61.918 7.978 -98.074 1.00 82.25 351 LYS A O 1
ATOM 2774 N N . ASP A 1 352 ? 61.816 9.655 -96.591 1.00 79.06 352 ASP A N 1
ATOM 2775 C CA . ASP A 1 352 ? 62.609 10.605 -97.377 1.00 79.06 352 ASP A CA 1
ATOM 2776 C C . ASP A 1 352 ? 64.043 10.094 -97.583 1.00 79.06 352 ASP A C 1
ATOM 2778 O O . ASP A 1 352 ? 64.571 10.167 -98.691 1.00 79.06 352 ASP A O 1
ATOM 2782 N N . LEU A 1 353 ? 64.654 9.499 -96.551 1.00 76.94 353 LEU A N 1
ATOM 2783 C CA . LEU A 1 353 ? 65.963 8.844 -96.636 1.00 76.94 353 LEU A CA 1
ATOM 2784 C C . LEU A 1 353 ? 65.946 7.594 -97.528 1.00 76.94 353 LEU A C 1
ATOM 2786 O O . LEU A 1 353 ? 66.933 7.282 -98.192 1.00 76.94 353 LEU A O 1
ATOM 2790 N N . GLU A 1 354 ? 64.853 6.836 -97.545 1.00 76.19 354 GLU A N 1
ATOM 2791 C CA . GLU A 1 354 ? 64.676 5.719 -98.474 1.00 76.19 354 GLU A CA 1
ATOM 2792 C C . GLU A 1 354 ? 64.489 6.227 -99.908 1.00 76.19 354 GLU A C 1
ATOM 2794 O O . GLU A 1 354 ? 65.091 5.683 -100.834 1.00 76.19 354 GLU A O 1
ATOM 2799 N N . GLU A 1 355 ? 63.746 7.313 -100.109 1.00 76.69 355 GLU A N 1
ATOM 2800 C CA . GLU A 1 355 ? 63.596 7.959 -101.410 1.00 76.69 355 GLU A CA 1
ATOM 2801 C C . GLU A 1 355 ? 64.929 8.529 -101.917 1.00 76.69 355 GLU A C 1
ATOM 2803 O O . GLU A 1 355 ? 65.281 8.283 -103.074 1.00 76.69 355 GLU A O 1
ATOM 2808 N N . THR A 1 356 ? 65.734 9.188 -101.078 1.00 75.06 356 THR A N 1
ATOM 2809 C CA . THR A 1 356 ? 67.086 9.631 -101.462 1.00 75.06 356 THR A CA 1
ATOM 2810 C C . THR A 1 356 ? 67.998 8.448 -101.751 1.00 75.06 356 THR A C 1
ATOM 2812 O O . THR A 1 356 ? 68.604 8.422 -102.816 1.00 75.06 356 THR A O 1
ATOM 2815 N N . ARG A 1 357 ? 68.009 7.401 -100.916 1.00 75.88 357 ARG A N 1
ATOM 2816 C CA . ARG A 1 357 ? 68.775 6.172 -101.194 1.00 75.88 357 ARG A CA 1
ATOM 2817 C C . ARG A 1 357 ? 68.341 5.490 -102.485 1.00 75.88 357 ARG A C 1
ATOM 2819 O O . ARG A 1 357 ? 69.171 4.897 -103.165 1.00 75.88 357 ARG A O 1
ATOM 2826 N N . THR A 1 358 ? 67.059 5.531 -102.853 1.00 72.62 358 THR A N 1
ATOM 2827 C CA . THR A 1 358 ? 66.612 4.991 -104.149 1.00 72.62 358 THR A CA 1
ATOM 2828 C C . THR A 1 358 ? 67.023 5.876 -105.322 1.00 72.62 358 THR A C 1
ATOM 2830 O O . THR A 1 358 ? 67.321 5.332 -106.383 1.00 72.62 358 THR A O 1
ATOM 2833 N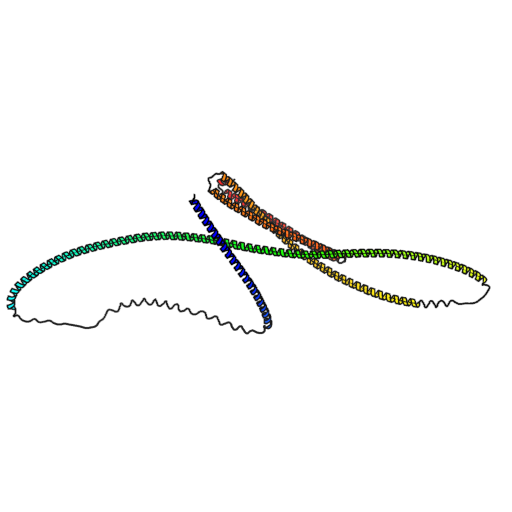 N . ARG A 1 359 ? 67.095 7.204 -105.152 1.00 73.88 359 ARG A N 1
ATOM 2834 C CA . ARG A 1 359 ? 67.669 8.119 -106.155 1.00 73.88 359 ARG A CA 1
ATOM 2835 C C . ARG A 1 359 ? 69.169 7.898 -106.303 1.00 73.88 359 ARG A C 1
ATOM 2837 O O . ARG A 1 359 ? 69.604 7.636 -107.413 1.00 73.88 359 ARG A O 1
ATOM 2844 N N . GLU A 1 360 ? 69.914 7.844 -105.205 1.00 75.12 360 GLU A N 1
ATOM 2845 C CA . GLU A 1 360 ? 71.345 7.523 -105.191 1.00 75.12 360 GLU A CA 1
ATOM 2846 C C . GLU A 1 360 ? 71.617 6.137 -105.780 1.00 75.12 360 GLU A C 1
ATOM 2848 O O . GLU A 1 360 ? 72.552 5.972 -106.548 1.00 75.12 360 GLU A O 1
ATOM 2853 N N . ARG A 1 361 ? 70.780 5.126 -105.503 1.00 73.31 361 ARG A N 1
ATOM 2854 C CA . ARG A 1 361 ? 70.890 3.806 -106.149 1.00 73.31 361 ARG A CA 1
ATOM 2855 C C . ARG A 1 361 ? 70.588 3.852 -107.642 1.00 73.31 361 ARG A C 1
ATOM 2857 O O . ARG A 1 361 ? 71.189 3.079 -108.373 1.00 73.31 361 ARG A O 1
ATOM 2864 N N . LYS A 1 362 ? 69.673 4.709 -108.103 1.00 73.31 362 LYS A N 1
ATOM 2865 C CA . LYS A 1 362 ? 69.395 4.906 -109.537 1.00 73.31 362 LYS A CA 1
ATOM 2866 C C . LYS A 1 362 ? 70.516 5.682 -110.225 1.00 73.31 362 LYS A C 1
ATOM 2868 O O . LYS A 1 362 ? 70.885 5.324 -111.333 1.00 73.31 362 LYS A O 1
ATOM 2873 N N . GLU A 1 363 ? 71.086 6.683 -109.567 1.00 70.56 363 GLU A N 1
ATOM 2874 C CA . GLU A 1 363 ? 72.256 7.430 -110.040 1.00 70.56 363 GLU A CA 1
ATOM 2875 C C . GLU A 1 363 ? 73.505 6.549 -110.053 1.00 70.56 363 GLU A C 1
ATOM 2877 O O . GLU A 1 363 ? 74.233 6.540 -111.038 1.00 70.56 363 GLU A O 1
ATOM 2882 N N . PHE A 1 364 ? 73.707 5.729 -109.020 1.00 69.62 364 PHE A N 1
ATOM 2883 C CA . PHE A 1 364 ? 74.756 4.719 -108.980 1.00 69.62 364 PHE A CA 1
ATOM 2884 C C . PHE A 1 364 ? 74.511 3.626 -110.021 1.00 69.62 364 PHE A C 1
ATOM 2886 O O . PHE A 1 364 ? 75.452 3.210 -110.674 1.00 69.62 364 PHE A O 1
ATOM 2893 N N . ALA A 1 365 ? 73.268 3.187 -110.246 1.00 66.38 365 ALA A N 1
ATOM 2894 C CA . ALA A 1 365 ? 72.946 2.252 -111.323 1.00 66.38 365 ALA A CA 1
ATOM 2895 C C . ALA A 1 365 ? 73.216 2.859 -112.707 1.00 66.38 365 ALA A C 1
ATOM 2897 O O . ALA A 1 365 ? 73.771 2.165 -113.545 1.00 66.38 365 ALA A O 1
ATOM 2898 N N . LEU A 1 366 ? 72.919 4.144 -112.926 1.00 65.38 366 LEU A N 1
ATOM 2899 C CA . LEU A 1 366 ? 73.256 4.873 -114.155 1.00 65.38 366 LEU A CA 1
ATOM 2900 C C . LEU A 1 366 ? 74.771 5.068 -114.315 1.00 65.38 366 LEU A C 1
ATOM 2902 O O . LEU A 1 366 ? 75.286 4.925 -115.418 1.00 65.38 366 LEU A O 1
ATOM 2906 N N . GLN A 1 367 ? 75.504 5.338 -113.232 1.00 64.75 367 GLN A N 1
ATOM 2907 C CA . GLN A 1 367 ? 76.971 5.396 -113.241 1.00 64.75 367 GLN A CA 1
ATOM 2908 C C . GLN A 1 367 ? 77.595 4.016 -113.466 1.00 64.75 367 GLN A C 1
ATOM 2910 O O . GLN A 1 367 ? 78.592 3.913 -114.171 1.00 64.75 367 GLN A O 1
ATOM 2915 N N . VAL A 1 368 ? 77.007 2.952 -112.914 1.00 62.44 368 VAL A N 1
ATOM 2916 C CA . VAL A 1 368 ? 77.409 1.559 -113.148 1.00 62.44 368 VAL A CA 1
ATOM 2917 C C . VAL A 1 368 ? 77.038 1.119 -114.559 1.00 62.44 368 VAL A C 1
ATOM 2919 O O . VAL A 1 368 ? 77.802 0.372 -115.146 1.00 62.44 368 VAL A O 1
ATOM 2922 N N . GLU A 1 369 ? 75.938 1.589 -115.142 1.00 60.06 369 GLU A N 1
ATOM 2923 C CA . GLU A 1 369 ? 75.549 1.326 -116.532 1.00 60.06 369 GLU A CA 1
ATOM 2924 C C . GLU A 1 369 ? 76.483 2.064 -117.505 1.00 60.06 369 GLU A C 1
ATOM 2926 O O . GLU A 1 369 ? 77.036 1.438 -118.405 1.00 60.06 369 GLU A O 1
ATOM 2931 N N . GLN A 1 370 ? 76.809 3.335 -117.238 1.00 57.69 370 GLN A N 1
ATOM 2932 C CA . GLN A 1 370 ? 77.824 4.098 -117.979 1.00 57.69 370 GLN A CA 1
ATOM 2933 C C . GLN A 1 370 ? 79.241 3.517 -117.812 1.00 57.69 370 GLN A C 1
ATOM 2935 O O . GLN A 1 370 ? 80.015 3.482 -118.771 1.00 57.69 370 GLN A O 1
ATOM 2940 N N . ALA A 1 371 ? 79.580 2.994 -116.629 1.00 53.69 371 ALA A N 1
ATOM 2941 C CA . ALA A 1 371 ? 80.835 2.284 -116.386 1.00 53.69 371 ALA A CA 1
ATOM 2942 C C . ALA A 1 371 ? 80.837 0.867 -116.991 1.00 53.69 371 ALA A C 1
ATOM 2944 O O . ALA A 1 371 ? 81.881 0.406 -117.441 1.00 53.69 371 ALA A O 1
ATOM 2945 N N . ALA A 1 372 ? 79.692 0.183 -117.071 1.00 50.44 372 ALA A N 1
ATOM 2946 C CA . ALA A 1 372 ? 79.540 -1.134 -117.696 1.00 50.44 372 ALA A CA 1
ATOM 2947 C C . ALA A 1 372 ? 79.575 -1.057 -119.230 1.00 50.44 372 ALA A C 1
ATOM 2949 O O . ALA A 1 372 ? 80.000 -2.012 -119.882 1.00 50.44 372 ALA A O 1
ATOM 2950 N N . GLU A 1 373 ? 79.203 0.084 -119.812 1.00 52.00 373 GLU A N 1
ATOM 2951 C CA . GLU A 1 373 ? 79.354 0.362 -121.242 1.00 52.00 373 GLU A CA 1
ATOM 2952 C C . GLU A 1 373 ? 80.805 0.730 -121.611 1.00 52.00 373 GLU A C 1
ATOM 2954 O O . GLU A 1 373 ? 81.278 0.361 -122.685 1.00 52.00 373 GLU A O 1
ATOM 2959 N N . GLN A 1 374 ? 81.565 1.326 -120.682 1.00 47.06 374 GLN A N 1
ATOM 2960 C CA . GLN A 1 374 ? 83.016 1.543 -120.818 1.00 47.06 374 GLN A CA 1
ATOM 2961 C C . GLN A 1 374 ? 83.872 0.319 -120.429 1.00 47.06 374 GLN A C 1
ATOM 2963 O O . GLN A 1 374 ? 85.002 0.195 -120.895 1.00 47.06 374 GLN A O 1
ATOM 2968 N N . ALA A 1 375 ? 83.340 -0.622 -119.640 1.00 40.12 375 ALA A N 1
ATOM 2969 C CA . ALA A 1 375 ? 84.035 -1.835 -119.192 1.00 40.12 375 ALA A CA 1
ATOM 2970 C C . ALA A 1 375 ? 83.721 -3.097 -120.025 1.00 40.12 375 ALA A C 1
ATOM 2972 O O . ALA A 1 375 ? 84.256 -4.172 -119.750 1.00 40.12 375 ALA A O 1
ATOM 2973 N N . LYS A 1 376 ? 82.919 -2.989 -121.096 1.00 41.16 376 LYS A N 1
ATOM 2974 C CA . LYS A 1 376 ? 82.647 -4.091 -122.045 1.00 41.16 376 LYS A CA 1
ATOM 2975 C C . LYS A 1 376 ? 83.796 -4.370 -123.036 1.00 41.16 376 LYS A C 1
ATOM 2977 O O . LYS A 1 376 ? 83.634 -5.180 -123.946 1.00 41.16 376 LYS A O 1
ATOM 2982 N N . SER A 1 377 ? 84.961 -3.747 -122.836 1.00 38.47 377 SER A N 1
ATOM 2983 C CA . SER A 1 377 ? 86.199 -3.934 -123.608 1.00 38.47 377 SER A CA 1
ATOM 2984 C C . SER A 1 377 ? 87.388 -4.481 -122.795 1.00 38.47 377 SER A C 1
ATOM 2986 O O . SER A 1 377 ? 88.509 -4.486 -123.301 1.00 38.47 377 SER A O 1
ATOM 2988 N N . ALA A 1 378 ? 87.185 -5.009 -121.580 1.00 33.62 378 ALA A N 1
ATOM 2989 C CA . ALA A 1 378 ? 88.245 -5.718 -120.855 1.00 33.62 378 ALA A CA 1
ATOM 2990 C C . ALA A 1 378 ? 87.698 -6.888 -120.021 1.00 33.62 378 ALA A C 1
ATOM 2992 O O . ALA A 1 378 ? 86.889 -6.732 -119.113 1.00 33.62 378 ALA A O 1
ATOM 2993 N N . ALA A 1 379 ? 88.147 -8.088 -120.368 1.00 30.41 379 ALA A N 1
ATOM 2994 C CA . ALA A 1 379 ? 87.682 -9.362 -119.851 1.00 30.41 379 ALA A CA 1
ATOM 2995 C C . ALA A 1 379 ? 88.287 -9.755 -118.480 1.00 30.41 379 ALA A C 1
ATOM 2997 O O . ALA A 1 379 ? 89.474 -9.561 -118.234 1.00 30.41 379 ALA A O 1
ATOM 2998 N N . THR A 1 380 ? 87.467 -10.461 -117.683 1.00 32.19 380 THR A N 1
ATOM 2999 C CA . THR A 1 380 ? 87.779 -11.552 -116.718 1.00 32.19 380 THR A CA 1
ATOM 3000 C C . THR A 1 380 ? 88.597 -11.284 -115.438 1.00 32.19 380 THR A C 1
ATOM 3002 O O . THR A 1 380 ? 89.811 -11.127 -115.511 1.00 32.19 380 THR A O 1
ATOM 3005 N N . ARG A 1 381 ? 87.970 -11.468 -114.255 1.00 32.28 381 ARG A N 1
ATOM 3006 C CA . ARG A 1 381 ? 88.186 -12.598 -113.297 1.00 32.28 381 ARG A CA 1
ATOM 3007 C C . ARG A 1 381 ? 87.524 -12.356 -111.919 1.00 32.28 381 ARG A C 1
ATOM 3009 O O . ARG A 1 381 ? 87.741 -11.305 -111.344 1.00 32.28 381 ARG A O 1
ATOM 3016 N N . GLU A 1 382 ? 86.789 -13.381 -111.449 1.00 30.73 382 GLU A N 1
ATOM 3017 C CA . GLU A 1 382 ? 86.601 -13.888 -110.057 1.00 30.73 382 GLU A CA 1
ATOM 3018 C C . GLU A 1 382 ? 86.208 -12.895 -108.929 1.00 30.73 382 GLU A C 1
ATOM 3020 O O . GLU A 1 382 ? 86.730 -11.803 -108.817 1.00 30.73 382 GLU A O 1
ATOM 3025 N N . GLY A 1 383 ? 85.290 -13.157 -107.994 1.00 36.19 383 GLY A N 1
ATOM 3026 C CA . GLY A 1 383 ? 84.786 -14.414 -107.447 1.00 36.19 383 GLY A CA 1
ATOM 3027 C C . GLY A 1 383 ? 85.011 -14.445 -105.923 1.00 36.19 383 GLY A C 1
ATOM 3028 O O . GLY A 1 383 ? 86.131 -14.655 -105.487 1.00 36.19 383 GLY A O 1
ATOM 3029 N N . ALA A 1 384 ? 83.921 -14.317 -105.149 1.00 37.19 384 ALA A N 1
ATOM 3030 C CA . ALA A 1 384 ? 83.762 -14.697 -103.731 1.00 37.19 384 ALA A CA 1
ATOM 3031 C C . ALA A 1 384 ? 84.258 -13.752 -102.606 1.00 37.19 384 ALA A C 1
ATOM 3033 O O . ALA A 1 384 ? 85.429 -13.743 -102.262 1.00 37.19 384 ALA A O 1
ATOM 3034 N N . HIS A 1 385 ? 83.313 -13.101 -101.902 1.00 35.34 385 HIS A N 1
ATOM 3035 C CA . HIS A 1 385 ? 83.392 -12.817 -100.452 1.00 35.34 385 HIS A CA 1
ATOM 3036 C C . HIS A 1 385 ? 81.997 -12.498 -99.865 1.00 35.34 385 HIS A C 1
ATOM 3038 O O . HIS A 1 385 ? 81.687 -11.378 -99.482 1.00 35.34 385 HIS A O 1
ATOM 3044 N N . ALA A 1 386 ? 81.130 -13.517 -99.799 1.00 46.09 386 ALA A N 1
ATOM 3045 C CA . ALA A 1 386 ? 79.800 -13.454 -99.170 1.00 46.09 386 ALA A CA 1
ATOM 3046 C C . ALA A 1 386 ? 79.611 -14.516 -98.063 1.00 46.09 386 ALA A C 1
ATOM 3048 O O . ALA A 1 386 ? 78.511 -15.018 -97.855 1.00 46.09 386 ALA A O 1
ATOM 3049 N N . ARG A 1 387 ? 80.683 -14.924 -97.366 1.00 45.06 387 ARG A N 1
ATOM 3050 C CA . ARG A 1 387 ? 80.617 -16.014 -96.366 1.00 45.06 387 ARG A CA 1
ATOM 3051 C C . ARG A 1 387 ? 81.313 -15.743 -95.024 1.00 45.06 387 ARG A C 1
ATOM 3053 O O . ARG A 1 387 ? 81.535 -16.685 -94.283 1.00 45.06 387 ARG A O 1
ATOM 3060 N N . ALA A 1 388 ? 81.604 -14.484 -94.683 1.00 43.06 388 ALA A N 1
ATOM 3061 C CA . ALA A 1 388 ? 82.212 -14.131 -93.388 1.00 43.06 388 ALA A CA 1
ATOM 3062 C C . ALA A 1 388 ? 81.286 -13.353 -92.424 1.00 43.06 388 ALA A C 1
ATOM 3064 O O . ALA A 1 388 ? 81.570 -13.292 -91.234 1.00 43.06 388 ALA A O 1
ATOM 3065 N N . GLU A 1 389 ? 80.150 -12.806 -92.878 1.00 45.09 389 GLU A N 1
ATOM 3066 C CA . GLU A 1 389 ? 79.254 -12.010 -92.009 1.00 45.09 389 GLU A CA 1
ATOM 3067 C C . GLU A 1 389 ? 78.102 -12.805 -91.364 1.00 45.09 389 GLU A C 1
ATOM 3069 O O . GLU A 1 389 ? 77.419 -12.294 -90.475 1.00 45.09 389 GLU A O 1
ATOM 3074 N N . LEU A 1 390 ? 77.882 -14.067 -91.757 1.00 50.00 390 LEU A N 1
ATOM 3075 C CA . LEU A 1 390 ? 76.759 -14.871 -91.249 1.00 50.00 390 LEU A CA 1
ATOM 3076 C C . LEU A 1 390 ? 77.064 -15.664 -89.965 1.00 50.00 390 LEU A C 1
ATOM 3078 O O . LEU A 1 390 ? 76.127 -16.042 -89.267 1.00 50.00 390 LEU A O 1
ATOM 3082 N N . GLU A 1 391 ? 78.331 -15.848 -89.582 1.00 48.94 391 GLU A N 1
ATOM 3083 C CA . GLU A 1 391 ? 78.688 -16.578 -88.349 1.00 48.94 391 GLU A CA 1
ATOM 3084 C C . GLU A 1 391 ? 78.742 -15.691 -87.091 1.00 48.94 391 GLU A C 1
ATOM 3086 O O . GLU A 1 391 ? 78.591 -16.191 -85.978 1.00 48.94 391 GLU A O 1
ATOM 3091 N N . SER A 1 392 ? 78.826 -14.362 -87.232 1.00 45.72 392 SER A N 1
ATOM 3092 C CA . SER A 1 392 ? 78.798 -13.432 -86.086 1.00 45.72 392 SER A CA 1
ATOM 3093 C C . SER A 1 392 ? 77.386 -13.225 -85.503 1.00 45.72 392 SER A C 1
ATOM 3095 O O . SER A 1 392 ? 77.238 -12.918 -84.321 1.00 45.72 392 SER A O 1
ATOM 3097 N N . ARG A 1 393 ? 76.323 -13.467 -86.287 1.00 50.50 393 ARG A N 1
ATOM 3098 C CA . ARG A 1 393 ? 74.920 -13.283 -85.853 1.00 50.50 393 ARG A CA 1
ATOM 3099 C C . ARG A 1 393 ? 74.283 -14.512 -85.192 1.00 50.50 393 ARG A C 1
ATOM 3101 O O . ARG A 1 393 ? 73.244 -14.373 -84.553 1.00 50.50 393 ARG A O 1
ATOM 3108 N N . ALA A 1 394 ? 74.902 -15.690 -85.278 1.00 48.69 394 ALA A N 1
ATOM 3109 C CA . ALA A 1 394 ? 74.337 -16.928 -84.730 1.00 48.69 394 ALA A CA 1
ATOM 3110 C C . ALA A 1 394 ? 74.635 -17.151 -83.229 1.00 48.69 394 ALA A C 1
ATOM 3112 O O . ALA A 1 394 ? 73.880 -17.844 -82.553 1.00 48.69 394 ALA A O 1
ATOM 3113 N N . MET A 1 395 ? 75.680 -16.524 -82.671 1.00 52.00 395 MET A N 1
ATOM 3114 C CA . MET A 1 395 ? 76.056 -16.676 -81.251 1.00 52.00 395 MET A CA 1
ATOM 3115 C C . MET A 1 395 ? 75.373 -15.674 -80.298 1.00 52.00 395 MET A C 1
ATOM 3117 O O . MET A 1 395 ? 75.342 -15.911 -79.090 1.00 52.00 395 MET A O 1
ATOM 3121 N N . ALA A 1 396 ? 74.781 -14.587 -80.812 1.00 49.41 396 ALA A N 1
ATOM 3122 C CA . ALA A 1 396 ? 74.020 -13.621 -80.006 1.00 49.41 396 ALA A CA 1
ATOM 3123 C C . ALA A 1 396 ? 72.584 -14.105 -79.702 1.00 49.41 396 ALA A C 1
ATOM 3125 O O . ALA A 1 396 ? 72.094 -13.937 -78.590 1.00 49.41 396 ALA A O 1
ATOM 3126 N N . ALA A 1 397 ? 71.949 -14.826 -80.634 1.00 52.59 397 ALA A N 1
ATOM 3127 C CA . ALA A 1 397 ? 70.569 -15.304 -80.488 1.00 52.59 397 ALA A CA 1
ATOM 3128 C C . ALA A 1 397 ? 70.384 -16.443 -79.456 1.00 52.59 397 ALA A C 1
ATOM 3130 O O . ALA A 1 397 ? 69.262 -16.724 -79.040 1.00 52.59 397 ALA A O 1
ATOM 3131 N N . SER A 1 398 ? 71.467 -17.094 -79.007 1.00 46.91 398 SER A N 1
ATOM 3132 C CA . SER A 1 398 ? 71.400 -18.199 -78.035 1.00 46.91 398 SER A CA 1
ATOM 3133 C C . SER A 1 398 ? 71.480 -17.755 -76.566 1.00 46.91 398 SER A C 1
ATOM 3135 O O . SER A 1 398 ? 71.137 -18.551 -75.691 1.00 46.91 398 SER A O 1
ATOM 3137 N N . ARG A 1 399 ? 71.924 -16.524 -76.267 1.00 52.03 399 ARG A N 1
ATOM 3138 C CA . ARG A 1 399 ? 71.969 -15.992 -74.887 1.00 52.03 399 ARG A CA 1
ATOM 3139 C C . ARG A 1 399 ? 70.672 -15.276 -74.499 1.00 52.03 399 ARG A C 1
ATOM 3141 O O . ARG A 1 399 ? 70.195 -15.480 -73.385 1.00 52.03 399 ARG A O 1
ATOM 3148 N N . ASP A 1 400 ? 70.035 -14.584 -75.441 1.00 52.41 400 ASP A N 1
ATOM 3149 C CA . ASP A 1 400 ? 68.746 -13.913 -75.208 1.00 52.41 400 ASP A CA 1
ATOM 3150 C C . ASP A 1 400 ? 67.582 -14.913 -75.047 1.00 52.41 400 ASP A C 1
ATOM 3152 O O . ASP A 1 400 ? 66.662 -14.693 -74.262 1.00 52.41 400 ASP A O 1
ATOM 3156 N N . ALA A 1 401 ? 67.660 -16.086 -75.691 1.00 54.16 401 ALA A N 1
ATOM 3157 C CA . ALA A 1 401 ? 66.668 -17.156 -75.537 1.00 54.16 401 ALA A CA 1
ATOM 3158 C C . ALA A 1 401 ? 66.749 -17.902 -74.183 1.00 54.16 401 ALA A C 1
ATOM 3160 O O . ALA A 1 401 ? 65.770 -18.523 -73.763 1.00 54.16 401 ALA A O 1
ATOM 3161 N N . ALA A 1 402 ? 67.895 -17.853 -73.492 1.00 51.69 402 ALA A N 1
ATOM 3162 C CA . ALA A 1 402 ? 68.081 -18.474 -72.178 1.00 51.69 402 ALA A CA 1
ATOM 3163 C C . ALA A 1 402 ? 67.651 -17.544 -71.027 1.00 51.69 402 ALA A C 1
ATOM 3165 O O . ALA A 1 402 ? 67.040 -18.014 -70.069 1.00 51.69 402 ALA A O 1
ATOM 3166 N N . ALA A 1 403 ? 67.889 -16.231 -71.150 1.00 54.62 403 ALA A N 1
ATOM 3167 C CA . ALA A 1 403 ? 67.405 -15.230 -70.195 1.00 54.62 403 ALA A CA 1
ATOM 3168 C C . ALA A 1 403 ? 65.866 -15.126 -70.199 1.00 54.62 403 ALA A C 1
ATOM 3170 O O . ALA A 1 403 ? 65.249 -15.135 -69.136 1.00 54.62 403 ALA A O 1
ATOM 3171 N N . ALA A 1 404 ? 65.241 -15.167 -71.383 1.00 55.50 404 ALA A N 1
ATOM 3172 C CA . ALA A 1 404 ? 63.783 -15.134 -71.518 1.00 55.50 404 ALA A CA 1
ATOM 3173 C C . ALA A 1 404 ? 63.082 -16.362 -70.901 1.00 55.50 404 ALA A C 1
ATOM 3175 O O . ALA A 1 404 ? 61.975 -16.243 -70.384 1.00 55.50 404 ALA A O 1
ATOM 3176 N N . LYS A 1 405 ? 63.717 -17.546 -70.904 1.00 56.03 405 LYS A N 1
ATOM 3177 C CA . LYS A 1 405 ? 63.152 -18.747 -70.261 1.00 56.03 405 LYS A CA 1
ATOM 3178 C C . LYS A 1 405 ? 63.120 -18.637 -68.736 1.00 56.03 405 LYS A C 1
ATOM 3180 O O . LYS A 1 405 ? 62.105 -18.985 -68.138 1.00 56.03 405 LYS A O 1
ATOM 3185 N N . ILE A 1 406 ? 64.181 -18.101 -68.131 1.00 56.41 406 ILE A N 1
ATOM 3186 C CA . ILE A 1 406 ? 64.272 -17.913 -66.676 1.00 56.41 406 ILE A CA 1
ATOM 3187 C C . ILE A 1 406 ? 63.262 -16.851 -66.207 1.00 56.41 406 ILE A C 1
ATOM 3189 O O . ILE A 1 406 ? 62.573 -17.074 -65.216 1.00 56.41 406 ILE A O 1
ATOM 3193 N N . GLU A 1 407 ? 63.074 -15.764 -66.963 1.00 53.72 407 GLU A N 1
ATOM 3194 C CA . GLU A 1 407 ? 62.043 -14.745 -66.683 1.00 53.72 407 GLU A CA 1
ATOM 3195 C C . GLU A 1 407 ? 60.606 -15.286 -66.820 1.00 53.72 407 GLU A C 1
ATOM 3197 O O . GLU A 1 407 ? 59.715 -14.927 -66.046 1.00 53.72 407 GLU A O 1
ATOM 3202 N N . THR A 1 408 ? 60.352 -16.201 -67.765 1.00 58.84 408 THR A N 1
ATOM 3203 C CA . THR A 1 408 ? 59.030 -16.843 -67.888 1.00 58.84 408 THR A CA 1
ATOM 3204 C C . THR A 1 408 ? 58.745 -17.880 -66.801 1.00 58.84 408 THR A C 1
ATOM 3206 O O . THR A 1 408 ? 57.581 -18.151 -66.516 1.00 58.84 408 THR A O 1
ATOM 3209 N N . GLU A 1 409 ? 59.769 -18.472 -66.183 1.00 58.41 409 GLU A N 1
ATOM 3210 C CA . GLU A 1 409 ? 59.597 -19.432 -65.085 1.00 58.41 409 GLU A CA 1
ATOM 3211 C C . GLU A 1 409 ? 59.404 -18.736 -63.730 1.00 58.41 409 GLU A C 1
ATOM 3213 O O . GLU A 1 409 ? 58.555 -19.174 -62.950 1.00 58.41 409 GLU A O 1
ATOM 3218 N N . THR A 1 410 ? 60.085 -17.613 -63.473 1.00 63.03 410 THR A N 1
ATOM 3219 C CA . THR A 1 410 ? 59.884 -16.816 -62.246 1.00 63.03 410 THR A CA 1
ATOM 3220 C C . THR A 1 410 ? 58.516 -16.137 -62.222 1.00 63.03 410 THR A C 1
ATOM 3222 O O . THR A 1 410 ? 57.788 -16.256 -61.238 1.00 63.03 410 THR A O 1
ATOM 3225 N N . THR A 1 411 ? 58.094 -15.531 -63.334 1.00 64.19 411 THR A N 1
ATOM 3226 C CA . THR A 1 411 ? 56.758 -14.914 -63.451 1.00 64.19 411 THR A CA 1
ATOM 3227 C C . THR A 1 411 ? 55.626 -15.934 -63.325 1.00 64.19 411 THR A C 1
ATOM 3229 O O . THR A 1 411 ? 54.554 -15.622 -62.807 1.00 64.19 411 THR A O 1
ATOM 3232 N N . ARG A 1 412 ? 55.852 -17.185 -63.745 1.00 67.12 412 ARG A N 1
ATOM 3233 C CA . ARG A 1 412 ? 54.877 -18.271 -63.585 1.00 67.12 412 ARG A CA 1
ATOM 3234 C C . ARG A 1 412 ? 54.776 -18.743 -62.132 1.00 67.12 412 ARG A C 1
ATOM 3236 O O . ARG A 1 412 ? 53.665 -18.976 -61.666 1.00 67.12 412 ARG A O 1
ATOM 3243 N N . GLN A 1 413 ? 55.894 -18.807 -61.403 1.00 68.81 413 GLN A N 1
ATOM 3244 C CA . GLN A 1 413 ? 55.899 -19.095 -59.962 1.00 68.81 413 GLN A CA 1
ATOM 3245 C C . GLN A 1 413 ? 55.235 -17.981 -59.137 1.00 68.81 413 GLN A C 1
ATOM 3247 O O . GLN A 1 413 ? 54.457 -18.277 -58.231 1.00 68.81 413 GLN A O 1
ATOM 3252 N N . GLU A 1 414 ? 55.472 -16.712 -59.473 1.00 68.81 414 GLU A N 1
ATOM 3253 C CA . GLU A 1 414 ? 54.811 -15.571 -58.821 1.00 68.81 414 GLU A CA 1
ATOM 3254 C C . GLU A 1 414 ? 53.300 -15.552 -59.091 1.00 68.81 414 GLU A C 1
ATOM 3256 O O . GLU A 1 414 ? 52.502 -15.280 -58.193 1.00 68.81 414 GLU A O 1
ATOM 3261 N N . LEU A 1 415 ? 52.883 -15.916 -60.307 1.00 70.00 415 LEU A N 1
ATOM 3262 C CA . LEU A 1 415 ? 51.472 -15.987 -60.680 1.00 70.00 415 LEU A CA 1
ATOM 3263 C C . LEU A 1 415 ? 50.741 -17.153 -59.993 1.00 70.00 415 LEU A C 1
ATOM 3265 O O . LEU A 1 415 ? 49.568 -17.015 -59.636 1.00 70.00 415 LEU A O 1
ATOM 3269 N N . ASP A 1 416 ? 51.421 -18.275 -59.754 1.00 71.81 416 ASP A N 1
ATOM 3270 C CA . ASP A 1 416 ? 50.864 -19.397 -58.993 1.00 71.81 416 ASP A CA 1
ATOM 3271 C C . ASP A 1 416 ? 50.780 -19.093 -57.483 1.00 71.81 416 ASP A C 1
ATOM 3273 O O . ASP A 1 416 ? 49.774 -19.435 -56.855 1.00 71.81 416 ASP A O 1
ATOM 3277 N N . LEU A 1 417 ? 51.747 -18.364 -56.910 1.00 71.25 417 LEU A N 1
ATOM 3278 C CA . LEU A 1 417 ? 51.666 -17.857 -55.530 1.00 71.25 417 LEU A CA 1
ATOM 3279 C C . LEU A 1 417 ? 50.523 -16.845 -55.359 1.00 71.25 417 LEU A C 1
ATOM 3281 O O . LEU A 1 417 ? 49.713 -16.986 -54.442 1.00 71.25 417 LEU A O 1
ATOM 3285 N N . ALA A 1 418 ? 50.376 -15.895 -56.288 1.00 71.88 418 ALA A N 1
ATOM 3286 C CA . ALA A 1 418 ? 49.287 -14.918 -56.267 1.00 71.88 418 ALA A CA 1
ATOM 3287 C C . ALA A 1 418 ? 47.902 -15.581 -56.383 1.00 71.88 418 ALA A C 1
ATOM 3289 O O . ALA A 1 418 ? 46.940 -15.159 -55.738 1.00 71.88 418 ALA A O 1
ATOM 3290 N N . ARG A 1 419 ? 47.782 -16.661 -57.168 1.00 72.81 419 ARG A N 1
ATOM 3291 C CA . ARG A 1 419 ? 46.553 -17.471 -57.233 1.00 72.81 419 ARG A CA 1
ATOM 3292 C C . ARG A 1 419 ? 46.263 -18.176 -55.910 1.00 72.81 419 ARG A C 1
ATOM 3294 O O . ARG A 1 419 ? 45.113 -18.199 -55.478 1.00 72.81 419 ARG A O 1
ATOM 3301 N N . GLN A 1 420 ? 47.290 -18.703 -55.250 1.00 75.50 420 GLN A N 1
ATOM 3302 C CA . GLN A 1 420 ? 47.146 -19.383 -53.964 1.00 75.50 420 GLN A CA 1
ATOM 3303 C C . GLN A 1 420 ? 46.740 -18.417 -52.835 1.00 75.50 420 GLN A C 1
ATOM 3305 O O . GLN A 1 420 ? 45.921 -18.767 -51.981 1.00 75.50 420 GLN A O 1
ATOM 3310 N N . GLU A 1 421 ? 47.256 -17.186 -52.851 1.00 76.12 421 GLU A N 1
ATOM 3311 C CA . GLU A 1 421 ? 46.854 -16.116 -51.929 1.00 76.12 421 GLU A CA 1
ATOM 3312 C C . GLU A 1 421 ? 45.429 -15.620 -52.200 1.00 76.12 421 GLU A C 1
ATOM 3314 O O . GLU A 1 421 ? 44.647 -15.452 -51.262 1.00 76.12 421 GLU A O 1
ATOM 3319 N N . LEU A 1 422 ? 45.042 -15.477 -53.473 1.00 73.62 422 LEU A N 1
ATOM 3320 C CA . LEU A 1 422 ? 43.675 -15.125 -53.863 1.00 73.62 422 LEU A CA 1
ATOM 3321 C C . LEU A 1 422 ? 42.660 -16.175 -53.381 1.00 73.62 422 LEU A C 1
ATOM 3323 O O . LEU A 1 422 ? 41.585 -15.824 -52.889 1.00 73.62 422 LEU A O 1
ATOM 3327 N N . ASP A 1 423 ? 42.990 -17.462 -53.495 1.00 75.12 423 ASP A N 1
ATOM 3328 C CA . ASP A 1 423 ? 42.115 -18.543 -53.042 1.00 75.12 423 ASP A CA 1
ATOM 3329 C C . ASP A 1 423 ? 42.031 -18.625 -51.509 1.00 75.12 423 ASP A C 1
ATOM 3331 O O . ASP A 1 423 ? 40.942 -18.867 -50.977 1.00 75.12 423 ASP A O 1
ATOM 3335 N N . ARG A 1 424 ? 43.119 -18.326 -50.779 1.00 74.81 424 ARG A N 1
ATOM 3336 C CA . ARG A 1 424 ? 43.066 -18.140 -49.315 1.00 74.81 424 ARG A CA 1
ATOM 3337 C C . ARG A 1 424 ? 42.174 -16.965 -48.923 1.00 74.81 424 ARG A C 1
ATOM 3339 O O . ARG A 1 424 ? 41.265 -17.151 -48.116 1.00 74.81 424 ARG A O 1
ATOM 3346 N N . ALA A 1 425 ? 42.352 -15.800 -49.546 1.00 74.56 425 ALA A N 1
ATOM 3347 C CA . ALA A 1 425 ? 41.537 -14.617 -49.271 1.00 74.56 425 ALA A CA 1
ATOM 3348 C C . ALA A 1 425 ? 40.045 -14.871 -49.556 1.00 74.56 425 ALA A C 1
ATOM 3350 O O . ALA A 1 425 ? 39.171 -14.456 -48.795 1.00 74.56 425 ALA A O 1
ATOM 3351 N N . ARG A 1 426 ? 39.725 -15.626 -50.615 1.00 74.56 426 ARG A N 1
ATOM 3352 C CA . ARG A 1 426 ? 38.347 -16.049 -50.920 1.00 74.56 426 ARG A CA 1
ATOM 3353 C C . ARG A 1 426 ? 37.770 -16.995 -49.866 1.00 74.56 426 ARG A C 1
ATOM 3355 O O . ARG A 1 426 ? 36.588 -16.876 -49.538 1.00 74.56 426 ARG A O 1
ATOM 3362 N N . GLN A 1 427 ? 38.565 -17.922 -49.331 1.00 73.06 427 GLN A N 1
ATOM 3363 C CA . GLN A 1 427 ? 38.126 -18.815 -48.253 1.00 73.06 427 GLN A CA 1
ATOM 3364 C C . GLN A 1 427 ? 37.906 -18.067 -46.933 1.00 73.06 427 GLN A C 1
ATOM 3366 O O . GLN A 1 427 ? 36.909 -18.320 -46.255 1.00 73.06 427 GLN A O 1
ATOM 3371 N N . GLU A 1 428 ? 38.779 -17.120 -46.594 1.00 75.44 428 GLU A N 1
ATOM 3372 C CA . GLU A 1 428 ? 38.629 -16.264 -45.412 1.00 75.44 428 GLU A CA 1
ATOM 3373 C C . GLU A 1 428 ? 37.399 -15.360 -45.523 1.00 75.44 428 GLU A C 1
ATOM 3375 O O . GLU A 1 428 ? 36.596 -15.293 -44.595 1.00 75.44 428 GLU A O 1
ATOM 3380 N N . LEU A 1 429 ? 37.156 -14.767 -46.695 1.00 70.50 429 LEU A N 1
ATOM 3381 C CA . LEU A 1 429 ? 35.969 -13.948 -46.949 1.00 70.50 429 LEU A CA 1
ATOM 3382 C C . LEU A 1 429 ? 34.674 -14.779 -46.881 1.00 70.50 429 LEU A C 1
ATOM 3384 O O . LEU A 1 429 ? 33.650 -14.306 -46.384 1.00 70.50 429 LEU A O 1
ATOM 3388 N N . LYS A 1 430 ? 34.711 -16.047 -47.312 1.00 72.50 430 LYS A N 1
ATOM 3389 C CA . LYS A 1 430 ? 33.581 -16.980 -47.172 1.00 72.50 430 LYS A CA 1
ATOM 3390 C C . LYS A 1 430 ? 33.303 -17.340 -45.706 1.00 72.50 430 LYS A C 1
ATOM 3392 O O . LYS A 1 430 ? 32.134 -17.375 -45.323 1.00 72.50 430 LYS A O 1
ATOM 3397 N N . LYS A 1 431 ? 34.344 -17.559 -44.891 1.00 70.50 431 LYS A N 1
ATOM 3398 C CA . LYS A 1 431 ? 34.207 -17.780 -43.438 1.00 70.50 431 LYS A CA 1
ATOM 3399 C C . LYS A 1 431 ? 33.666 -16.541 -42.725 1.00 70.50 431 LYS A C 1
ATOM 3401 O O . LYS A 1 431 ? 32.672 -16.653 -42.016 1.00 70.50 431 LYS A O 1
ATOM 3406 N N . ALA A 1 432 ? 34.222 -15.363 -43.009 1.00 67.38 432 ALA A N 1
ATOM 3407 C CA . ALA A 1 432 ? 33.762 -14.101 -42.433 1.00 67.38 432 ALA A CA 1
ATOM 3408 C C . ALA A 1 432 ? 32.281 -13.830 -42.749 1.00 67.38 432 ALA A C 1
ATOM 3410 O O . ALA A 1 432 ? 31.525 -13.418 -41.875 1.00 67.38 432 ALA A O 1
ATOM 3411 N N . ARG A 1 433 ? 31.817 -14.134 -43.972 1.00 67.81 433 ARG A N 1
ATOM 3412 C CA . ARG A 1 433 ? 30.390 -14.023 -44.334 1.00 67.81 433 ARG A CA 1
ATOM 3413 C C . ARG A 1 433 ? 29.492 -15.003 -43.570 1.00 67.81 433 ARG A C 1
ATOM 3415 O O . ARG A 1 433 ? 28.388 -14.622 -43.191 1.00 67.81 433 ARG A O 1
ATOM 3422 N N . GLN A 1 434 ? 29.941 -16.235 -43.324 1.00 66.50 434 GLN A N 1
ATOM 3423 C CA . GLN A 1 434 ? 29.191 -17.201 -42.506 1.00 66.50 434 GLN A CA 1
ATOM 3424 C C . GLN A 1 434 ? 29.106 -16.767 -41.036 1.00 66.50 434 GLN A C 1
ATOM 3426 O O . GLN A 1 434 ? 28.027 -16.800 -40.444 1.00 66.50 434 GLN A O 1
ATOM 3431 N N . GLU A 1 435 ? 30.212 -16.302 -40.459 1.00 68.75 435 GLU A N 1
ATOM 3432 C CA . GLU A 1 435 ? 30.258 -15.808 -39.078 1.00 68.75 435 GLU A CA 1
ATOM 3433 C C . GLU A 1 435 ? 29.390 -14.549 -38.900 1.00 68.75 435 GLU A C 1
ATOM 3435 O O . GLU A 1 435 ? 28.632 -14.443 -37.931 1.00 68.75 435 GLU A O 1
ATOM 3440 N N . HIS A 1 436 ? 29.391 -13.647 -39.887 1.00 65.12 436 HIS A N 1
ATOM 3441 C CA . HIS A 1 436 ? 28.544 -12.453 -39.880 1.00 65.12 436 HIS A CA 1
ATOM 3442 C C . HIS A 1 436 ? 27.049 -12.786 -40.040 1.00 65.12 436 HIS A C 1
ATOM 3444 O O . HIS A 1 436 ? 26.208 -12.154 -39.401 1.00 65.12 436 HIS A O 1
ATOM 3450 N N . GLY A 1 437 ? 26.705 -13.808 -40.835 1.00 65.00 437 GLY A N 1
ATOM 3451 C CA . GLY A 1 437 ? 25.328 -14.296 -40.979 1.00 65.00 437 GLY A CA 1
ATOM 3452 C C . GLY A 1 437 ? 24.768 -14.879 -39.677 1.00 65.00 437 GLY A C 1
ATOM 3453 O O . GLY A 1 437 ? 23.690 -14.486 -39.239 1.00 65.00 437 GLY A O 1
ATOM 3454 N N . THR A 1 438 ? 25.537 -15.738 -38.998 1.00 63.16 438 THR A N 1
ATOM 3455 C CA . THR A 1 438 ? 25.120 -16.318 -37.702 1.00 63.16 438 THR A CA 1
ATOM 3456 C C . THR A 1 438 ? 25.022 -15.279 -36.579 1.00 63.16 438 THR A C 1
ATOM 3458 O O . THR A 1 438 ? 24.158 -15.386 -35.708 1.00 63.16 438 THR A O 1
ATOM 3461 N N . SER A 1 439 ? 25.867 -14.244 -36.609 1.00 64.50 439 SER A N 1
ATOM 3462 C CA . SER A 1 439 ? 25.815 -13.143 -35.639 1.00 64.50 439 SER A CA 1
ATOM 3463 C C . SER A 1 439 ? 24.575 -12.263 -35.841 1.00 64.50 439 SER A C 1
ATOM 3465 O O . SER A 1 439 ? 23.908 -11.913 -34.869 1.00 64.50 439 SER A O 1
ATOM 3467 N N . LEU A 1 440 ? 24.206 -11.965 -37.093 1.00 62.03 440 LEU A N 1
ATOM 3468 C CA . LEU A 1 440 ? 22.984 -11.218 -37.411 1.00 62.03 440 LEU A CA 1
ATOM 3469 C C . LEU A 1 440 ? 21.710 -12.003 -37.068 1.00 62.03 440 LEU A C 1
ATOM 3471 O O . LEU A 1 440 ? 20.750 -11.410 -36.575 1.00 62.03 440 LEU A O 1
ATOM 3475 N N . GLU A 1 441 ? 21.697 -13.325 -37.267 1.00 62.97 441 GLU A N 1
ATOM 3476 C CA . GLU A 1 441 ? 20.568 -14.172 -36.863 1.00 62.97 441 GLU A CA 1
ATOM 3477 C C . GLU A 1 441 ? 20.355 -14.164 -35.344 1.00 62.97 441 GLU A C 1
ATOM 3479 O O . GLU A 1 441 ? 19.223 -13.942 -34.904 1.00 62.97 441 GLU A O 1
ATOM 3484 N N . ARG A 1 442 ? 21.430 -14.288 -34.548 1.00 66.75 442 ARG A N 1
ATOM 3485 C CA . ARG A 1 442 ? 21.359 -14.187 -33.077 1.00 66.75 442 ARG A CA 1
ATOM 3486 C C . ARG A 1 442 ? 20.847 -12.825 -32.611 1.00 66.75 442 ARG A C 1
ATOM 3488 O O . ARG A 1 442 ? 19.920 -12.778 -31.809 1.00 66.75 442 ARG A O 1
ATOM 3495 N N . ILE A 1 443 ? 21.363 -11.727 -33.171 1.00 67.44 443 ILE A N 1
ATOM 3496 C CA . ILE A 1 443 ? 20.903 -10.366 -32.835 1.00 67.44 443 ILE A CA 1
ATOM 3497 C C . ILE A 1 443 ? 19.420 -10.181 -33.202 1.00 67.44 443 ILE A C 1
ATOM 3499 O O . ILE A 1 443 ? 18.663 -9.556 -32.456 1.00 67.44 443 ILE A O 1
ATOM 3503 N N . SER A 1 444 ? 18.965 -10.753 -34.323 1.00 68.19 444 SER A N 1
ATOM 3504 C CA . SER A 1 444 ? 17.550 -10.724 -34.722 1.00 68.19 444 SER A CA 1
ATOM 3505 C C . SER A 1 444 ? 16.660 -11.527 -33.764 1.00 68.19 444 SER A C 1
ATOM 3507 O O . SER A 1 444 ? 15.554 -11.087 -33.443 1.00 68.19 444 SER A O 1
ATOM 3509 N N . GLU A 1 445 ? 17.103 -12.698 -33.303 1.00 68.31 445 GLU A N 1
ATOM 3510 C CA . GLU A 1 445 ? 16.346 -13.523 -32.352 1.00 68.31 445 GLU A CA 1
ATOM 3511 C C . GLU A 1 445 ? 16.277 -12.887 -30.961 1.00 68.31 445 GLU A C 1
ATOM 3513 O O . GLU A 1 445 ? 15.189 -12.824 -30.377 1.00 68.31 445 GLU A O 1
ATOM 3518 N N . GLU A 1 446 ? 17.381 -12.318 -30.478 1.00 68.88 446 GLU A N 1
ATOM 3519 C CA . GLU A 1 446 ? 17.423 -11.558 -29.226 1.00 68.88 446 GLU A CA 1
ATOM 3520 C C . GLU A 1 446 ? 16.511 -10.329 -29.301 1.00 68.88 446 GLU A C 1
ATOM 3522 O O . GLU A 1 446 ? 15.645 -10.156 -28.441 1.00 68.88 446 GLU A O 1
ATOM 3527 N N . SER A 1 447 ? 16.584 -9.553 -30.388 1.00 70.12 447 SER A N 1
ATOM 3528 C CA . SER A 1 447 ? 15.713 -8.389 -30.618 1.00 70.12 447 SER A CA 1
ATOM 3529 C C . SER A 1 447 ? 14.231 -8.772 -30.660 1.00 70.12 447 SER A C 1
ATOM 3531 O O . SER A 1 447 ? 13.391 -8.076 -30.089 1.00 70.12 447 SER A O 1
ATOM 3533 N N . LYS A 1 448 ? 13.887 -9.911 -31.279 1.00 70.62 448 LYS A N 1
ATOM 3534 C CA . LYS A 1 448 ? 12.512 -10.443 -31.309 1.00 70.62 448 LYS A CA 1
ATOM 3535 C C . LYS A 1 448 ? 12.038 -10.893 -29.931 1.00 70.62 448 LYS A C 1
ATOM 3537 O O . LYS A 1 448 ? 10.859 -10.726 -29.623 1.00 70.62 448 LYS A O 1
ATOM 3542 N N . SER A 1 449 ? 12.916 -11.473 -29.114 1.00 70.94 449 SER A N 1
ATOM 3543 C CA . SER A 1 449 ? 12.571 -11.879 -27.749 1.00 70.94 449 SER A CA 1
ATOM 3544 C C . SER A 1 449 ? 12.335 -10.665 -26.839 1.00 70.94 449 SER A C 1
ATOM 3546 O O . SER A 1 449 ? 11.319 -10.618 -26.145 1.00 70.94 449 SER A O 1
ATOM 3548 N N . SER A 1 450 ? 13.177 -9.633 -26.950 1.00 71.75 450 SER A N 1
ATOM 3549 C CA . SER A 1 450 ? 13.035 -8.353 -26.249 1.00 71.75 450 SER A CA 1
ATOM 3550 C C . SER A 1 450 ? 11.767 -7.603 -26.668 1.00 71.75 450 SER A C 1
ATOM 3552 O O . SER A 1 450 ? 11.045 -7.091 -25.814 1.00 71.75 450 SER A O 1
ATOM 3554 N N . LEU A 1 451 ? 11.423 -7.613 -27.962 1.00 72.31 451 LEU A N 1
ATOM 3555 C CA . LEU A 1 451 ? 10.159 -7.057 -28.464 1.00 72.31 451 LEU A CA 1
ATOM 3556 C C . LEU A 1 451 ? 8.937 -7.763 -27.871 1.00 72.31 451 LEU A C 1
ATOM 3558 O O . LEU A 1 451 ? 8.011 -7.088 -27.428 1.00 72.31 451 LEU A O 1
ATOM 3562 N N . ARG A 1 452 ? 8.938 -9.103 -27.807 1.00 73.75 452 ARG A N 1
ATOM 3563 C CA . ARG A 1 452 ? 7.842 -9.854 -27.167 1.00 73.75 452 ARG A CA 1
ATOM 3564 C C . ARG A 1 452 ? 7.743 -9.537 -25.679 1.00 73.75 452 ARG A C 1
ATOM 3566 O O . ARG A 1 452 ? 6.643 -9.334 -25.184 1.00 73.75 452 ARG A O 1
ATOM 3573 N N . ALA A 1 453 ? 8.869 -9.454 -24.972 1.00 70.50 453 ALA A N 1
ATOM 3574 C CA . ALA A 1 453 ? 8.880 -9.120 -23.550 1.00 70.50 453 ALA A CA 1
ATOM 3575 C C . ALA A 1 453 ? 8.303 -7.718 -23.282 1.00 70.50 453 ALA A C 1
ATOM 3577 O O . ALA A 1 453 ? 7.513 -7.539 -22.353 1.00 70.50 453 ALA A O 1
ATOM 3578 N N . LEU A 1 454 ? 8.646 -6.735 -24.119 1.00 72.56 454 LEU A N 1
ATOM 3579 C CA . LEU A 1 454 ? 8.101 -5.381 -24.025 1.00 72.56 454 LEU A CA 1
ATOM 3580 C C . LEU A 1 454 ? 6.626 -5.310 -24.423 1.00 72.56 454 LEU A C 1
ATOM 3582 O O . LEU A 1 454 ? 5.873 -4.609 -23.753 1.00 72.56 454 LEU A O 1
ATOM 3586 N N . GLN A 1 455 ? 6.190 -6.073 -25.430 1.00 72.88 455 GLN A N 1
ATOM 3587 C CA . GLN A 1 455 ? 4.771 -6.201 -25.783 1.00 72.88 455 GLN A CA 1
ATOM 3588 C C . GLN A 1 455 ? 3.952 -6.773 -24.622 1.00 72.88 455 GLN A C 1
ATOM 3590 O O . GLN A 1 455 ? 2.981 -6.147 -24.205 1.00 72.88 455 GLN A O 1
ATOM 3595 N N . THR A 1 456 ? 4.390 -7.879 -24.013 1.00 75.44 456 THR A N 1
ATOM 3596 C CA . THR A 1 456 ? 3.717 -8.460 -22.839 1.00 75.44 456 THR A CA 1
ATOM 3597 C C . THR A 1 456 ? 3.667 -7.470 -21.670 1.00 75.44 456 THR A C 1
ATOM 3599 O O . THR A 1 456 ? 2.670 -7.377 -20.950 1.00 75.44 456 THR A O 1
ATOM 3602 N N . ARG A 1 457 ? 4.737 -6.690 -21.467 1.00 74.12 457 ARG A N 1
ATOM 3603 C CA . ARG A 1 457 ? 4.790 -5.677 -20.405 1.00 74.12 457 ARG A CA 1
ATOM 3604 C C . ARG A 1 457 ? 3.839 -4.512 -20.692 1.00 74.12 457 ARG A C 1
ATOM 3606 O O . ARG A 1 457 ? 3.149 -4.077 -19.773 1.00 74.12 457 ARG A O 1
ATOM 3613 N N . ALA A 1 458 ? 3.766 -4.044 -21.937 1.00 70.62 458 ALA A N 1
ATOM 3614 C CA . ALA A 1 458 ? 2.830 -3.008 -22.368 1.00 70.62 458 ALA A CA 1
ATOM 3615 C C . ALA A 1 458 ? 1.370 -3.466 -22.214 1.00 70.62 458 ALA A C 1
ATOM 3617 O O . ALA A 1 458 ? 0.566 -2.747 -21.624 1.00 70.62 458 ALA A O 1
ATOM 3618 N N . GLU A 1 459 ? 1.042 -4.694 -22.624 1.00 74.62 459 GLU A N 1
ATOM 3619 C CA . GLU A 1 459 ? -0.291 -5.288 -22.439 1.00 74.62 459 GLU A CA 1
ATOM 3620 C C . GLU A 1 459 ? -0.677 -5.387 -20.956 1.00 74.62 459 GLU A C 1
ATOM 3622 O O . GLU A 1 459 ? -1.783 -5.007 -20.571 1.00 74.62 459 GLU A O 1
ATOM 3627 N N . SER A 1 460 ? 0.253 -5.806 -20.091 1.00 81.50 460 SER A N 1
ATOM 3628 C CA . SER A 1 460 ? 0.034 -5.815 -18.641 1.00 81.50 460 SER A CA 1
ATOM 3629 C C . SER A 1 460 ? -0.273 -4.418 -18.087 1.00 81.50 460 SER A C 1
ATOM 3631 O O . SER A 1 460 ? -1.108 -4.287 -17.191 1.00 81.50 460 SER A O 1
ATOM 3633 N N . TRP A 1 461 ? 0.417 -3.371 -18.547 1.00 78.00 461 TRP A N 1
ATOM 3634 C CA . TRP A 1 461 ? 0.155 -2.001 -18.090 1.00 78.00 461 TRP A CA 1
ATOM 3635 C C . TRP A 1 461 ? -1.171 -1.461 -18.615 1.00 78.00 461 TRP A C 1
ATOM 3637 O O . TRP A 1 461 ? -1.898 -0.831 -17.850 1.00 78.00 461 TRP A O 1
ATOM 3647 N N . ARG A 1 462 ? -1.536 -1.796 -19.854 1.00 79.38 462 ARG A N 1
ATOM 3648 C CA . ARG A 1 462 ? -2.835 -1.459 -20.437 1.00 79.38 462 ARG A CA 1
ATOM 3649 C C . ARG A 1 462 ? -3.995 -2.048 -19.633 1.00 79.38 462 ARG A C 1
ATOM 3651 O O . ARG A 1 462 ? -4.929 -1.332 -19.287 1.00 79.38 462 ARG A O 1
ATOM 3658 N N . VAL A 1 463 ? -3.905 -3.324 -19.245 1.00 78.38 463 VAL A N 1
ATOM 3659 C CA . VAL A 1 463 ? -4.915 -3.975 -18.386 1.00 78.38 463 VAL A CA 1
ATOM 3660 C C . VAL A 1 463 ? -4.996 -3.305 -17.008 1.00 78.38 463 VAL A C 1
ATOM 3662 O O . VAL A 1 463 ? -6.086 -3.121 -16.466 1.00 78.38 463 VAL A O 1
ATOM 3665 N N . LYS A 1 464 ? -3.857 -2.900 -16.428 1.00 77.06 464 LYS A N 1
ATOM 3666 C CA . LYS A 1 464 ? -3.840 -2.150 -15.160 1.00 77.06 464 LYS A CA 1
ATOM 3667 C C . LYS A 1 464 ? -4.492 -0.772 -15.297 1.00 77.06 464 LYS A C 1
ATOM 3669 O O . LYS A 1 464 ? -5.256 -0.395 -14.413 1.00 77.06 464 LYS A O 1
ATOM 3674 N N . ALA A 1 465 ? -4.233 -0.057 -16.391 1.00 69.06 465 ALA A N 1
ATOM 3675 C CA . ALA A 1 465 ? -4.853 1.234 -16.675 1.00 69.06 465 ALA A CA 1
ATOM 3676 C C . ALA A 1 465 ? -6.375 1.101 -16.853 1.00 69.06 465 ALA A C 1
ATOM 3678 O O . ALA A 1 465 ? -7.123 1.844 -16.226 1.00 69.06 465 ALA A O 1
ATOM 3679 N N . GLU A 1 466 ? -6.841 0.097 -17.603 1.00 78.00 466 GLU A N 1
ATOM 3680 C CA . GLU A 1 466 ? -8.275 -0.165 -17.796 1.00 78.00 466 GLU A CA 1
ATOM 3681 C C . GLU A 1 466 ? -8.984 -0.508 -16.472 1.00 78.00 466 GLU A C 1
ATOM 3683 O O . GLU A 1 466 ? -10.093 -0.045 -16.198 1.00 78.00 466 GLU A O 1
ATOM 3688 N N . ASN A 1 467 ? -8.340 -1.294 -15.605 1.00 77.19 467 ASN A N 1
ATOM 3689 C CA . ASN A 1 467 ? -8.880 -1.605 -14.280 1.00 77.19 467 ASN A CA 1
ATOM 3690 C C . ASN A 1 467 ? -8.929 -0.376 -13.363 1.00 77.19 467 ASN A C 1
ATOM 3692 O O . ASN A 1 467 ? -9.892 -0.220 -12.608 1.00 77.19 467 ASN A O 1
ATOM 3696 N N . ALA A 1 468 ? -7.923 0.496 -13.433 1.00 70.75 468 ALA A N 1
ATOM 3697 C CA . ALA A 1 468 ? -7.906 1.745 -12.682 1.00 70.75 468 ALA A CA 1
ATOM 3698 C C . ALA A 1 468 ? -8.994 2.716 -13.178 1.00 70.75 468 ALA A C 1
ATOM 3700 O O . ALA A 1 468 ? -9.673 3.335 -12.364 1.00 70.75 468 ALA A O 1
ATOM 3701 N N . GLU A 1 469 ? -9.240 2.775 -14.490 1.00 75.56 469 GLU A N 1
ATOM 3702 C CA . GLU A 1 469 ? -10.315 3.573 -15.094 1.00 75.56 469 GLU A CA 1
ATOM 3703 C C . GLU A 1 469 ? -11.695 3.088 -14.631 1.00 75.56 469 GLU A C 1
ATOM 3705 O O . GLU A 1 469 ? -12.492 3.876 -14.124 1.00 75.56 469 GLU A O 1
ATOM 3710 N N . LYS A 1 470 ? -11.937 1.770 -14.640 1.00 79.56 470 LYS A N 1
ATOM 3711 C CA . LYS A 1 470 ? -13.165 1.175 -14.075 1.00 79.56 470 LYS A CA 1
ATOM 3712 C C . LYS A 1 470 ? -13.325 1.451 -12.576 1.00 79.56 470 LYS A C 1
ATOM 3714 O O . LYS A 1 470 ? -14.447 1.598 -12.091 1.00 79.56 470 LYS A O 1
ATOM 3719 N N . ALA A 1 471 ? -12.232 1.482 -11.813 1.00 72.62 471 ALA A N 1
ATOM 3720 C CA . ALA A 1 471 ? -12.275 1.820 -10.390 1.00 72.62 471 ALA A CA 1
ATOM 3721 C C . ALA A 1 471 ? -12.626 3.300 -10.173 1.00 72.62 471 ALA A C 1
ATOM 3723 O O . ALA A 1 471 ? -13.439 3.613 -9.298 1.00 72.62 471 ALA A O 1
ATOM 3724 N N . LEU A 1 472 ? -12.079 4.188 -11.005 1.00 75.38 472 LEU A N 1
ATOM 3725 C CA . LEU A 1 472 ? -12.395 5.610 -10.996 1.00 75.38 472 LEU A CA 1
ATOM 3726 C C . LEU A 1 472 ? -13.871 5.854 -11.334 1.00 75.38 472 LEU A C 1
ATOM 3728 O O . LEU A 1 472 ? -14.556 6.532 -10.575 1.00 75.38 472 LEU A O 1
ATOM 3732 N N . GLU A 1 473 ? -14.403 5.218 -12.381 1.00 77.62 473 GLU A N 1
ATOM 3733 C CA . GLU A 1 473 ? -15.824 5.317 -12.751 1.00 77.62 473 GLU A CA 1
ATOM 3734 C C . GLU A 1 473 ? -16.760 4.897 -11.603 1.00 77.62 473 GLU A C 1
ATOM 3736 O O . GLU A 1 473 ? -17.781 5.545 -11.343 1.00 77.62 473 GLU A O 1
ATOM 3741 N N . ARG A 1 474 ? -16.409 3.833 -10.862 1.00 79.62 474 ARG A N 1
ATOM 3742 C CA . ARG A 1 474 ? -17.163 3.402 -9.670 1.00 79.62 474 ARG A CA 1
ATOM 3743 C C . ARG A 1 474 ? -17.126 4.460 -8.568 1.00 79.62 474 ARG A C 1
ATOM 3745 O O . ARG A 1 474 ? -18.165 4.765 -7.981 1.00 79.62 474 ARG A O 1
ATOM 3752 N N . LYS A 1 475 ? -15.956 5.046 -8.304 1.00 77.69 475 LYS A N 1
ATOM 3753 C CA . LYS A 1 475 ? -15.792 6.099 -7.291 1.00 77.69 475 LYS A CA 1
ATOM 3754 C C . LYS A 1 475 ? -16.510 7.389 -7.683 1.00 77.69 475 LYS A C 1
ATOM 3756 O O . LYS A 1 475 ? -17.187 7.982 -6.846 1.00 77.69 475 LYS A O 1
ATOM 3761 N N . GLU A 1 476 ? -16.468 7.786 -8.949 1.00 75.31 476 GLU A N 1
ATOM 3762 C CA . GLU A 1 476 ? -17.246 8.917 -9.460 1.00 75.31 476 GLU A CA 1
ATOM 3763 C C . GLU A 1 476 ? -18.752 8.691 -9.312 1.00 75.31 476 GLU A C 1
ATOM 3765 O O . GLU A 1 476 ? -19.482 9.604 -8.916 1.00 75.31 476 GLU A O 1
ATOM 3770 N N . HIS A 1 477 ? -19.230 7.474 -9.585 1.00 79.44 477 HIS A N 1
ATOM 3771 C CA . HIS A 1 477 ? -20.626 7.110 -9.364 1.00 79.44 477 HIS A CA 1
ATOM 3772 C C . HIS A 1 477 ? -21.016 7.232 -7.882 1.00 79.44 477 HIS A C 1
ATOM 3774 O O . HIS A 1 477 ? -22.057 7.805 -7.562 1.00 79.44 477 HIS A O 1
ATOM 3780 N N . GLU A 1 478 ? -20.170 6.768 -6.959 1.00 76.38 478 GLU A N 1
ATOM 3781 C CA . GLU A 1 478 ? -20.392 6.948 -5.521 1.00 76.38 478 GLU A CA 1
ATOM 3782 C C . GLU A 1 478 ? -20.404 8.419 -5.088 1.00 76.38 478 GLU A C 1
ATOM 3784 O O . GLU A 1 478 ? -21.224 8.806 -4.254 1.00 76.38 478 GLU A O 1
ATOM 3789 N N . VAL A 1 479 ? -19.507 9.246 -5.631 1.00 73.56 479 VAL A N 1
ATOM 3790 C CA . VAL A 1 479 ? -19.495 10.693 -5.368 1.00 73.56 479 VAL A CA 1
ATOM 3791 C C . VAL A 1 479 ? -20.776 11.335 -5.896 1.00 73.56 479 VAL A C 1
ATOM 3793 O O . VAL A 1 479 ? -21.351 12.197 -5.234 1.00 73.56 479 VAL A O 1
ATOM 3796 N N . ARG A 1 480 ? -21.269 10.895 -7.058 1.00 78.81 480 ARG A N 1
ATOM 3797 C CA . ARG A 1 480 ? -22.532 11.370 -7.637 1.00 78.81 480 ARG A CA 1
ATOM 3798 C C . ARG A 1 480 ? -23.730 11.010 -6.755 1.00 78.81 480 ARG A C 1
ATOM 3800 O O . ARG A 1 480 ? -24.573 11.872 -6.521 1.00 78.81 480 ARG A O 1
ATOM 3807 N N . LEU A 1 481 ? -23.772 9.791 -6.210 1.00 78.12 481 LEU A N 1
ATOM 3808 C CA . LEU A 1 481 ? -24.784 9.380 -5.229 1.00 78.12 481 LEU A CA 1
ATOM 3809 C C . LEU A 1 481 ? -24.713 10.229 -3.951 1.00 78.12 481 LEU A C 1
ATOM 3811 O O . LEU A 1 481 ? -25.731 10.770 -3.529 1.00 78.12 481 LEU A O 1
ATOM 3815 N N . ALA A 1 482 ? -23.514 10.431 -3.396 1.00 72.94 482 ALA A N 1
ATOM 3816 C CA . ALA A 1 482 ? -23.316 11.251 -2.198 1.00 72.94 482 ALA A CA 1
ATOM 3817 C C . ALA A 1 482 ? -23.727 12.720 -2.414 1.00 72.94 482 ALA A C 1
ATOM 3819 O O . ALA A 1 482 ? -24.333 13.339 -1.542 1.00 72.94 482 ALA A O 1
ATOM 3820 N N . ARG A 1 483 ? -23.451 13.285 -3.598 1.00 74.81 483 ARG A N 1
ATOM 3821 C CA . ARG A 1 483 ? -23.938 14.621 -3.989 1.00 74.81 483 ARG A CA 1
ATOM 3822 C C . ARG A 1 483 ? -25.464 14.670 -4.096 1.00 74.81 483 ARG A C 1
ATOM 3824 O O . ARG A 1 483 ? -26.059 15.673 -3.715 1.00 74.81 483 ARG A O 1
ATOM 3831 N N . GLY A 1 484 ? -26.095 13.599 -4.577 1.00 80.38 484 GLY A N 1
ATOM 3832 C CA . GLY A 1 484 ? -27.553 13.471 -4.599 1.00 80.38 484 GLY A CA 1
ATOM 3833 C C . GLY A 1 484 ? -28.169 13.451 -3.197 1.00 80.38 484 GLY A C 1
ATOM 3834 O O . GLY A 1 484 ? -29.165 14.128 -2.957 1.00 80.38 484 GLY A O 1
ATOM 3835 N N . GLU A 1 485 ? -27.562 12.731 -2.252 1.00 78.38 485 GLU A N 1
ATOM 3836 C CA . GLU A 1 485 ? -27.984 12.720 -0.841 1.00 78.38 485 GLU A CA 1
ATOM 3837 C C . GLU A 1 485 ? -27.819 14.096 -0.180 1.00 78.38 485 GLU A C 1
ATOM 3839 O O . GLU A 1 485 ? -28.716 14.558 0.523 1.00 78.38 485 GLU A O 1
ATOM 3844 N N . LEU A 1 486 ? -26.724 14.802 -0.475 1.00 72.38 486 LEU A N 1
ATOM 3845 C CA . LEU A 1 486 ? -26.519 16.186 -0.036 1.00 72.38 486 LEU A CA 1
ATOM 3846 C C . LEU A 1 486 ? -27.585 17.141 -0.531 1.00 72.38 486 LEU A C 1
ATOM 3848 O O . LEU A 1 486 ? -28.048 17.973 0.242 1.00 72.38 486 LEU A O 1
ATOM 3852 N N . ALA A 1 487 ? -27.955 17.036 -1.806 1.00 74.19 487 ALA A N 1
ATOM 3853 C CA . ALA A 1 487 ? -28.998 17.876 -2.370 1.00 74.19 487 ALA A CA 1
ATOM 3854 C C . ALA A 1 487 ? -30.330 17.655 -1.636 1.00 74.19 487 ALA A C 1
ATOM 3856 O O . ALA A 1 487 ? -30.993 18.625 -1.284 1.00 74.19 487 ALA A O 1
ATOM 3857 N N . ARG A 1 488 ? -30.676 16.400 -1.306 1.00 77.06 488 ARG A N 1
ATOM 3858 C CA . ARG A 1 488 ? -31.878 16.093 -0.509 1.00 77.06 488 ARG A CA 1
ATOM 3859 C C . ARG A 1 488 ? -31.811 16.701 0.891 1.00 77.06 488 ARG A C 1
ATOM 3861 O O . ARG A 1 488 ? -32.757 17.365 1.298 1.00 77.06 488 ARG A O 1
ATOM 3868 N N . HIS A 1 489 ? -30.691 16.540 1.594 1.00 75.75 489 HIS A N 1
ATOM 3869 C CA . HIS A 1 489 ? -30.516 17.125 2.926 1.00 75.75 489 HIS A CA 1
ATOM 3870 C C . HIS A 1 489 ? -30.489 18.659 2.912 1.00 75.75 489 HIS A C 1
ATOM 3872 O O . HIS A 1 489 ? -30.957 19.290 3.856 1.00 75.75 489 HIS A O 1
ATOM 3878 N N . ALA A 1 490 ? -29.967 19.278 1.851 1.00 72.06 490 ALA A N 1
ATOM 3879 C CA . ALA A 1 490 ? -30.023 20.725 1.667 1.00 72.06 490 ALA A CA 1
ATOM 3880 C C . ALA A 1 490 ? -31.471 21.215 1.485 1.00 72.06 490 ALA A C 1
ATOM 3882 O O . ALA A 1 490 ? -31.857 22.200 2.106 1.00 72.06 490 ALA A O 1
ATOM 3883 N N . SER A 1 491 ? -32.297 20.492 0.725 1.00 74.94 491 SER A N 1
ATOM 3884 C CA . SER A 1 491 ? -33.726 20.805 0.600 1.00 74.94 491 SER A CA 1
ATOM 3885 C C . SER A 1 491 ? -34.512 20.559 1.897 1.00 74.94 491 SER A C 1
ATOM 3887 O O . SER A 1 491 ? -35.432 21.309 2.213 1.00 74.94 491 SER A O 1
ATOM 3889 N N . GLU A 1 492 ? -34.160 19.540 2.689 1.00 75.94 492 GLU A N 1
ATOM 3890 C CA . GLU A 1 492 ? -34.731 19.337 4.035 1.00 75.94 492 GLU A CA 1
ATOM 3891 C C . GLU A 1 492 ? -34.366 20.486 4.987 1.00 75.94 492 GLU A C 1
ATOM 3893 O O . GLU A 1 492 ? -35.202 20.938 5.767 1.00 75.94 492 GLU A O 1
ATOM 3898 N N . LEU A 1 493 ? -33.139 20.999 4.883 1.00 74.06 493 LEU A N 1
ATOM 3899 C CA . LEU A 1 493 ? -32.665 22.181 5.603 1.00 74.06 493 LEU A CA 1
ATOM 3900 C C . LEU A 1 493 ? -33.458 23.441 5.268 1.00 74.06 493 LEU A C 1
ATOM 3902 O O . LEU A 1 493 ? -33.819 24.190 6.172 1.00 74.06 493 LEU A O 1
ATOM 3906 N N . GLU A 1 494 ? -33.716 23.671 3.982 1.00 77.94 494 GLU A N 1
ATOM 3907 C CA . GLU A 1 494 ? -34.532 24.796 3.520 1.00 77.94 494 GLU A CA 1
ATOM 3908 C C . GLU A 1 494 ? -35.961 24.692 4.067 1.00 77.94 494 GLU A C 1
ATOM 3910 O O . GLU A 1 494 ? -36.453 25.653 4.656 1.00 77.94 494 GLU A O 1
ATOM 3915 N N . ARG A 1 495 ? -36.576 23.502 4.024 1.00 76.75 495 ARG A N 1
ATOM 3916 C CA . ARG A 1 495 ? -37.902 23.261 4.627 1.00 76.75 495 ARG A CA 1
ATOM 3917 C C . ARG A 1 495 ? -37.928 23.505 6.137 1.00 76.75 495 ARG A C 1
ATOM 3919 O O . ARG A 1 495 ? -38.887 24.068 6.658 1.00 76.75 495 ARG A O 1
ATOM 3926 N N . LEU A 1 496 ? -36.887 23.096 6.862 1.00 74.56 496 LEU A N 1
ATOM 3927 C CA . LEU A 1 496 ? -36.783 23.362 8.301 1.00 74.56 496 LEU A CA 1
ATOM 3928 C C . LEU A 1 496 ? -36.589 24.854 8.598 1.00 74.56 496 LEU A C 1
ATOM 3930 O O . LEU A 1 496 ? -37.124 25.354 9.588 1.00 74.56 496 LEU A O 1
ATOM 3934 N N . ALA A 1 497 ? -35.866 25.579 7.742 1.00 73.69 497 ALA A N 1
ATOM 3935 C CA . ALA A 1 497 ? -35.726 27.027 7.856 1.00 73.69 497 ALA A CA 1
ATOM 3936 C C . ALA A 1 497 ? -37.060 27.755 7.603 1.00 73.69 497 ALA A C 1
ATOM 3938 O O . ALA A 1 497 ? -37.389 28.693 8.331 1.00 73.69 497 ALA A O 1
ATOM 3939 N N . GLU A 1 498 ? -37.858 27.299 6.635 1.00 77.38 498 GLU A N 1
ATOM 3940 C CA . GLU A 1 498 ? -39.216 27.803 6.383 1.00 77.38 498 GLU A CA 1
ATOM 3941 C C . GLU A 1 498 ? -40.158 27.534 7.568 1.00 77.38 498 GLU A C 1
ATOM 3943 O O . GLU A 1 498 ? -40.863 28.442 8.020 1.00 77.38 498 GLU A O 1
ATOM 3948 N N . LEU A 1 499 ? -40.119 26.324 8.141 1.00 72.12 499 LEU A N 1
ATOM 3949 C CA . LEU A 1 499 ? -40.872 25.978 9.354 1.00 72.12 499 LEU A CA 1
ATOM 3950 C C . LEU A 1 499 ? -40.471 26.850 10.547 1.00 72.12 499 LEU A C 1
ATOM 3952 O O . LEU A 1 499 ? -41.331 27.294 11.308 1.00 72.12 499 LEU A O 1
ATOM 3956 N N . GLN A 1 500 ? -39.181 27.154 10.692 1.00 69.88 500 GLN A N 1
ATOM 3957 C CA . GLN A 1 500 ? -38.714 28.063 11.732 1.00 69.88 500 GLN A CA 1
ATOM 3958 C C . GLN A 1 500 ? -39.257 29.486 11.543 1.00 69.88 500 GLN A C 1
ATOM 3960 O O . GLN A 1 500 ? -39.719 30.085 12.513 1.00 69.88 500 GLN A O 1
ATOM 3965 N N . GLN A 1 501 ? -39.268 30.016 10.316 1.00 76.06 501 GLN A N 1
ATOM 3966 C CA . GLN A 1 501 ? -39.867 31.329 10.051 1.00 76.06 501 GLN A CA 1
ATOM 3967 C C . GLN A 1 501 ? -41.376 31.349 10.337 1.00 76.06 501 GLN A C 1
ATOM 3969 O O . GLN A 1 501 ? -41.899 32.357 10.813 1.00 76.06 501 GLN A O 1
ATOM 3974 N N . LEU A 1 502 ? -42.087 30.247 10.081 1.00 70.06 502 LEU A N 1
ATOM 3975 C CA . LEU A 1 502 ? -43.506 30.103 10.424 1.00 70.06 502 LEU A CA 1
ATOM 3976 C C . LEU A 1 502 ? -43.744 30.098 11.941 1.00 70.06 502 LEU A C 1
ATOM 3978 O O . LEU A 1 502 ? -44.694 30.728 12.406 1.00 70.06 502 LEU A O 1
ATOM 3982 N N . ILE A 1 503 ? -42.876 29.435 12.709 1.00 67.00 503 ILE A N 1
ATOM 3983 C CA . ILE A 1 503 ? -42.944 29.390 14.178 1.00 67.00 503 ILE A CA 1
ATOM 3984 C C . ILE A 1 503 ? -42.606 30.759 14.784 1.00 67.00 503 ILE A C 1
ATOM 3986 O O . ILE A 1 503 ? -43.316 31.236 15.667 1.00 67.00 503 ILE A O 1
ATOM 3990 N N . GLU A 1 504 ? -41.587 31.446 14.263 1.00 70.00 504 GLU A N 1
ATOM 3991 C CA . GLU A 1 504 ? -41.231 32.808 14.686 1.00 70.00 504 GLU A CA 1
ATOM 3992 C C . GLU A 1 504 ? -42.360 33.817 14.411 1.00 70.00 504 GLU A C 1
ATOM 3994 O O . GLU A 1 504 ? -42.576 34.729 15.207 1.00 70.00 504 GLU A O 1
ATOM 3999 N N . ARG A 1 505 ? -43.146 33.618 13.343 1.00 72.94 505 ARG A N 1
ATOM 4000 C CA . ARG A 1 505 ? -44.331 34.438 13.037 1.00 72.94 505 ARG A CA 1
ATOM 4001 C C . ARG A 1 505 ? -45.549 34.143 13.921 1.00 72.94 505 ARG A C 1
ATOM 4003 O O . ARG A 1 505 ? -46.452 34.974 13.955 1.00 72.94 505 ARG A O 1
ATOM 4010 N N . LYS A 1 506 ? -45.605 33.000 14.618 1.00 67.81 506 LYS A N 1
ATOM 4011 C CA . LYS A 1 506 ? -46.782 32.582 15.407 1.00 67.81 506 LYS A CA 1
ATOM 4012 C C . LYS A 1 506 ? -46.765 32.952 16.896 1.00 67.81 506 LYS A C 1
ATOM 4014 O O . LYS A 1 506 ? -47.796 32.778 17.530 1.00 67.81 506 LYS A O 1
ATOM 4019 N N . GLY A 1 507 ? -45.693 33.555 17.413 1.00 52.88 507 GLY A N 1
ATOM 4020 C CA . GLY A 1 507 ? -45.703 34.293 18.687 1.00 52.88 507 GLY A CA 1
ATOM 4021 C C . GLY A 1 507 ? -45.870 33.461 19.974 1.00 52.88 507 GLY A C 1
ATOM 4022 O O . GLY A 1 507 ? -46.930 32.922 20.263 1.00 52.88 507 GLY A O 1
ATOM 4023 N N . ASP A 1 508 ? -44.802 33.441 20.775 1.00 53.72 508 ASP A N 1
ATOM 4024 C CA . ASP A 1 508 ? -44.688 33.275 22.240 1.00 53.72 508 ASP A CA 1
ATOM 4025 C C . ASP A 1 508 ? -45.427 32.170 23.026 1.00 53.72 508 ASP A C 1
ATOM 4027 O O . ASP A 1 508 ? -45.198 32.072 24.230 1.00 53.72 508 ASP A O 1
ATOM 4031 N N . GLN A 1 509 ? -46.223 31.283 22.425 1.00 53.31 509 GLN A N 1
ATOM 4032 C CA . GLN A 1 509 ? -46.926 30.246 23.205 1.00 53.31 509 GLN A CA 1
ATOM 4033 C C . GLN A 1 509 ? -46.217 28.891 23.343 1.00 53.31 509 GLN A C 1
ATOM 4035 O O . GLN A 1 509 ? -46.688 28.053 24.104 1.00 53.31 509 GLN A O 1
ATOM 4040 N N . GLU A 1 510 ? -45.071 28.651 22.703 1.00 57.16 510 GLU A N 1
ATOM 4041 C CA . GLU A 1 510 ? -44.467 27.307 22.689 1.00 57.16 510 GLU A CA 1
ATOM 4042 C C . GLU A 1 510 ? -42.960 27.351 22.994 1.00 57.16 510 GLU A C 1
ATOM 4044 O O . GLU A 1 510 ? -42.108 27.264 22.108 1.00 57.16 510 GLU A O 1
ATOM 4049 N N . GLY A 1 511 ? -42.623 27.502 24.282 1.00 61.91 511 GLY A N 1
ATOM 4050 C CA . GLY A 1 511 ? -41.245 27.396 24.784 1.00 61.91 511 GLY A CA 1
ATOM 4051 C C . GLY A 1 511 ? -40.602 26.038 24.473 1.00 61.91 511 GLY A C 1
ATOM 4052 O O . GLY A 1 511 ? -39.440 25.990 24.071 1.00 61.91 511 GLY A O 1
ATOM 4053 N N . ASP A 1 512 ? -41.392 24.965 24.525 1.00 60.44 512 ASP A N 1
ATOM 4054 C CA . ASP A 1 512 ? -40.932 23.595 24.267 1.00 60.44 512 ASP A CA 1
ATOM 4055 C C . ASP A 1 512 ? -40.543 23.376 22.791 1.00 60.44 512 ASP A C 1
ATOM 4057 O O . ASP A 1 512 ? -39.582 22.667 22.488 1.00 60.44 512 ASP A O 1
ATOM 4061 N N . LEU A 1 513 ? -41.214 24.046 21.842 1.00 60.91 513 LEU A N 1
ATOM 4062 C CA . LEU A 1 513 ? -40.855 23.955 20.420 1.00 60.91 513 LEU A CA 1
ATOM 4063 C C . LEU A 1 513 ? -39.555 24.689 20.088 1.00 60.91 513 LEU A C 1
ATOM 4065 O O . LEU A 1 513 ? -38.841 24.264 19.180 1.00 60.91 513 LEU A O 1
ATOM 4069 N N . ARG A 1 514 ? -39.211 25.764 20.813 1.00 66.75 514 ARG A N 1
ATOM 4070 C CA . ARG A 1 514 ? -37.923 26.454 20.622 1.00 66.75 514 ARG A CA 1
ATOM 4071 C C . ARG A 1 514 ? -36.750 25.585 21.060 1.00 66.75 514 ARG A C 1
ATOM 4073 O O . ARG A 1 514 ? -35.719 25.595 20.389 1.00 66.75 514 ARG A O 1
ATOM 4080 N N . GLU A 1 515 ? -36.907 24.823 22.137 1.00 67.69 515 GLU A N 1
ATOM 4081 C CA . GLU A 1 515 ? -35.865 23.921 22.634 1.00 67.69 515 GLU A CA 1
ATOM 4082 C C . GLU A 1 515 ? -35.682 22.706 21.704 1.00 67.69 515 GLU A C 1
ATOM 4084 O O . GLU A 1 515 ? -34.553 22.363 21.345 1.00 67.69 515 GLU A O 1
ATOM 4089 N N . ILE A 1 516 ? -36.783 22.144 21.186 1.00 66.25 516 ILE A N 1
ATOM 4090 C CA . ILE A 1 516 ? -36.745 21.093 20.154 1.00 66.25 516 ILE A CA 1
ATOM 4091 C C . ILE A 1 516 ? -36.109 21.618 18.854 1.00 66.25 516 ILE A C 1
ATOM 4093 O O . ILE A 1 516 ? -35.263 20.942 18.272 1.00 66.25 516 ILE A O 1
ATOM 4097 N N . LEU A 1 517 ? -36.436 22.837 18.410 1.00 66.75 517 LEU A N 1
ATOM 4098 C CA . LEU A 1 517 ? -35.829 23.456 17.221 1.00 66.75 517 LEU A CA 1
ATOM 4099 C C . LEU A 1 517 ? -34.329 23.723 17.378 1.00 66.75 517 LEU A C 1
ATOM 4101 O O . LEU A 1 517 ? -33.579 23.543 16.418 1.00 66.75 517 LEU A O 1
ATOM 4105 N N . LEU A 1 518 ? -33.881 24.148 18.562 1.00 71.12 518 LEU A N 1
ATOM 4106 C CA . LEU A 1 518 ? -32.458 24.322 18.867 1.00 71.12 518 LEU A CA 1
ATOM 4107 C C . LEU A 1 518 ? -31.719 22.982 18.825 1.00 71.12 518 LEU A C 1
ATOM 4109 O O . LEU A 1 518 ? -30.679 22.887 18.174 1.00 71.12 518 LEU A O 1
ATOM 4113 N N . SER A 1 519 ? -32.302 21.933 19.412 1.00 70.62 519 SER A N 1
ATOM 4114 C CA . SER A 1 519 ? -31.753 20.575 19.356 1.00 70.62 519 SER A CA 1
ATOM 4115 C C . SER A 1 519 ? -31.671 20.043 17.921 1.00 70.62 519 SER A C 1
ATOM 4117 O O . SER A 1 519 ? -30.629 19.533 17.505 1.00 70.62 519 SER A O 1
ATOM 4119 N N . VAL A 1 520 ? -32.724 20.235 17.119 1.00 69.38 520 VAL A N 1
ATOM 4120 C CA . VAL A 1 520 ? -32.732 19.852 15.699 1.00 69.38 520 VAL A CA 1
ATOM 4121 C C . VAL A 1 520 ? -31.689 20.658 14.920 1.00 69.38 520 VAL A C 1
ATOM 4123 O O . VAL A 1 520 ? -30.954 20.077 14.130 1.00 69.38 520 VAL A O 1
ATOM 4126 N N . LYS A 1 521 ? -31.530 21.964 15.172 1.00 70.31 521 LYS A N 1
ATOM 4127 C CA . LYS A 1 521 ? -30.481 22.787 14.542 1.00 70.31 521 LYS A CA 1
ATOM 4128 C C . LYS A 1 521 ? -29.071 22.298 14.861 1.00 70.31 521 LYS A C 1
ATOM 4130 O O . LYS A 1 521 ? -28.240 22.237 13.955 1.00 70.31 521 LYS A O 1
ATOM 4135 N N . GLU A 1 522 ? -28.796 21.941 16.111 1.00 71.69 522 GLU A N 1
ATOM 4136 C CA . GLU A 1 522 ? -27.490 21.414 16.521 1.00 71.69 522 GLU A CA 1
ATOM 4137 C C . GLU A 1 522 ? -27.209 20.042 15.903 1.00 71.69 522 GLU A C 1
ATOM 4139 O O . GLU A 1 522 ? -26.137 19.830 15.328 1.00 71.69 522 GLU A O 1
ATOM 4144 N N . GLN A 1 523 ? -28.191 19.134 15.931 1.00 68.88 523 GLN A N 1
ATOM 4145 C CA . GLN A 1 523 ? -28.080 17.821 15.291 1.00 68.88 523 GLN A CA 1
ATOM 4146 C C . GLN A 1 523 ? -27.832 17.949 13.790 1.00 68.88 523 GLN A C 1
ATOM 4148 O O . GLN A 1 523 ? -27.030 17.211 13.218 1.00 68.88 523 GLN A O 1
ATOM 4153 N N . LEU A 1 524 ? -28.467 18.922 13.149 1.00 66.50 524 LEU A N 1
ATOM 4154 C CA . LEU A 1 524 ? -28.411 19.073 11.707 1.00 66.50 524 LEU A CA 1
ATOM 4155 C C . LEU A 1 524 ? -27.168 19.848 11.242 1.00 66.50 524 LEU A C 1
ATOM 4157 O O . LEU A 1 524 ? -26.596 19.527 10.198 1.00 66.50 524 LEU A O 1
ATOM 4161 N N . ALA A 1 525 ? -26.651 20.768 12.062 1.00 68.69 525 ALA A N 1
ATOM 4162 C CA . ALA A 1 525 ? -25.314 21.336 11.891 1.00 68.69 525 ALA A CA 1
ATOM 4163 C C . ALA A 1 525 ? -24.220 20.260 12.025 1.00 68.69 525 ALA A C 1
ATOM 4165 O O . ALA A 1 525 ? -23.305 20.207 11.197 1.00 68.69 525 ALA A O 1
ATOM 4166 N N . ALA A 1 526 ? -24.346 19.355 13.003 1.00 65.31 526 ALA A N 1
ATOM 4167 C CA . ALA A 1 526 ? -23.441 18.217 13.161 1.00 65.31 526 ALA A CA 1
ATOM 4168 C C . ALA A 1 526 ? -23.526 17.246 11.968 1.00 65.31 526 ALA A C 1
ATOM 4170 O O . ALA A 1 526 ? -22.498 16.818 11.438 1.00 65.31 526 ALA A O 1
ATOM 4171 N N . HIS A 1 527 ? -24.736 16.961 11.477 1.00 67.69 527 HIS A N 1
ATOM 4172 C CA . HIS A 1 527 ? -24.941 16.104 10.308 1.00 67.69 527 HIS A CA 1
ATOM 4173 C C . HIS A 1 527 ? -24.346 16.717 9.029 1.00 67.69 527 HIS A C 1
ATOM 4175 O O . HIS A 1 527 ? -23.691 16.019 8.252 1.00 67.69 527 HIS A O 1
ATOM 4181 N N . LYS A 1 528 ? -24.491 18.036 8.833 1.00 72.50 528 LYS A N 1
ATOM 4182 C CA . LYS A 1 528 ? -23.879 18.782 7.719 1.00 72.50 528 LYS A CA 1
ATOM 4183 C C . LYS A 1 528 ? -22.348 18.764 7.786 1.00 72.50 528 LYS A C 1
ATOM 4185 O O . LYS A 1 528 ? -21.694 18.588 6.758 1.00 72.50 528 LYS A O 1
ATOM 4190 N N . ALA A 1 529 ? -21.767 18.892 8.981 1.00 66.38 529 ALA A N 1
ATOM 4191 C CA . ALA A 1 529 ? -20.320 18.797 9.181 1.00 66.38 529 ALA A CA 1
ATOM 4192 C C . ALA A 1 529 ? -19.778 17.393 8.850 1.00 66.38 529 ALA A C 1
ATOM 4194 O O . ALA A 1 529 ? -18.777 17.272 8.142 1.00 66.38 529 ALA A O 1
ATOM 4195 N N . LEU A 1 530 ? -20.472 16.335 9.285 1.00 64.50 530 LEU A N 1
ATOM 4196 C CA . LEU A 1 530 ? -20.117 14.946 8.969 1.00 64.50 530 LEU A CA 1
ATOM 4197 C C . LEU A 1 530 ? -20.211 14.643 7.469 1.00 64.50 530 LEU A C 1
ATOM 4199 O O . LEU A 1 530 ? -19.336 13.977 6.916 1.00 64.50 530 LEU A O 1
ATOM 4203 N N . LEU A 1 531 ? -21.234 15.162 6.790 1.00 67.56 531 LEU A N 1
ATOM 4204 C CA . LEU A 1 531 ? -21.386 14.998 5.345 1.00 67.56 531 LEU A CA 1
ATOM 4205 C C . LEU A 1 531 ? -20.300 15.732 4.548 1.00 67.56 531 LEU A C 1
ATOM 4207 O O . LEU A 1 531 ? -19.756 15.165 3.601 1.00 67.56 531 LEU A O 1
ATOM 4211 N N . ASN A 1 532 ? -19.925 16.945 4.963 1.00 67.56 532 ASN A N 1
ATOM 4212 C CA . ASN A 1 532 ? -18.813 17.678 4.353 1.00 67.56 532 ASN A CA 1
ATOM 4213 C C . ASN A 1 532 ? -17.470 16.957 4.547 1.00 67.56 532 ASN A C 1
ATOM 4215 O O . ASN A 1 532 ? -16.690 16.857 3.602 1.00 67.56 532 ASN A O 1
ATOM 4219 N N . LEU A 1 533 ? -17.218 16.392 5.732 1.00 63.22 533 LEU A N 1
ATOM 4220 C CA . LEU A 1 533 ? -16.035 15.559 5.978 1.00 63.22 533 LEU A CA 1
ATOM 4221 C C . LEU A 1 533 ? -16.028 14.303 5.099 1.00 63.22 533 LEU A C 1
ATOM 4223 O O . LEU A 1 533 ? -14.995 13.960 4.528 1.00 63.22 533 LEU A O 1
ATOM 4227 N N . ARG A 1 534 ? -17.183 13.647 4.930 1.00 68.25 534 ARG A N 1
ATOM 4228 C CA . ARG A 1 534 ? -17.319 12.454 4.081 1.00 68.25 534 ARG A CA 1
ATOM 4229 C C . ARG A 1 534 ? -17.093 12.764 2.598 1.00 68.25 534 ARG A C 1
ATOM 4231 O O . ARG A 1 534 ? -16.474 11.963 1.903 1.00 68.25 534 ARG A O 1
ATOM 4238 N N . LEU A 1 535 ? -17.548 13.923 2.120 1.00 67.44 535 LEU A N 1
ATOM 4239 C CA . LEU A 1 535 ? -17.242 14.415 0.773 1.00 67.44 535 LEU A CA 1
ATOM 4240 C C . LEU A 1 535 ? -15.757 14.712 0.582 1.00 67.44 535 LEU A C 1
ATOM 4242 O O . LEU A 1 535 ? -15.205 14.338 -0.448 1.00 67.44 535 LEU A O 1
ATOM 4246 N N . LEU A 1 536 ? -15.123 15.383 1.548 1.00 66.50 536 LEU A N 1
ATOM 4247 C CA . LEU A 1 536 ? -13.700 15.709 1.480 1.00 66.50 536 LEU A CA 1
ATOM 4248 C C . LEU A 1 536 ? -12.857 14.433 1.418 1.00 66.50 536 LEU A C 1
ATOM 4250 O O . LEU A 1 536 ? -12.012 14.315 0.534 1.00 66.50 536 LEU A O 1
ATOM 4254 N N . LEU A 1 537 ? -13.166 13.439 2.257 1.00 63.44 537 LEU A N 1
ATOM 4255 C CA . LEU A 1 537 ? -12.534 12.117 2.219 1.00 63.44 537 LEU A CA 1
ATOM 4256 C C . LEU A 1 537 ? -12.717 11.422 0.864 1.00 63.44 537 LEU A C 1
ATOM 4258 O O . LEU A 1 537 ? -11.739 10.991 0.262 1.00 63.44 537 LEU A O 1
ATOM 4262 N N . LYS A 1 538 ? -13.943 11.381 0.329 1.00 67.88 538 LYS A N 1
ATOM 4263 C CA . LYS A 1 538 ? -14.191 10.767 -0.986 1.00 67.88 538 LYS A CA 1
ATOM 4264 C C . LYS A 1 538 ? -13.536 11.531 -2.141 1.00 67.88 538 LYS A C 1
ATOM 4266 O O . LYS A 1 538 ? -13.137 10.911 -3.121 1.00 67.88 538 LYS A O 1
ATOM 4271 N N . SER A 1 539 ? -13.409 12.856 -2.040 1.00 64.88 539 SER A N 1
ATOM 4272 C CA . SER A 1 539 ? -12.681 13.659 -3.028 1.00 64.88 539 SER A CA 1
ATOM 4273 C C . SER A 1 539 ? -11.174 13.408 -2.978 1.00 64.88 539 SER A C 1
ATOM 4275 O O . SER A 1 539 ? -10.561 13.322 -4.035 1.00 64.88 539 SER A O 1
ATOM 4277 N N . ALA A 1 540 ? -10.611 13.198 -1.781 1.00 59.56 540 ALA A N 1
ATOM 4278 C CA . ALA A 1 540 ? -9.209 12.842 -1.589 1.00 59.56 540 ALA A CA 1
ATOM 4279 C C . ALA A 1 540 ? -8.893 11.445 -2.161 1.00 59.56 540 ALA A C 1
ATOM 4281 O O . ALA A 1 540 ? -7.911 11.278 -2.883 1.00 59.56 540 ALA A O 1
ATOM 4282 N N . GLU A 1 541 ? -9.771 10.463 -1.926 1.00 63.88 541 GLU A N 1
ATOM 4283 C CA . GLU A 1 541 ? -9.670 9.124 -2.530 1.00 63.88 541 GLU A CA 1
ATOM 4284 C C . GLU A 1 541 ? -9.764 9.166 -4.064 1.00 63.88 541 GLU A C 1
ATOM 4286 O O . GLU A 1 541 ? -9.054 8.437 -4.756 1.00 63.88 541 GLU A O 1
ATOM 4291 N N . ALA A 1 542 ? -10.631 10.024 -4.613 1.00 60.59 542 ALA A N 1
ATOM 4292 C CA . ALA A 1 542 ? -10.749 10.201 -6.057 1.00 60.59 542 ALA A CA 1
ATOM 4293 C C . ALA A 1 542 ? -9.486 10.841 -6.653 1.00 60.59 542 ALA A C 1
ATOM 4295 O O . ALA A 1 542 ? -9.028 10.393 -7.701 1.00 60.59 542 ALA A O 1
ATOM 4296 N N . THR A 1 543 ? -8.882 11.831 -5.987 1.00 65.62 543 THR A N 1
ATOM 4297 C CA . THR A 1 543 ? -7.608 12.416 -6.436 1.00 65.62 543 THR A CA 1
ATOM 4298 C C . THR A 1 543 ? -6.452 11.419 -6.409 1.00 65.62 543 THR A C 1
ATOM 4300 O O . THR A 1 543 ? -5.674 11.410 -7.357 1.00 65.62 543 THR A O 1
ATOM 4303 N N . ASP A 1 544 ? -6.368 10.533 -5.410 1.00 62.59 544 ASP A N 1
ATOM 4304 C CA . ASP A 1 544 ? -5.360 9.458 -5.393 1.00 62.59 544 ASP A CA 1
ATOM 4305 C C . ASP A 1 544 ? -5.587 8.457 -6.546 1.00 62.59 544 ASP A C 1
ATOM 4307 O O . ASP A 1 544 ? -4.647 8.026 -7.211 1.00 62.59 544 ASP A O 1
ATOM 4311 N N . ALA A 1 545 ? -6.840 8.132 -6.876 1.00 57.88 545 ALA A N 1
ATOM 4312 C CA . ALA A 1 545 ? -7.135 7.279 -8.029 1.00 57.88 545 ALA A CA 1
ATOM 4313 C C . ALA A 1 545 ? -6.774 7.944 -9.378 1.00 57.88 545 ALA A C 1
ATOM 4315 O O . ALA A 1 545 ? -6.270 7.265 -10.277 1.00 57.88 545 ALA A O 1
ATOM 4316 N N . VAL A 1 546 ? -6.981 9.262 -9.517 1.00 63.34 546 VAL A N 1
ATOM 4317 C CA . VAL A 1 546 ? -6.578 10.032 -10.711 1.00 63.34 546 VAL A CA 1
ATOM 4318 C C . VAL A 1 546 ? -5.057 10.047 -10.871 1.00 63.34 546 VAL A C 1
ATOM 4320 O O . VAL A 1 546 ? -4.568 9.797 -11.972 1.00 63.34 546 VAL A O 1
ATOM 4323 N N . THR A 1 547 ? -4.293 10.274 -9.799 1.00 67.00 547 THR A N 1
ATOM 4324 C CA . THR A 1 547 ? -2.821 10.317 -9.879 1.00 67.00 547 THR A CA 1
ATOM 4325 C C . THR A 1 547 ? -2.226 8.956 -10.245 1.00 67.00 547 THR A C 1
ATOM 4327 O O . THR A 1 547 ? -1.310 8.884 -11.069 1.00 67.00 547 THR A O 1
ATOM 4330 N N . HIS A 1 548 ? -2.786 7.855 -9.732 1.00 61.09 548 HIS A N 1
ATOM 4331 C CA . HIS A 1 548 ? -2.392 6.503 -10.144 1.00 61.09 548 HIS A CA 1
ATOM 4332 C C . HIS A 1 548 ? -2.715 6.209 -11.621 1.00 61.09 548 HIS A C 1
ATOM 4334 O O . HIS A 1 548 ? -1.916 5.564 -12.308 1.00 61.09 548 HIS A O 1
ATOM 4340 N N . LEU A 1 549 ? -3.842 6.711 -12.136 1.00 62.09 549 LEU A N 1
ATOM 4341 C CA . LEU A 1 549 ? -4.210 6.613 -13.554 1.00 62.09 549 LEU A CA 1
ATOM 4342 C C . LEU A 1 549 ? -3.283 7.423 -14.462 1.00 62.09 549 LEU A C 1
ATOM 4344 O O . LEU A 1 549 ? -2.849 6.926 -15.502 1.00 62.09 549 LEU A O 1
ATOM 4348 N N . GLU A 1 550 ? -2.952 8.652 -14.074 1.00 69.81 550 GLU A N 1
ATOM 4349 C CA . GLU A 1 550 ? -2.010 9.492 -14.816 1.00 69.81 550 GLU A CA 1
ATOM 4350 C C . GLU A 1 550 ? -0.619 8.858 -14.859 1.00 69.81 550 GLU A C 1
ATOM 4352 O O . GLU A 1 550 ? -0.006 8.785 -15.924 1.00 69.81 550 GLU A O 1
ATOM 4357 N N . PHE A 1 551 ? -0.154 8.297 -13.741 1.00 66.38 551 PHE A N 1
ATOM 4358 C CA . PHE A 1 551 ? 1.109 7.566 -13.692 1.00 66.38 551 PHE A CA 1
ATOM 4359 C C . PHE A 1 551 ? 1.108 6.327 -14.601 1.00 66.38 551 PHE A C 1
ATOM 4361 O O . PHE A 1 551 ? 2.076 6.091 -15.331 1.00 66.38 551 PHE A O 1
ATOM 4368 N N . ALA A 1 552 ? 0.015 5.556 -14.611 1.00 64.19 552 ALA A N 1
ATOM 4369 C CA . ALA A 1 552 ? -0.139 4.411 -15.506 1.00 64.19 552 ALA A CA 1
ATOM 4370 C C . ALA A 1 552 ? -0.122 4.833 -16.988 1.00 64.19 552 ALA A C 1
ATOM 4372 O O . ALA A 1 552 ? 0.602 4.225 -17.777 1.00 64.19 552 ALA A O 1
ATOM 4373 N N . ARG A 1 553 ? -0.823 5.918 -17.354 1.00 68.81 553 ARG A N 1
ATOM 4374 C CA . ARG A 1 553 ? -0.838 6.474 -18.723 1.00 68.81 553 ARG A CA 1
ATOM 4375 C C . ARG A 1 553 ? 0.527 7.009 -19.164 1.00 68.81 553 ARG A C 1
ATOM 4377 O O . ARG A 1 553 ? 0.908 6.850 -20.322 1.00 68.81 553 ARG A O 1
ATOM 4384 N N . VAL A 1 554 ? 1.288 7.626 -18.258 1.00 72.56 554 VAL A N 1
ATOM 4385 C CA . VAL A 1 554 ? 2.661 8.079 -18.545 1.00 72.56 554 VAL A CA 1
ATOM 4386 C C . VAL A 1 554 ? 3.588 6.885 -18.788 1.00 72.56 554 VAL A C 1
ATOM 4388 O O . VAL A 1 554 ? 4.380 6.912 -19.731 1.00 72.56 554 VAL A O 1
ATOM 4391 N N . LYS A 1 555 ? 3.470 5.812 -17.993 1.00 70.56 555 LYS A N 1
ATOM 4392 C CA . LYS A 1 555 ? 4.230 4.571 -18.220 1.00 70.56 555 LYS A CA 1
ATOM 4393 C C . LYS A 1 555 ? 3.851 3.879 -19.528 1.00 70.56 555 LYS A C 1
ATOM 4395 O O . LYS A 1 555 ? 4.747 3.412 -20.225 1.00 70.56 555 LYS A O 1
ATOM 4400 N N . GLU A 1 556 ? 2.566 3.842 -19.871 1.00 70.88 556 GLU A N 1
ATOM 4401 C CA . GLU A 1 556 ? 2.081 3.298 -21.144 1.00 70.88 556 GLU A CA 1
ATOM 4402 C C . GLU A 1 556 ? 2.687 4.053 -22.335 1.00 70.88 556 GLU A C 1
ATOM 4404 O O . GLU A 1 556 ? 3.331 3.431 -23.175 1.00 70.88 556 GLU A O 1
ATOM 4409 N N . LYS A 1 557 ? 2.623 5.393 -22.345 1.00 72.25 557 LYS A N 1
ATOM 4410 C CA . LYS A 1 557 ? 3.245 6.215 -23.401 1.00 72.25 557 LYS A CA 1
ATOM 4411 C C . LYS A 1 557 ? 4.754 6.012 -23.525 1.00 72.25 557 LYS A C 1
ATOM 4413 O O . LYS A 1 557 ? 5.280 6.001 -24.634 1.00 72.25 557 LYS A O 1
ATOM 4418 N N . ASN A 1 558 ? 5.463 5.866 -22.407 1.00 72.62 558 ASN A N 1
ATOM 4419 C CA . ASN A 1 558 ? 6.908 5.639 -22.430 1.00 72.62 558 ASN A CA 1
ATOM 4420 C C . ASN A 1 558 ? 7.242 4.259 -23.034 1.00 72.62 558 ASN A C 1
ATOM 4422 O O . ASN A 1 558 ? 8.120 4.141 -23.886 1.00 72.62 558 ASN A O 1
ATOM 4426 N N . LEU A 1 559 ? 6.477 3.222 -22.677 1.00 71.12 559 LEU A N 1
ATOM 4427 C CA . LEU A 1 559 ? 6.620 1.891 -23.275 1.00 71.12 559 LEU A CA 1
ATOM 4428 C C . LEU A 1 559 ? 6.250 1.875 -24.767 1.00 71.12 559 LEU A C 1
ATOM 4430 O O . LEU A 1 559 ? 6.931 1.213 -25.548 1.00 71.12 559 LEU A O 1
ATOM 4434 N N . GLU A 1 560 ? 5.225 2.621 -25.188 1.00 70.44 560 GLU A N 1
ATOM 4435 C CA . GLU A 1 560 ? 4.883 2.794 -26.608 1.00 70.44 560 GLU A CA 1
ATOM 4436 C C . GLU A 1 560 ? 6.016 3.466 -27.396 1.00 70.44 560 GLU A C 1
ATOM 4438 O O . GLU A 1 560 ? 6.351 3.018 -28.494 1.00 70.44 560 GLU A O 1
ATOM 4443 N N . GLN A 1 561 ? 6.654 4.496 -26.831 1.00 73.50 561 GLN A N 1
ATOM 4444 C CA . GLN A 1 561 ? 7.812 5.156 -27.442 1.00 73.50 561 GLN A CA 1
ATOM 4445 C C . GLN A 1 561 ? 9.010 4.203 -27.564 1.00 73.50 561 GLN A C 1
ATOM 4447 O O . GLN A 1 561 ? 9.637 4.133 -28.621 1.00 73.50 561 GLN A O 1
ATOM 4452 N N . GLN A 1 562 ? 9.297 3.412 -26.526 1.00 69.12 562 GLN A N 1
ATOM 4453 C CA . GLN A 1 562 ? 10.346 2.386 -26.570 1.00 69.12 562 GLN A CA 1
ATOM 4454 C C . GLN A 1 562 ? 10.052 1.307 -27.624 1.00 69.12 562 GLN A C 1
ATOM 4456 O O . GLN A 1 562 ? 10.947 0.905 -28.372 1.00 69.12 562 GLN A O 1
ATOM 4461 N N . LEU A 1 563 ? 8.792 0.872 -27.734 1.00 70.44 563 LEU A N 1
ATOM 4462 C CA . LEU A 1 563 ? 8.353 -0.063 -28.770 1.00 70.44 563 LEU A CA 1
ATOM 4463 C C . LEU A 1 563 ? 8.500 0.531 -30.175 1.00 70.44 563 LEU A C 1
ATOM 4465 O O . LEU A 1 563 ? 8.960 -0.176 -31.065 1.00 70.44 563 LEU A O 1
ATOM 4469 N N . GLN A 1 564 ? 8.182 1.811 -30.388 1.00 72.19 564 GLN A N 1
ATOM 4470 C CA . GLN A 1 564 ? 8.389 2.472 -31.684 1.00 72.19 564 GLN A CA 1
ATOM 4471 C C . GLN A 1 564 ? 9.863 2.504 -32.097 1.00 72.19 564 GLN A C 1
ATOM 4473 O O . GLN A 1 564 ? 10.172 2.191 -33.247 1.00 72.19 564 GLN A O 1
ATOM 4478 N N . VAL A 1 565 ? 10.773 2.825 -31.172 1.00 71.38 565 VAL A N 1
ATOM 4479 C CA . VAL A 1 565 ? 12.223 2.829 -31.442 1.00 71.38 565 VAL A CA 1
ATOM 4480 C C . VAL A 1 565 ? 12.717 1.425 -31.798 1.00 71.38 565 VAL A C 1
ATOM 4482 O O . VAL A 1 565 ? 13.466 1.251 -32.759 1.00 71.38 565 VAL A O 1
ATOM 4485 N N . LEU A 1 566 ? 12.262 0.401 -31.075 1.00 67.88 566 LEU A N 1
ATOM 4486 C CA . LEU A 1 566 ? 12.631 -0.986 -31.365 1.00 67.88 566 LEU A CA 1
ATOM 4487 C C . LEU A 1 566 ? 12.051 -1.491 -32.683 1.00 67.88 566 LEU A C 1
ATOM 4489 O O . LEU A 1 566 ? 12.761 -2.153 -33.436 1.00 67.88 566 LEU A O 1
ATOM 4493 N N . VAL A 1 567 ? 10.792 -1.166 -32.987 1.00 70.38 567 VAL A N 1
ATOM 4494 C CA . VAL A 1 567 ? 10.181 -1.490 -34.280 1.00 70.38 567 VAL A CA 1
ATOM 4495 C C . VAL A 1 567 ? 10.980 -0.837 -35.398 1.00 70.38 567 VAL A C 1
ATOM 4497 O O . VAL A 1 567 ? 11.366 -1.549 -36.319 1.00 70.38 567 VAL A O 1
ATOM 4500 N N . TYR A 1 568 ? 11.309 0.455 -35.279 1.00 72.88 568 TYR A N 1
ATOM 4501 C CA . TYR A 1 568 ? 12.129 1.178 -36.252 1.00 72.88 568 TYR A CA 1
ATOM 4502 C C . TYR A 1 568 ? 13.478 0.486 -36.487 1.00 72.88 568 TYR A C 1
ATOM 4504 O O . TYR A 1 568 ? 13.804 0.170 -37.632 1.00 72.88 568 TYR A O 1
ATOM 4512 N N . ASN A 1 569 ? 14.208 0.157 -35.417 1.00 67.62 569 ASN A N 1
ATOM 4513 C CA . ASN A 1 569 ? 15.507 -0.517 -35.496 1.00 67.62 569 ASN A CA 1
ATOM 4514 C C . ASN A 1 569 ? 15.411 -1.912 -36.132 1.00 67.62 569 ASN A C 1
ATOM 4516 O O . ASN A 1 569 ? 16.246 -2.267 -36.962 1.00 67.62 569 ASN A O 1
ATOM 4520 N N . VAL A 1 570 ? 14.376 -2.691 -35.803 1.00 64.25 570 VAL A N 1
ATOM 4521 C CA . VAL A 1 570 ? 14.154 -4.005 -36.422 1.00 64.25 570 VAL A CA 1
ATOM 4522 C C . VAL A 1 570 ? 13.816 -3.862 -37.904 1.00 64.25 570 VAL A C 1
ATOM 4524 O O . VAL A 1 570 ? 14.413 -4.564 -38.715 1.00 64.25 570 VAL A O 1
ATOM 4527 N N . THR A 1 571 ? 12.949 -2.921 -38.293 1.00 68.12 571 THR A N 1
ATOM 4528 C CA . THR A 1 571 ? 12.678 -2.658 -39.718 1.00 68.12 571 THR A CA 1
ATOM 4529 C C . THR A 1 571 ? 13.903 -2.146 -40.472 1.00 68.12 571 THR A C 1
ATOM 4531 O O . THR A 1 571 ? 14.096 -2.534 -41.622 1.00 68.12 571 THR A O 1
ATOM 4534 N N . ALA A 1 572 ? 14.753 -1.327 -39.848 1.00 63.81 572 ALA A N 1
ATOM 4535 C CA . ALA A 1 572 ? 15.998 -0.852 -40.447 1.00 63.81 572 ALA A CA 1
ATOM 4536 C C . ALA A 1 572 ? 16.975 -2.018 -40.688 1.00 63.81 572 ALA A C 1
ATOM 4538 O O . ALA A 1 572 ? 17.459 -2.190 -41.808 1.00 63.81 572 ALA A O 1
ATOM 4539 N N . CYS A 1 573 ? 17.180 -2.886 -39.692 1.00 58.09 573 CYS A N 1
ATOM 4540 C CA . CYS A 1 573 ? 17.995 -4.096 -39.829 1.00 58.09 573 CYS A CA 1
ATOM 4541 C C . CYS A 1 573 ? 17.432 -5.069 -40.880 1.00 58.09 573 CYS A C 1
ATOM 4543 O O . CYS A 1 573 ? 18.184 -5.602 -41.696 1.00 58.09 573 CYS A O 1
ATOM 4545 N N . GLU A 1 574 ? 16.112 -5.275 -40.910 1.00 57.03 574 GLU A N 1
ATOM 4546 C CA . GLU A 1 574 ? 15.456 -6.119 -41.915 1.00 57.03 574 GLU A CA 1
ATOM 4547 C C . GLU A 1 574 ? 15.598 -5.532 -43.329 1.00 57.03 574 GLU A C 1
ATOM 4549 O O . GLU A 1 574 ? 15.896 -6.274 -44.263 1.00 57.03 574 GLU A O 1
ATOM 4554 N N . SER A 1 575 ? 15.477 -4.210 -43.495 1.00 61.50 575 SER A N 1
ATOM 4555 C CA . SER A 1 575 ? 15.657 -3.541 -44.791 1.00 61.50 575 SER A CA 1
ATOM 4556 C C . SER A 1 575 ? 17.088 -3.676 -45.334 1.00 61.50 575 SER A C 1
ATOM 4558 O O . SER A 1 575 ? 17.274 -3.983 -46.515 1.00 61.50 575 SER A O 1
ATOM 4560 N N . HIS A 1 576 ? 18.096 -3.581 -44.461 1.00 56.00 576 HIS A N 1
ATOM 4561 C CA . HIS A 1 576 ? 19.495 -3.827 -44.817 1.00 56.00 576 HIS A CA 1
ATOM 4562 C C . HIS A 1 576 ? 19.756 -5.290 -45.195 1.00 56.00 576 HIS A C 1
ATOM 4564 O O . HIS A 1 576 ? 20.488 -5.553 -46.147 1.00 56.00 576 HIS A O 1
ATOM 4570 N N . MET A 1 577 ? 19.119 -6.254 -44.521 1.00 52.81 577 MET A N 1
ATOM 4571 C CA . MET A 1 577 ? 19.226 -7.667 -44.904 1.00 52.81 577 MET A CA 1
ATOM 4572 C C . MET A 1 577 ? 18.573 -7.957 -46.262 1.00 52.81 577 MET A C 1
ATOM 4574 O O . MET A 1 577 ? 19.100 -8.752 -47.039 1.00 52.81 577 MET A O 1
ATOM 4578 N N . THR A 1 578 ? 17.457 -7.295 -46.591 1.00 51.84 578 THR A N 1
ATOM 4579 C CA . THR A 1 578 ? 16.771 -7.498 -47.880 1.00 51.84 578 THR A CA 1
ATOM 4580 C C . THR A 1 578 ? 17.544 -6.987 -49.099 1.00 51.84 578 THR A C 1
ATOM 4582 O O . THR A 1 578 ? 17.273 -7.447 -50.206 1.00 51.84 578 THR A O 1
ATOM 4585 N N . GLN A 1 579 ? 18.529 -6.098 -48.921 1.00 53.06 579 GLN A N 1
ATOM 4586 C CA . GLN A 1 579 ? 19.413 -5.649 -50.006 1.00 53.06 579 GLN A CA 1
ATOM 4587 C C . GLN A 1 579 ? 20.545 -6.642 -50.326 1.00 53.06 579 GLN A C 1
ATOM 4589 O O . GLN A 1 579 ? 21.140 -6.549 -51.398 1.00 53.06 579 GLN A O 1
ATOM 4594 N N . CYS A 1 580 ? 20.828 -7.607 -49.443 1.00 48.78 580 CYS A N 1
ATOM 4595 C CA . CYS A 1 580 ? 21.987 -8.493 -49.571 1.00 48.78 580 CYS A CA 1
ATOM 4596 C C . CYS A 1 580 ? 21.689 -9.874 -50.186 1.00 48.78 580 CYS A C 1
ATOM 4598 O O . CYS A 1 580 ? 22.642 -10.553 -50.557 1.00 48.78 580 CYS A O 1
ATOM 4600 N N . ASP A 1 581 ? 20.422 -10.302 -50.327 1.00 49.12 581 ASP A N 1
ATOM 4601 C CA . ASP A 1 581 ? 20.106 -11.604 -50.946 1.00 49.12 581 ASP A CA 1
ATOM 4602 C C . ASP A 1 581 ? 18.661 -11.700 -51.523 1.00 49.12 581 ASP A C 1
ATOM 4604 O O . ASP A 1 581 ? 17.686 -11.860 -50.776 1.00 49.12 581 ASP A O 1
ATOM 4608 N N . PRO A 1 582 ? 18.464 -11.622 -52.857 1.00 52.62 582 PRO A N 1
ATOM 4609 C CA . PRO A 1 582 ? 17.136 -11.535 -53.486 1.00 52.62 582 PRO A CA 1
ATOM 4610 C C . PRO A 1 582 ? 16.349 -12.862 -53.551 1.00 52.62 582 PRO A C 1
ATOM 4612 O O . PRO A 1 582 ? 15.190 -12.868 -53.958 1.00 52.62 582 PRO A O 1
ATOM 4615 N N . ILE A 1 583 ? 16.938 -13.996 -53.152 1.00 52.34 583 ILE A N 1
ATOM 4616 C CA . ILE A 1 583 ? 16.278 -15.319 -53.207 1.00 52.34 583 ILE A CA 1
ATOM 4617 C C . ILE A 1 583 ? 15.659 -15.709 -51.848 1.00 52.34 583 ILE A C 1
ATOM 4619 O O . ILE A 1 583 ? 14.627 -16.382 -51.800 1.00 52.34 583 ILE A O 1
ATOM 4623 N N . ALA A 1 584 ? 16.206 -15.228 -50.725 1.00 52.88 584 ALA A N 1
ATOM 4624 C CA . ALA A 1 584 ? 15.634 -15.448 -49.389 1.00 52.88 584 ALA A CA 1
ATOM 4625 C C . ALA A 1 584 ? 14.341 -14.633 -49.146 1.00 52.88 584 ALA A C 1
ATOM 4627 O O . ALA A 1 584 ? 13.474 -15.023 -48.354 1.00 52.88 584 ALA A O 1
ATOM 4628 N N . THR A 1 585 ? 14.170 -13.533 -49.881 1.00 54.19 585 THR A N 1
ATOM 4629 C CA . THR A 1 585 ? 13.084 -12.552 -49.742 1.00 54.19 585 THR A CA 1
ATOM 4630 C C . THR A 1 585 ? 11.707 -13.093 -50.141 1.00 54.19 585 THR A C 1
ATOM 4632 O O . THR A 1 585 ? 10.726 -12.787 -49.463 1.00 54.19 585 THR A O 1
ATOM 4635 N N . GLN A 1 586 ? 11.595 -13.974 -51.143 1.00 54.69 586 GLN A N 1
ATOM 4636 C CA . GLN A 1 586 ? 10.295 -14.556 -51.534 1.00 54.69 586 GLN A CA 1
ATOM 4637 C C . GLN A 1 586 ? 9.712 -15.502 -50.471 1.00 54.69 586 GLN A C 1
ATOM 4639 O O . GLN A 1 586 ? 8.508 -15.489 -50.201 1.00 54.69 586 GLN A O 1
ATOM 4644 N N . LYS A 1 587 ? 10.559 -16.302 -49.811 1.00 59.31 587 LYS A N 1
ATOM 4645 C CA . LYS A 1 587 ? 10.118 -17.259 -48.781 1.00 59.31 587 LYS A CA 1
ATOM 4646 C C . LYS A 1 587 ? 9.720 -16.546 -47.481 1.00 59.31 587 LYS A C 1
ATOM 4648 O O . LYS A 1 587 ? 8.744 -16.929 -46.827 1.00 59.31 587 LYS A O 1
ATOM 4653 N N . GLN A 1 588 ? 10.421 -15.464 -47.135 1.00 59.69 588 GLN A N 1
ATOM 4654 C CA . GLN A 1 588 ? 10.055 -14.598 -46.012 1.00 59.69 588 GLN A CA 1
ATOM 4655 C C . GLN A 1 588 ? 8.773 -13.797 -46.279 1.00 59.69 588 GLN A C 1
ATOM 4657 O O . GLN A 1 588 ? 7.936 -13.705 -45.381 1.00 59.69 588 GLN A O 1
ATOM 4662 N N . GLN A 1 589 ? 8.552 -13.294 -47.499 1.00 64.69 589 GLN A N 1
ATOM 4663 C CA . GLN A 1 589 ? 7.319 -12.576 -47.854 1.00 64.69 589 GLN A CA 1
ATOM 4664 C C . GLN A 1 589 ? 6.064 -13.461 -47.767 1.00 64.69 589 GLN A C 1
ATOM 4666 O O . GLN A 1 589 ? 5.048 -13.020 -47.226 1.00 64.69 589 GLN A O 1
ATOM 4671 N N . LEU A 1 590 ? 6.146 -14.727 -48.193 1.00 69.12 590 LEU A N 1
ATOM 4672 C CA . LEU A 1 590 ? 5.065 -15.717 -48.032 1.00 69.12 590 LEU A CA 1
ATOM 4673 C C . LEU A 1 590 ? 4.783 -16.073 -46.561 1.00 69.12 590 LEU A C 1
ATOM 4675 O O . LEU A 1 590 ? 3.649 -16.355 -46.175 1.00 69.12 590 LEU A O 1
ATOM 4679 N N . THR A 1 591 ? 5.809 -16.043 -45.710 1.00 68.81 591 THR A N 1
ATOM 4680 C CA . THR A 1 591 ? 5.648 -16.302 -44.270 1.00 68.81 591 THR A CA 1
ATOM 4681 C C . THR A 1 591 ? 5.082 -15.077 -43.541 1.00 68.81 591 THR A C 1
ATOM 4683 O O . THR A 1 591 ? 4.291 -15.216 -42.605 1.00 68.81 591 THR A O 1
ATOM 4686 N N . ARG A 1 592 ? 5.444 -13.867 -43.991 1.00 69.06 592 ARG A N 1
ATOM 4687 C CA . ARG A 1 592 ? 4.926 -12.589 -43.484 1.00 69.06 592 ARG A CA 1
ATOM 4688 C C . ARG A 1 592 ? 3.445 -12.407 -43.815 1.00 69.06 592 ARG A C 1
ATOM 4690 O O . ARG A 1 592 ? 2.687 -12.048 -42.922 1.00 69.06 592 ARG A O 1
ATOM 4697 N N . THR A 1 593 ? 3.024 -12.717 -45.041 1.00 75.25 593 THR A N 1
ATOM 4698 C CA . THR A 1 593 ? 1.610 -12.643 -45.463 1.00 75.25 593 THR A CA 1
ATOM 4699 C C . THR A 1 593 ? 0.722 -13.579 -44.643 1.00 75.25 593 THR A C 1
ATOM 4701 O O . THR A 1 593 ? -0.241 -13.114 -44.045 1.00 75.25 593 THR A O 1
ATOM 4704 N N . ARG A 1 594 ? 1.119 -14.844 -44.449 1.00 73.94 594 ARG A N 1
ATOM 4705 C CA . ARG A 1 594 ? 0.366 -15.785 -43.591 1.00 73.94 594 ARG A CA 1
ATOM 4706 C C . ARG A 1 594 ? 0.280 -15.358 -42.121 1.00 73.94 594 ARG A C 1
ATOM 4708 O O . ARG A 1 594 ? -0.706 -15.642 -41.444 1.00 73.94 594 ARG A O 1
ATOM 4715 N N . ARG A 1 595 ? 1.318 -14.700 -41.588 1.00 72.75 595 ARG A N 1
ATOM 4716 C CA . ARG A 1 595 ? 1.290 -14.160 -40.215 1.00 72.75 595 ARG A CA 1
ATOM 4717 C C . ARG A 1 595 ? 0.394 -12.931 -40.099 1.00 72.75 595 ARG A C 1
ATOM 4719 O O . ARG A 1 595 ? -0.298 -12.810 -39.095 1.00 72.75 595 ARG A O 1
ATOM 4726 N N . LEU A 1 596 ? 0.392 -12.060 -41.106 1.00 72.38 596 LEU A N 1
ATOM 4727 C CA . LEU A 1 596 ? -0.495 -10.899 -41.154 1.00 72.38 596 LEU A CA 1
ATOM 4728 C C . LEU A 1 596 ? -1.964 -11.320 -41.278 1.00 72.38 596 LEU A C 1
ATOM 4730 O O . LEU A 1 596 ? -2.776 -10.826 -40.509 1.00 72.38 596 LEU A O 1
ATOM 4734 N N . GLU A 1 597 ? -2.289 -12.309 -42.116 1.00 79.69 597 GLU A N 1
ATOM 4735 C CA . GLU A 1 597 ? -3.648 -12.875 -42.207 1.00 79.69 597 GLU A CA 1
ATOM 4736 C C . GLU A 1 597 ? -4.122 -13.457 -40.864 1.00 79.69 597 GLU A C 1
ATOM 4738 O O . GLU A 1 597 ? -5.265 -13.256 -40.447 1.00 79.69 597 GLU A O 1
ATOM 4743 N N . LYS A 1 598 ? -3.225 -14.135 -40.132 1.00 80.94 598 LYS A N 1
ATOM 4744 C CA . LYS A 1 598 ? -3.536 -14.657 -38.797 1.00 80.94 598 LYS A CA 1
ATOM 4745 C C . LYS A 1 598 ? -3.766 -13.533 -37.781 1.00 80.94 598 LYS A C 1
ATOM 4747 O O . LYS A 1 598 ? -4.731 -13.604 -37.025 1.00 80.94 598 LYS A O 1
ATOM 4752 N N . LEU A 1 599 ? -2.938 -12.491 -37.777 1.00 71.94 599 LEU A N 1
ATOM 4753 C CA . LEU A 1 599 ? -3.133 -11.338 -36.892 1.00 71.94 599 LEU A CA 1
ATOM 4754 C C . LEU A 1 599 ? -4.406 -10.554 -37.235 1.00 71.94 599 LEU A C 1
ATOM 4756 O O . LEU A 1 599 ? -5.124 -10.155 -36.325 1.00 71.94 599 LEU A O 1
ATOM 4760 N N . GLU A 1 600 ? -4.746 -10.398 -38.516 1.00 80.75 600 GLU A N 1
ATOM 4761 C CA . GLU A 1 600 ? -6.012 -9.788 -38.936 1.00 80.75 600 GLU A CA 1
ATOM 4762 C C . GLU A 1 600 ? -7.229 -10.599 -38.481 1.00 80.75 600 GLU A C 1
ATOM 4764 O O . GLU A 1 600 ? -8.214 -10.012 -38.032 1.00 80.75 600 GLU A O 1
ATOM 4769 N N . SER A 1 601 ? -7.174 -11.936 -38.546 1.00 74.50 601 SER A N 1
ATOM 4770 C CA . SER A 1 601 ? -8.253 -12.785 -38.018 1.00 74.50 601 SER A CA 1
ATOM 4771 C C . SER A 1 601 ? -8.431 -12.625 -36.503 1.00 74.50 601 SER A C 1
ATOM 4773 O O . SER A 1 601 ? -9.556 -12.462 -36.039 1.00 74.50 601 SER A O 1
ATOM 4775 N N . GLN A 1 602 ? -7.331 -12.549 -35.745 1.00 75.00 602 GLN A N 1
ATOM 4776 C CA . GLN A 1 602 ? -7.357 -12.337 -34.293 1.00 75.00 602 GLN A CA 1
ATOM 4777 C C . GLN A 1 602 ? -7.844 -10.933 -33.914 1.00 75.00 602 GLN A C 1
ATOM 4779 O O . GLN A 1 602 ? -8.557 -10.767 -32.925 1.00 75.00 602 GLN A O 1
ATOM 4784 N N . LEU A 1 603 ? -7.499 -9.916 -34.707 1.00 72.25 603 LEU A N 1
ATOM 4785 C CA . LEU A 1 603 ? -7.969 -8.548 -34.494 1.00 72.25 603 LEU A CA 1
ATOM 4786 C C . LEU A 1 603 ? -9.470 -8.413 -34.796 1.00 72.25 603 LEU A C 1
ATOM 4788 O O . LEU A 1 603 ? -10.179 -7.719 -34.073 1.00 72.25 603 LEU A O 1
ATOM 4792 N N . LYS A 1 604 ? -9.970 -9.104 -35.831 1.00 80.44 604 LYS A N 1
ATOM 4793 C CA . LYS A 1 604 ? -11.411 -9.180 -36.128 1.00 80.44 604 LYS A CA 1
ATOM 4794 C C . LYS A 1 604 ? -12.175 -9.894 -35.015 1.00 80.44 604 LYS A C 1
ATOM 4796 O O . LYS A 1 604 ? -13.232 -9.418 -34.615 1.00 80.44 604 LYS A O 1
ATOM 4801 N N . GLU A 1 605 ? -11.621 -10.978 -34.479 1.00 77.94 605 GLU A N 1
ATOM 4802 C CA . GLU A 1 605 ? -12.220 -11.722 -33.368 1.00 77.94 605 GLU A CA 1
ATOM 4803 C C . GLU A 1 605 ? -12.254 -10.891 -32.070 1.00 77.94 605 GLU A C 1
ATOM 4805 O O . GLU A 1 605 ? -13.283 -10.838 -31.390 1.00 77.94 605 GLU A O 1
ATOM 4810 N N . SER A 1 606 ? -11.189 -10.141 -31.760 1.00 69.69 606 SER A N 1
ATOM 4811 C CA . SER A 1 606 ? -11.183 -9.249 -30.590 1.00 69.69 606 SER A CA 1
ATOM 4812 C C . SER A 1 606 ? -12.119 -8.046 -30.756 1.00 69.69 606 SER A C 1
ATOM 4814 O O . SER A 1 606 ? -12.764 -7.634 -29.789 1.00 69.69 606 SER A O 1
ATOM 4816 N N . ALA A 1 607 ? -12.270 -7.521 -31.978 1.00 70.00 607 ALA A N 1
ATOM 4817 C CA . ALA A 1 607 ? -13.254 -6.485 -32.281 1.00 70.00 607 ALA A CA 1
ATOM 4818 C C . ALA A 1 607 ? -14.687 -6.990 -32.046 1.00 70.00 607 ALA A C 1
ATOM 4820 O O . ALA A 1 607 ? -15.467 -6.308 -31.385 1.00 70.00 607 ALA A O 1
ATOM 4821 N N . THR A 1 608 ? -15.010 -8.216 -32.475 1.00 79.69 608 THR A N 1
ATOM 4822 C CA . THR A 1 608 ? -16.326 -8.819 -32.201 1.00 79.69 608 THR A CA 1
ATOM 4823 C C . THR A 1 608 ? -16.572 -9.055 -30.709 1.00 79.69 608 THR A C 1
ATOM 4825 O O . THR A 1 608 ? -17.653 -8.749 -30.214 1.00 79.69 608 THR A O 1
ATOM 4828 N N . GLN A 1 609 ? -15.558 -9.496 -29.956 1.00 73.88 609 GLN A N 1
ATOM 4829 C CA . GLN A 1 609 ? -15.668 -9.664 -28.500 1.00 73.88 609 GLN A CA 1
ATOM 4830 C C . GLN A 1 609 ? -15.878 -8.326 -27.774 1.00 73.88 609 GLN A C 1
ATOM 4832 O O . GLN A 1 609 ? -16.643 -8.249 -26.810 1.00 73.88 609 GLN A O 1
ATOM 4837 N N . ARG A 1 610 ? -15.228 -7.254 -28.245 1.00 72.19 610 ARG A N 1
ATOM 4838 C CA . ARG A 1 610 ? -15.425 -5.898 -27.721 1.00 72.19 610 ARG A CA 1
ATOM 4839 C C . ARG A 1 610 ? -16.846 -5.399 -27.980 1.00 72.19 610 ARG A C 1
ATOM 4841 O O . ARG A 1 610 ? -17.452 -4.824 -27.076 1.00 72.19 610 ARG A O 1
ATOM 4848 N N . ASP A 1 611 ? -17.384 -5.638 -29.171 1.00 77.38 611 ASP A N 1
ATOM 4849 C CA . ASP A 1 611 ? -18.750 -5.241 -29.522 1.00 77.38 611 ASP A CA 1
ATOM 4850 C C . ASP A 1 611 ? -19.801 -6.011 -28.707 1.00 77.38 611 ASP A C 1
ATOM 4852 O O . ASP A 1 611 ? -20.766 -5.413 -28.222 1.00 77.38 611 ASP A O 1
ATOM 4856 N N . ASP A 1 612 ? -19.590 -7.306 -28.464 1.00 78.88 612 ASP A N 1
ATOM 4857 C CA . ASP A 1 612 ? -20.467 -8.111 -27.606 1.00 78.88 612 ASP A CA 1
ATOM 4858 C C . ASP A 1 612 ? -20.426 -7.653 -26.140 1.00 78.88 612 ASP A C 1
ATOM 4860 O O . ASP A 1 612 ? -21.470 -7.579 -25.478 1.00 78.88 612 ASP A O 1
ATOM 4864 N N . TYR A 1 613 ? -19.248 -7.261 -25.644 1.00 75.19 613 TYR A N 1
ATOM 4865 C CA . TYR A 1 613 ? -19.093 -6.674 -24.312 1.00 75.19 613 TYR A CA 1
ATOM 4866 C C . TYR A 1 613 ? -19.807 -5.318 -24.191 1.00 75.19 613 TYR A C 1
ATOM 4868 O O . TYR A 1 613 ? -20.500 -5.050 -23.205 1.00 75.19 613 TYR A O 1
ATOM 4876 N N . LEU A 1 614 ? -19.694 -4.458 -25.209 1.00 73.81 614 LEU A N 1
ATOM 4877 C CA . LEU A 1 614 ? -20.399 -3.175 -25.239 1.00 73.81 614 LEU A CA 1
ATOM 4878 C C . LEU A 1 614 ? -21.919 -3.372 -25.263 1.00 73.81 614 LEU A C 1
ATOM 4880 O O . LEU A 1 614 ? -22.625 -2.697 -24.513 1.00 73.81 614 LEU A O 1
ATOM 4884 N N . ARG A 1 615 ? -22.433 -4.346 -26.026 1.00 78.50 615 ARG A N 1
ATOM 4885 C CA . ARG A 1 615 ? -23.866 -4.694 -26.021 1.00 78.50 615 ARG A CA 1
ATOM 4886 C C . ARG A 1 615 ? -24.340 -5.187 -24.656 1.00 78.50 615 ARG A C 1
ATOM 4888 O O . ARG A 1 615 ? -25.385 -4.743 -24.179 1.00 78.50 615 ARG A O 1
ATOM 4895 N N . THR A 1 616 ? -23.583 -6.057 -23.986 1.00 76.50 616 THR A N 1
ATOM 4896 C CA . THR A 1 616 ? -23.949 -6.532 -22.636 1.00 76.50 616 THR A CA 1
ATOM 4897 C C . THR A 1 616 ? -23.902 -5.410 -21.600 1.00 76.50 616 THR A C 1
ATOM 4899 O O . THR A 1 616 ? -24.804 -5.309 -20.766 1.00 76.50 616 THR A O 1
ATOM 4902 N N . SER A 1 617 ? -22.914 -4.516 -21.683 1.00 72.62 617 SER A N 1
ATOM 4903 C CA . SER A 1 617 ? -22.835 -3.318 -20.838 1.00 72.62 617 SER A CA 1
ATOM 4904 C C . SER A 1 617 ? -24.037 -2.386 -21.043 1.00 72.62 617 SER A C 1
ATOM 4906 O O . SER A 1 617 ? -24.671 -1.968 -20.070 1.00 72.62 617 SER A O 1
ATOM 4908 N N . GLN A 1 618 ? -24.424 -2.137 -22.300 1.00 73.62 618 GLN A N 1
ATOM 4909 C CA . GLN A 1 618 ? -25.610 -1.350 -22.653 1.00 73.62 618 GLN A CA 1
ATOM 4910 C C . GLN A 1 618 ? -26.888 -1.969 -22.062 1.00 73.62 618 GLN A C 1
ATOM 4912 O O . GLN A 1 618 ? -27.665 -1.290 -21.397 1.00 73.62 618 GLN A O 1
ATOM 4917 N N . THR A 1 619 ? -27.045 -3.288 -22.202 1.00 81.69 619 THR A N 1
ATOM 4918 C CA . THR A 1 619 ? -28.205 -4.030 -21.680 1.00 81.69 619 THR A CA 1
ATOM 4919 C C . THR A 1 619 ? -28.293 -3.944 -20.150 1.00 81.69 619 THR A C 1
ATOM 4921 O O . THR A 1 619 ? -29.372 -3.769 -19.582 1.00 81.69 619 THR A O 1
ATOM 4924 N N . ASN A 1 620 ? -27.151 -4.017 -19.459 1.00 68.44 620 ASN A N 1
ATOM 4925 C CA . ASN A 1 620 ? -27.089 -3.858 -18.005 1.00 68.44 620 ASN A CA 1
ATOM 4926 C C . ASN A 1 620 ? -27.433 -2.428 -17.564 1.00 68.44 620 ASN A C 1
ATOM 4928 O O . ASN A 1 620 ? -28.144 -2.246 -16.573 1.00 68.44 620 ASN A O 1
ATOM 4932 N N . ARG A 1 621 ? -26.981 -1.415 -18.312 1.00 74.06 621 ARG A N 1
ATOM 4933 C CA . ARG A 1 621 ? -27.330 -0.006 -18.078 1.00 74.06 621 ARG A CA 1
ATOM 4934 C C . ARG A 1 621 ? -28.829 0.248 -18.247 1.00 74.06 621 ARG A C 1
ATOM 4936 O O . ARG A 1 621 ? -29.425 0.940 -17.418 1.00 74.06 621 ARG A O 1
ATOM 4943 N N . ASP A 1 622 ? -29.446 -0.341 -19.265 1.00 79.62 622 ASP A N 1
ATOM 4944 C CA . ASP A 1 622 ? -30.889 -0.234 -19.498 1.00 79.62 622 ASP A CA 1
ATOM 4945 C C . ASP A 1 622 ? -31.686 -0.924 -18.383 1.00 79.62 622 ASP A C 1
ATOM 4947 O O . ASP A 1 622 ? -32.641 -0.352 -17.850 1.00 79.62 622 ASP A O 1
ATOM 4951 N N . ARG A 1 623 ? -31.234 -2.100 -17.927 1.00 77.69 623 ARG A N 1
ATOM 4952 C CA . ARG A 1 623 ? -31.851 -2.827 -16.806 1.00 77.69 623 ARG A CA 1
ATOM 4953 C C . ARG A 1 623 ? -31.751 -2.063 -15.483 1.00 77.69 623 ARG A C 1
ATOM 4955 O O . ARG A 1 623 ? -32.730 -1.992 -14.743 1.00 77.69 623 ARG A O 1
ATOM 4962 N N . LEU A 1 624 ? -30.600 -1.453 -15.195 1.00 67.81 624 LEU A N 1
ATOM 4963 C CA . LEU A 1 624 ? -30.422 -0.596 -14.016 1.00 67.81 624 LEU A CA 1
ATOM 4964 C C . LEU A 1 624 ? -31.304 0.654 -14.085 1.00 67.81 624 LEU A C 1
ATOM 4966 O O . LEU A 1 624 ? -31.922 1.017 -13.087 1.00 67.81 624 LEU A O 1
ATOM 4970 N N . SER A 1 625 ? -31.426 1.268 -15.263 1.00 74.31 625 SER A N 1
ATOM 4971 C CA . SER A 1 625 ? -32.307 2.422 -15.478 1.00 74.31 625 SER A CA 1
ATOM 4972 C C . SER A 1 625 ? -33.779 2.058 -15.260 1.00 74.31 625 SER A C 1
ATOM 4974 O O . SER A 1 625 ? -34.537 2.839 -14.688 1.00 74.31 625 SER A O 1
ATOM 4976 N N . GLN A 1 626 ? -34.190 0.856 -15.669 1.00 81.88 626 GLN A N 1
ATOM 4977 C CA . GLN A 1 626 ? -35.542 0.350 -15.446 1.00 81.88 626 GLN A CA 1
ATOM 4978 C C . GLN A 1 626 ? -35.826 0.085 -13.959 1.00 81.88 626 GLN A C 1
ATOM 4980 O O . GLN A 1 626 ? -36.890 0.460 -13.467 1.00 81.88 626 GLN A O 1
ATOM 4985 N N . LEU A 1 627 ? -34.874 -0.506 -13.229 1.00 78.31 627 LEU A N 1
ATOM 4986 C CA . LEU A 1 627 ? -34.990 -0.725 -11.782 1.00 78.31 627 LEU A CA 1
ATOM 4987 C C . LEU A 1 627 ? -35.055 0.592 -11.000 1.00 78.31 627 LEU A C 1
ATOM 4989 O O . LEU A 1 627 ? -35.833 0.700 -10.055 1.00 78.31 627 LEU A O 1
ATOM 4993 N N . LEU A 1 628 ? -34.293 1.604 -11.423 1.00 73.00 628 LEU A N 1
ATOM 4994 C CA . LEU A 1 628 ? -34.343 2.951 -10.849 1.00 73.00 628 LEU A CA 1
ATOM 4995 C C . LEU A 1 628 ? -35.731 3.579 -11.008 1.00 73.00 628 LEU A C 1
ATOM 4997 O O . LEU A 1 628 ? -36.318 3.992 -10.013 1.00 73.00 628 LEU A O 1
ATOM 5001 N N . ARG A 1 629 ? -36.313 3.540 -12.214 1.00 79.5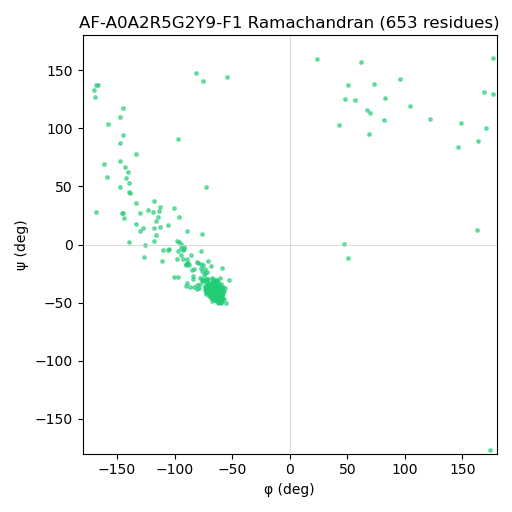0 629 ARG A N 1
ATOM 5002 C CA . ARG A 1 629 ? -37.684 4.038 -12.439 1.00 79.50 629 ARG A CA 1
ATOM 5003 C C . ARG A 1 629 ? -38.718 3.281 -11.604 1.00 79.50 629 ARG A C 1
ATOM 5005 O O . ARG A 1 629 ? -39.631 3.889 -11.054 1.00 79.50 629 ARG A O 1
ATOM 5012 N N . GLN A 1 630 ? -38.571 1.960 -11.468 1.00 79.44 630 GLN A N 1
ATOM 5013 C CA . GLN A 1 630 ? -39.453 1.155 -10.614 1.00 79.44 630 GLN A CA 1
ATOM 5014 C C . GLN A 1 630 ? -39.337 1.551 -9.136 1.00 79.44 630 GLN A C 1
ATOM 5016 O O . GLN A 1 630 ? -40.355 1.678 -8.454 1.00 79.44 630 GLN A O 1
ATOM 5021 N N . ALA A 1 631 ? -38.123 1.792 -8.639 1.00 67.88 631 ALA A N 1
ATOM 5022 C CA . ALA A 1 631 ? -37.901 2.263 -7.276 1.00 67.88 631 ALA A CA 1
ATOM 5023 C C . ALA A 1 631 ? -38.493 3.665 -7.050 1.00 67.88 631 ALA A C 1
ATOM 5025 O O . ALA A 1 631 ? -39.171 3.878 -6.047 1.00 67.88 631 ALA A O 1
ATOM 5026 N N . GLU A 1 632 ? -38.322 4.583 -8.005 1.00 75.88 632 GLU A N 1
ATOM 5027 C CA . GLU A 1 632 ? -38.909 5.930 -7.966 1.00 75.88 632 GLU A CA 1
ATOM 5028 C C . GLU A 1 632 ? -40.442 5.881 -7.936 1.00 75.88 632 GLU A C 1
ATOM 5030 O O . GLU A 1 632 ? -41.057 6.520 -7.084 1.00 75.88 632 GLU A O 1
ATOM 5035 N N . THR A 1 633 ? -41.076 5.057 -8.779 1.00 78.50 633 THR A N 1
ATOM 5036 C CA . THR A 1 633 ? -42.541 4.879 -8.734 1.00 78.50 633 THR A CA 1
ATOM 5037 C C . THR A 1 633 ? -43.034 4.276 -7.419 1.00 78.50 633 THR A C 1
ATOM 5039 O O . THR A 1 633 ? -44.063 4.706 -6.904 1.00 78.50 633 THR A O 1
ATOM 5042 N N . ARG A 1 634 ? -42.305 3.322 -6.824 1.00 73.00 634 ARG A N 1
ATOM 5043 C CA . ARG A 1 634 ? -42.669 2.751 -5.515 1.00 73.00 634 ARG A CA 1
ATOM 5044 C C . ARG A 1 634 ? -42.529 3.763 -4.382 1.00 73.00 634 ARG A C 1
ATOM 5046 O O . ARG A 1 634 ? -43.367 3.775 -3.485 1.00 73.00 634 ARG A O 1
ATOM 5053 N N . LEU A 1 635 ? -41.503 4.611 -4.434 1.00 68.81 635 LEU A N 1
ATOM 5054 C CA . LEU A 1 635 ? -41.312 5.691 -3.469 1.00 68.81 635 LEU A CA 1
ATOM 5055 C C . LEU A 1 635 ? -42.424 6.743 -3.590 1.00 68.81 635 LEU A C 1
ATOM 5057 O O . LEU A 1 635 ? -42.976 7.164 -2.580 1.00 68.81 635 LEU A O 1
ATOM 5061 N N . ALA A 1 636 ? -42.803 7.117 -4.815 1.00 68.50 636 ALA A N 1
ATOM 5062 C CA . ALA A 1 636 ? -43.904 8.049 -5.055 1.00 68.50 636 ALA A CA 1
ATOM 5063 C C . ALA A 1 636 ? -45.251 7.495 -4.552 1.00 68.50 636 ALA A C 1
ATOM 5065 O O . ALA A 1 636 ? -46.029 8.216 -3.927 1.00 68.50 636 ALA A O 1
ATOM 5066 N N . LEU A 1 637 ? -45.509 6.199 -4.761 1.00 71.56 637 LEU A N 1
ATOM 5067 C CA . LEU A 1 637 ? -46.715 5.536 -4.262 1.00 71.56 637 LEU A CA 1
ATOM 5068 C C . LEU A 1 637 ? -46.747 5.479 -2.728 1.00 71.56 637 LEU A C 1
ATOM 5070 O O . LEU A 1 637 ? -47.773 5.829 -2.144 1.00 71.56 637 LEU A O 1
ATOM 5074 N N . SER A 1 638 ? -45.631 5.131 -2.072 1.00 67.38 638 SER A N 1
ATOM 5075 C CA . SER A 1 638 ? -45.572 5.077 -0.603 1.00 67.38 638 SER A CA 1
ATOM 5076 C C . SER A 1 638 ? -45.686 6.460 0.041 1.00 67.38 638 SER A C 1
ATOM 5078 O O . SER A 1 638 ? -46.321 6.605 1.089 1.00 67.38 638 SER A O 1
ATOM 5080 N N . GLN A 1 639 ? -45.140 7.495 -0.605 1.00 63.88 639 GLN A N 1
ATOM 5081 C CA . GLN A 1 639 ? -45.334 8.884 -0.197 1.00 63.88 639 GLN A CA 1
ATOM 5082 C C . GLN A 1 639 ? -46.805 9.298 -0.339 1.00 63.88 639 GLN A C 1
ATOM 5084 O O . GLN A 1 639 ? -47.353 9.896 0.581 1.00 63.88 639 GLN A O 1
ATOM 5089 N N . SER A 1 640 ? -47.498 8.908 -1.414 1.00 62.00 640 SER A N 1
ATOM 5090 C CA . SER A 1 640 ? -48.932 9.212 -1.563 1.00 62.00 640 SER A CA 1
ATOM 5091 C C . SER A 1 640 ? -49.817 8.490 -0.532 1.00 62.00 640 SER A C 1
ATOM 5093 O O . SER A 1 640 ? -50.756 9.083 -0.001 1.00 62.00 640 SER A O 1
ATOM 5095 N N . GLU A 1 641 ? -49.492 7.243 -0.170 1.00 65.62 641 GLU A N 1
ATOM 5096 C CA . GLU A 1 641 ? -50.236 6.473 0.838 1.00 65.62 641 GLU A CA 1
ATOM 5097 C C . GLU A 1 641 ? -50.021 6.998 2.261 1.00 65.62 641 GLU A C 1
ATOM 5099 O O . GLU A 1 641 ? -50.952 7.011 3.072 1.00 65.62 641 GLU A O 1
ATOM 5104 N N . THR A 1 642 ? -48.806 7.448 2.578 1.00 58.69 642 THR A N 1
ATOM 5105 C CA . THR A 1 642 ? -48.505 8.073 3.875 1.00 58.69 642 THR A CA 1
ATOM 5106 C C . THR A 1 642 ? -49.147 9.452 3.991 1.00 58.69 642 THR A C 1
ATOM 5108 O O . THR A 1 642 ? -49.687 9.784 5.046 1.00 58.69 642 THR A O 1
ATOM 5111 N N . LEU A 1 643 ? -49.215 10.205 2.892 1.00 55.31 643 LEU A N 1
ATOM 5112 C CA . LEU A 1 643 ? -49.941 11.472 2.833 1.00 55.31 643 LEU A CA 1
ATOM 5113 C C . LEU A 1 643 ? -51.454 11.300 2.936 1.00 55.31 643 LEU A C 1
ATOM 5115 O O . LEU A 1 643 ? -52.114 12.093 3.603 1.00 55.31 643 LEU A O 1
ATOM 5119 N N . GLY A 1 644 ? -52.012 10.233 2.361 1.00 55.97 644 GLY A N 1
ATOM 5120 C CA . GLY A 1 644 ? -53.435 9.908 2.462 1.00 55.97 644 GLY A CA 1
ATOM 5121 C C . GLY A 1 644 ? -53.919 9.682 3.899 1.00 55.97 644 GLY A C 1
ATOM 5122 O O . GLY A 1 644 ? -55.073 9.995 4.199 1.00 55.97 644 GLY A O 1
ATOM 5123 N N . LYS A 1 645 ? -53.040 9.224 4.801 1.00 57.44 645 LYS A N 1
ATOM 5124 C CA . LYS A 1 645 ? -53.360 8.897 6.204 1.00 57.44 645 LYS A CA 1
ATOM 5125 C C . LYS A 1 645 ? -53.152 10.044 7.198 1.00 57.44 645 LYS A C 1
ATOM 5127 O O . LYS A 1 645 ? -53.481 9.882 8.371 1.00 57.44 645 LYS A O 1
ATOM 5132 N N . LEU A 1 646 ? -52.632 11.190 6.762 1.00 49.62 646 LEU A N 1
ATOM 5133 C CA . LEU A 1 646 ? -52.480 12.348 7.641 1.00 49.62 646 LEU A CA 1
ATOM 5134 C C . LEU A 1 646 ? -53.839 13.037 7.900 1.00 49.62 646 LEU A C 1
ATOM 5136 O O . LEU A 1 646 ? -54.644 13.150 6.967 1.00 49.62 646 LEU A O 1
ATOM 5140 N N . PRO A 1 647 ? -54.103 13.508 9.137 1.00 57.34 647 PRO A N 1
ATOM 5141 C CA . PRO A 1 647 ? -55.294 14.297 9.463 1.00 57.34 647 PRO A CA 1
ATOM 5142 C C . PRO A 1 647 ? -55.414 15.528 8.548 1.00 57.34 647 PRO A C 1
ATOM 5144 O O . PRO A 1 647 ? -54.400 16.134 8.198 1.00 57.34 647 PRO A O 1
ATOM 5147 N N . GLU A 1 648 ? -56.633 15.925 8.168 1.00 54.91 648 GLU A N 1
ATOM 5148 C CA . GLU A 1 648 ? -56.905 17.040 7.230 1.00 54.91 648 GLU A CA 1
ATOM 5149 C C . GLU A 1 648 ? -56.224 18.361 7.620 1.00 54.91 648 GLU A C 1
ATOM 5151 O O . GLU A 1 648 ? -55.776 19.125 6.766 1.00 54.91 648 GLU A O 1
ATOM 5156 N N . ASN A 1 649 ? -56.051 18.566 8.920 1.00 53.44 649 ASN A N 1
ATOM 5157 C CA . ASN A 1 649 ? -55.416 19.719 9.548 1.00 53.44 649 ASN A CA 1
ATOM 5158 C C . ASN A 1 649 ? -53.909 19.781 9.227 1.00 53.44 649 ASN A C 1
ATOM 5160 O O . ASN A 1 649 ? -53.320 20.854 9.188 1.00 53.44 649 ASN A O 1
ATOM 5164 N N . VAL A 1 650 ? -53.279 18.621 9.011 1.00 49.69 650 VAL A N 1
ATOM 5165 C CA . VAL A 1 650 ? -51.862 18.501 8.634 1.00 49.69 650 VAL A CA 1
ATOM 5166 C C . VAL A 1 650 ? -51.710 18.536 7.114 1.00 49.69 650 VAL A C 1
ATOM 5168 O O . VAL A 1 650 ? -50.751 19.111 6.613 1.00 49.69 650 VAL A O 1
ATOM 5171 N N . LYS A 1 651 ? -52.690 18.010 6.364 1.00 51.56 651 LYS A N 1
ATOM 5172 C CA . LYS A 1 651 ? -52.720 18.114 4.892 1.00 51.56 651 LYS A CA 1
ATOM 5173 C C . LYS A 1 651 ? -52.813 19.564 4.409 1.00 51.56 651 LYS A C 1
ATOM 5175 O O . LYS A 1 651 ? -52.159 19.910 3.437 1.00 51.56 651 LYS A O 1
ATOM 5180 N N . THR A 1 652 ? -53.565 20.410 5.110 1.00 53.59 652 THR A N 1
ATOM 5181 C CA . THR A 1 652 ? -53.693 21.854 4.819 1.00 53.59 652 THR A CA 1
ATOM 5182 C C . THR A 1 652 ? -52.496 22.698 5.265 1.00 53.59 652 THR A C 1
ATOM 5184 O O . THR A 1 652 ? -52.363 23.825 4.811 1.00 53.59 652 THR A O 1
ATOM 5187 N N . LEU A 1 653 ? -51.633 22.175 6.141 1.00 46.66 653 LEU A N 1
ATOM 5188 C CA . LEU A 1 653 ? -50.355 22.801 6.512 1.00 46.66 653 LEU A CA 1
ATOM 5189 C C . LEU A 1 653 ? -49.193 22.365 5.607 1.00 46.66 653 LEU A C 1
ATOM 5191 O O . LEU A 1 653 ? -48.138 22.993 5.634 1.00 46.66 653 LEU A O 1
ATOM 5195 N N . TRP A 1 654 ? -49.361 21.260 4.876 1.00 49.94 654 TRP A N 1
ATOM 5196 C CA . TRP A 1 654 ? -48.339 20.689 3.999 1.00 49.94 654 TRP A CA 1
ATOM 5197 C C . TRP A 1 654 ? -48.552 21.021 2.514 1.00 49.94 654 TRP A C 1
ATOM 5199 O O . TRP A 1 654 ? -47.574 21.052 1.770 1.00 49.94 654 TRP A O 1
ATOM 5209 N N . ALA A 1 655 ? -49.803 21.249 2.094 1.00 49.78 655 ALA A N 1
ATOM 5210 C CA . ALA A 1 655 ? -50.148 21.915 0.833 1.00 49.78 655 ALA A CA 1
ATOM 5211 C C . ALA A 1 655 ? -49.923 23.425 0.954 1.00 49.78 655 ALA A C 1
ATOM 5213 O O . ALA A 1 655 ? -49.449 24.017 -0.042 1.00 49.78 655 ALA A O 1
#

Organism: NCBI:txid2315210

Solvent-accessible surface area (backbone atoms only — not comparable to full-atom values): 37207 Å² total; per-residue (Å²): 110,71,69,61,53,54,51,50,54,51,52,50,53,52,49,52,51,50,54,52,51,52,53,51,50,52,52,56,51,52,52,51,51,52,52,51,52,52,51,50,53,54,53,53,52,50,51,52,50,50,53,50,51,51,53,51,48,52,50,53,50,50,52,50,48,54,52,48,52,59,51,46,74,76,45,85,83,71,82,98,78,84,88,85,84,87,87,85,88,88,88,87,87,86,89,86,88,86,82,86,71,88,79,80,72,76,79,79,75,83,80,76,82,84,80,81,83,84,85,87,86,82,89,83,92,86,93,86,93,83,92,83,92,79,89,92,78,88,84,88,62,96,75,49,66,76,62,44,62,64,49,49,60,54,46,52,54,51,51,48,53,49,48,53,51,49,48,52,52,49,51,52,51,48,52,51,51,52,51,53,50,52,52,49,52,53,51,50,55,50,50,52,51,52,52,52,50,51,50,54,51,52,52,53,50,51,52,52,51,51,51,51,49,54,52,49,53,53,49,52,50,51,50,51,52,52,51,51,54,50,50,52,53,50,54,54,52,49,52,53,52,52,50,52,52,51,54,49,50,51,53,51,50,52,50,50,51,53,49,55,52,50,54,48,52,54,51,53,53,51,52,52,52,52,51,52,48,52,54,51,52,52,52,51,52,54,48,53,51,50,52,51,52,52,50,52,50,50,53,49,51,53,50,50,53,51,51,50,54,50,50,51,51,49,52,54,51,49,53,52,52,49,53,52,52,50,51,51,49,53,49,50,51,52,53,48,52,50,52,52,52,51,50,50,48,52,52,50,52,50,48,52,52,48,52,50,50,52,48,52,50,50,51,48,48,51,51,48,49,56,47,48,67,69,45,76,83,66,83,88,82,88,83,89,91,89,80,78,75,70,70,73,62,63,69,58,63,62,55,60,60,54,56,53,50,54,54,55,50,51,55,50,53,52,52,52,50,52,49,52,50,52,52,49,52,53,52,51,52,52,49,52,52,52,56,51,50,56,50,51,50,51,53,52,50,52,52,52,51,53,50,50,54,50,49,56,51,47,52,54,46,50,54,52,38,54,53,45,50,55,50,44,54,52,51,53,50,51,51,51,51,53,51,51,54,48,53,52,54,51,52,52,49,51,54,52,51,53,52,48,55,52,54,68,73,63,59,95,81,56,71,68,57,54,55,52,51,51,51,51,51,53,54,49,52,51,50,51,52,52,51,52,51,52,48,52,52,54,50,52,55,49,51,55,50,49,53,55,41,51,51,42,52,54,52,47,53,52,48,51,51,54,47,50,54,50,51,51,52,50,53,50,54,51,53,58,54,59,76,75,44,82,75,64,49,62,63,51,51,59,53,49,50,57,50,50,56,50,50,52,52,52,52,53,52,52,51,50,52,51,52,52,50,51,51,51,52,50,52,52,52,53,52,52,53,51,50,49,53,52,51,52,53,52,51,54,50,52,51,52,56,57,56,69,70,48,58,71,78,54,51,68,73,72,106

Radius of gyration: 79.25 Å; Cα contacts (8 Å, |Δi|>4): 37; chains: 1; bounding box: 152×110×283 Å